Protein AF-0000000084899443 (afdb_homodimer)

Solvent-accessible surface area (backbone atoms only — not comparable to full-atom values): 24818 Å² total; per-residue (Å²): 134,84,78,74,76,74,72,73,67,32,12,16,54,40,63,67,71,62,69,53,68,74,64,95,53,40,32,38,36,38,33,34,44,44,89,59,60,50,85,45,47,38,35,40,21,32,46,69,58,42,52,50,41,38,73,38,25,37,39,43,48,70,53,31,74,57,81,70,40,66,25,49,90,64,69,37,56,84,65,25,28,32,42,40,51,55,72,65,68,57,45,50,65,67,50,30,73,67,52,34,51,53,50,62,78,34,52,83,38,51,36,38,40,39,39,20,45,49,37,51,52,62,50,61,67,15,77,65,25,82,66,46,61,77,76,72,59,41,30,37,40,37,38,35,31,46,53,63,86,65,80,76,48,58,74,70,46,47,63,58,52,51,44,53,53,51,47,50,57,49,40,56,70,48,75,72,52,72,67,56,46,52,51,40,51,48,54,53,50,50,52,51,48,52,34,50,50,47,38,50,51,48,48,49,52,51,48,49,52,49,51,51,51,48,49,50,50,46,52,31,49,55,31,21,69,36,7,39,57,60,55,52,70,73,93,134,84,79,72,75,73,72,75,67,31,15,14,54,41,60,66,71,63,71,53,67,74,64,95,54,41,32,37,36,39,32,35,43,43,90,60,62,48,85,45,47,38,35,38,20,32,47,68,57,43,54,51,42,40,74,39,26,37,38,43,47,70,52,31,73,60,80,71,40,66,25,50,89,62,69,36,56,82,65,26,28,30,41,41,52,54,72,65,68,57,46,48,65,67,49,30,73,69,51,32,51,53,49,63,76,32,52,84,38,51,37,36,40,38,38,22,44,50,37,50,52,61,45,62,68,14,76,67,26,82,62,48,62,77,76,73,59,41,31,36,39,37,37,35,31,46,52,63,87,64,81,76,49,59,73,69,46,47,62,58,52,50,45,52,53,51,48,52,59,48,40,55,69,48,75,71,51,72,67,57,44,52,52,42,50,48,54,52,50,51,53,51,50,51,35,50,50,49,37,50,50,49,51,50,50,52,48,48,51,49,48,50,51,48,49,50,49,49,52,31,49,55,29,20,70,38,7,36,57,58,54,54,70,72,95

pLDDT: mean 82.58, std 21.85, range [18.44, 98.69]

Foldseek 3Di:
DPPPVPPPDPPLPLPCCCCVPPPPFDKDKDKDFDPDFAAWWKKKFFPVLVVVCCQWWPQNVLQQVDDKDACVVLVADRRMIMTISDDDPVVCLLSDPLNRVLCRVLVQFFGMKTWHQFGQGTDRPPPVPLCLDDGDGTGMIMTMTGDDPPNPPVVSCVSVVVSSVVSSVSRRPDDDDPVRNVSSVVSVVVVVVVSVVSNVVSVVVVVVVVVVVVVVVVVVVVVVVPPVVVVVVVD/DPPPVPPPDPPLPLPLCCCVPPPPFDKDKDKDFDPDFAAWWKKKFFPVLVVVCCQWWPQNVLQQVDDKDACVVLVADRRMIMTISDDDPVVCLLSDPLNRVLCRVLVQFFGMKTWHQFGQGTDRPPPVPLCLDDGDGTGMIMTMTGDDPPNPPVVSCVSVVVSSVVSSVSRRPDDDDPVRNVSSVVSVVVVVVVSVVSNVVSVVVVVVVVVVVVVVVVVVVVVVVPPVVVVVVVD

Organism: Ciona savignyi (NCBI:txid51511)

Secondary structure (DSSP, 8-state):
-----------------------SS-EEEEEEEES---S-EEEEEEHHHHHHHHHHBHHHHHH--SPPEEGGGGT--TTEEEEESS-SHHHHHHS-HHHHHHHHHTTTTEEEEEEEEEE--BPPS-TT-S--PPPP-EEEEEEEEEPPSSTTGGGGTHHHHHHHHHHHHHHHH----HHHHHHHHHHHHHHHHHHHHHHHHHHHHHHHHHHHHHHHHHHHHHHHHTBHHHHHHH-/-----------------------SS-EEEEEEEES---S-EEEEEEHHHHHHHHHHBHHHHHH--SPPEEGGGGT--TTEEEEESS-SHHHHHHS-HHHHHHHHHTTTTEEEEEEEEEE--BPPS-TT-S--PPPP-EEEEEEEEEPPSSTTGGGGTHHHHHHHHHHHHHHHH----HHHHHHHHHHHHHHHHHHHHHHHHHHHHHHHHHHHHHHHHHHHHHHHHTBHHHHHHH-

Structure (mmCIF, N/CA/C/O backbone):
data_AF-0000000084899443-model_v1
#
loop_
_entity.id
_entity.type
_entity.pdbx_description
1 polymer 'PAT complex subunit CCDC47'
#
loop_
_atom_site.group_PDB
_atom_site.id
_atom_site.type_symbol
_atom_site.label_atom_id
_atom_site.label_alt_id
_atom_site.label_comp_id
_atom_site.label_asym_id
_atom_site.label_entity_id
_atom_site.label_seq_id
_atom_site.pdbx_PDB_ins_code
_atom_site.Cartn_x
_atom_site.Cartn_y
_atom_site.Cartn_z
_atom_site.occupancy
_atom_site.B_iso_or_equiv
_atom_site.auth_seq_id
_atom_site.auth_comp_id
_atom_site.auth_asym_id
_atom_site.auth_atom_id
_atom_site.pdbx_PDB_model_num
ATOM 1 N N . MET A 1 1 ? -37.719 14.508 -16.125 1 18.44 1 MET A N 1
ATOM 2 C CA . MET A 1 1 ? -37.75 13.602 -14.984 1 18.44 1 MET A CA 1
ATOM 3 C C . MET A 1 1 ? -36.375 13.445 -14.359 1 18.44 1 MET A C 1
ATOM 5 O O . MET A 1 1 ? -35.469 12.93 -15 1 18.44 1 MET A O 1
ATOM 9 N N . LEU A 1 2 ? -35.781 14.469 -13.586 1 19.95 2 LEU A N 1
ATOM 10 C CA . LEU A 1 2 ? -34.406 14.906 -13.398 1 19.95 2 LEU A CA 1
ATOM 11 C C . LEU A 1 2 ? -33.656 13.969 -12.445 1 19.95 2 LEU A C 1
ATOM 13 O O . LEU A 1 2 ? -34.031 13.82 -11.289 1 19.95 2 LEU A O 1
ATOM 17 N N . VAL A 1 3 ? -33.219 12.727 -12.859 1 20.19 3 VAL A N 1
ATOM 18 C CA . VAL A 1 3 ? -32.719 11.531 -12.188 1 20.19 3 VAL A CA 1
ATOM 19 C C . VAL A 1 3 ? -31.516 11.883 -11.32 1 20.19 3 VAL A C 1
ATOM 21 O O . VAL A 1 3 ? -30.516 12.414 -11.812 1 20.19 3 VAL A O 1
ATOM 24 N N . GLU A 1 4 ? -31.812 12.492 -10.125 1 18.56 4 GLU A N 1
ATOM 25 C CA . GLU A 1 4 ? -30.906 13.039 -9.109 1 18.56 4 GLU A CA 1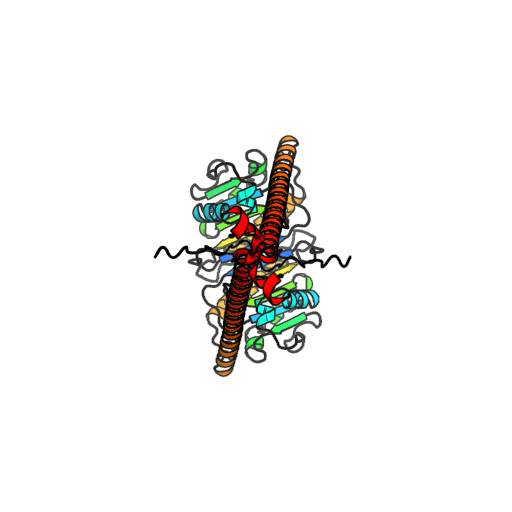
ATOM 26 C C . GLU A 1 4 ? -29.859 12.016 -8.695 1 18.56 4 GLU A C 1
ATOM 28 O O . GLU A 1 4 ? -30.203 10.938 -8.203 1 18.56 4 GLU A O 1
ATOM 33 N N . LEU A 1 5 ? -28.828 11.82 -9.531 1 20.98 5 LEU A N 1
ATOM 34 C CA . LEU A 1 5 ? -27.734 10.867 -9.398 1 20.98 5 LEU A CA 1
ATOM 35 C C . LEU A 1 5 ? -27.078 10.984 -8.023 1 20.98 5 LEU A C 1
ATOM 37 O O . LEU A 1 5 ? -26.531 12.039 -7.68 1 20.98 5 LEU A O 1
ATOM 41 N N . LYS A 1 6 ? -27.922 10.602 -6.953 1 23.03 6 LYS A N 1
ATOM 42 C CA . LYS A 1 6 ? -27.453 10.531 -5.57 1 23.03 6 LYS A CA 1
ATOM 43 C C . LYS A 1 6 ? -26.047 9.953 -5.492 1 23.03 6 LYS A C 1
ATOM 45 O O . LYS A 1 6 ? -25.828 8.797 -5.852 1 23.03 6 LYS A O 1
ATOM 50 N N . LEU A 1 7 ? -25.109 10.781 -5.848 1 23.02 7 LEU A N 1
ATOM 51 C CA . LEU A 1 7 ? -23.688 10.516 -5.793 1 23.02 7 LEU A CA 1
ATOM 52 C C . LEU A 1 7 ? -23.281 9.93 -4.441 1 23.02 7 LEU A C 1
ATOM 54 O O . LEU A 1 7 ? -23.609 10.508 -3.396 1 23.02 7 LEU A O 1
ATOM 58 N N . LEU A 1 8 ? -23.562 8.602 -4.355 1 24.11 8 LEU A N 1
ATOM 59 C CA . LEU A 1 8 ? -23.266 7.742 -3.209 1 24.11 8 LEU A CA 1
ATOM 60 C C . LEU A 1 8 ? -21.984 8.18 -2.514 1 24.11 8 LEU A C 1
ATOM 62 O O . LEU A 1 8 ? -21.047 8.656 -3.166 1 24.11 8 LEU A O 1
ATOM 66 N N . LYS A 1 9 ? -22.188 8.562 -1.261 1 26.88 9 LYS A N 1
ATOM 67 C CA . LYS A 1 9 ? -21.297 9.094 -0.224 1 26.88 9 LYS A CA 1
ATOM 68 C C . LYS A 1 9 ? -20.062 8.219 -0.059 1 26.88 9 LYS A C 1
ATOM 70 O O . LYS A 1 9 ? -20.172 7.008 0.144 1 26.88 9 LYS A O 1
ATOM 75 N N . ARG A 1 10 ? -19.016 8.352 -0.808 1 24.72 10 ARG A N 1
ATOM 76 C CA . ARG A 1 10 ? -17.719 7.688 -0.85 1 24.72 10 ARG A CA 1
ATOM 77 C C . ARG A 1 10 ? -17.031 7.742 0.511 1 24.72 10 ARG A C 1
ATOM 79 O O . ARG A 1 10 ? -15.844 7.449 0.623 1 24.72 10 ARG A O 1
ATOM 86 N N . GLN A 1 11 ? -17.797 8.109 1.692 1 23.05 11 GLN A N 1
ATOM 87 C CA . GLN A 1 11 ? -16.969 8.477 2.832 1 23.05 11 GLN A CA 1
ATOM 88 C C . GLN A 1 11 ? -16.234 7.258 3.395 1 23.05 11 GLN A C 1
ATOM 90 O O . GLN A 1 11 ? -15.633 7.332 4.465 1 23.05 11 GLN A O 1
ATOM 95 N N . ASP A 1 12 ? -16.406 5.992 3.004 1 26.59 12 ASP A N 1
ATOM 96 C CA . ASP A 1 12 ? -15.945 4.934 3.906 1 26.59 12 ASP A CA 1
ATOM 97 C C . ASP A 1 12 ? -14.477 5.125 4.281 1 26.59 12 ASP A C 1
ATOM 99 O O . ASP A 1 12 ? -13.609 5.125 3.41 1 26.59 12 ASP A O 1
ATOM 103 N N . LEU A 1 13 ? -14.219 5.945 5.309 1 24.92 13 LEU A N 1
ATOM 104 C CA . LEU A 1 13 ? -12.961 6.07 6.031 1 24.92 13 LEU A CA 1
ATOM 105 C C . LEU A 1 13 ? -12.453 4.703 6.48 1 24.92 13 LEU A C 1
ATOM 107 O O . LEU A 1 13 ? -13 4.113 7.418 1 24.92 13 LEU A O 1
ATOM 111 N N . ILE A 1 14 ? -12.523 3.58 5.758 1 28.86 14 ILE A N 1
ATOM 112 C CA . ILE A 1 14 ? -11.914 2.316 6.16 1 28.86 14 ILE A CA 1
ATOM 113 C C . ILE A 1 14 ? -10.617 2.584 6.922 1 28.86 14 ILE A C 1
ATOM 115 O O . ILE A 1 14 ? -9.68 3.168 6.375 1 28.86 14 ILE A O 1
ATOM 119 N N . SER A 1 15 ? -10.789 2.967 8.141 1 28.72 15 SER A N 1
ATOM 120 C CA . SER A 1 15 ? -9.758 2.812 9.156 1 28.72 15 SER A CA 1
ATOM 121 C C . SER A 1 15 ? -8.898 1.579 8.891 1 28.72 15 SER A C 1
ATOM 123 O O . SER A 1 15 ? -9.414 0.461 8.828 1 28.72 15 SER A O 1
ATOM 125 N N . VAL A 1 16 ? -8.258 1.527 7.828 1 29.73 16 VAL A N 1
ATOM 126 C CA . VAL A 1 16 ? -7.176 0.55 7.789 1 29.73 16 VAL A CA 1
ATOM 127 C C . VAL A 1 16 ? -6.605 0.353 9.195 1 29.73 16 VAL A C 1
ATOM 129 O O . VAL A 1 16 ? -6.039 1.28 9.773 1 29.73 16 VAL A O 1
ATOM 132 N N . ILE A 1 17 ? -7.441 -0.097 10.125 1 31.23 17 ILE A N 1
ATOM 133 C CA . ILE A 1 17 ? -6.688 -0.721 11.211 1 31.23 17 ILE A CA 1
ATOM 134 C C . ILE A 1 17 ? -5.422 -1.37 10.648 1 31.23 17 ILE A C 1
ATOM 136 O O . ILE A 1 17 ? -5.496 -2.367 9.93 1 31.23 17 ILE A O 1
ATOM 140 N N . ALA A 1 18 ? -4.719 -0.666 9.938 1 34.94 18 ALA A N 1
ATOM 141 C CA . ALA A 1 18 ? -3.352 -1.151 9.789 1 34.94 18 ALA A CA 1
ATOM 142 C C . ALA A 1 18 ? -2.891 -1.89 11.047 1 34.94 18 ALA A C 1
ATOM 144 O O . ALA A 1 18 ? -2.404 -1.271 11.992 1 34.94 18 ALA A O 1
ATOM 145 N N . HIS A 1 19 ? -3.803 -2.646 11.547 1 38 19 HIS A N 1
ATOM 146 C CA . HIS A 1 19 ? -3.258 -3.533 12.57 1 38 19 HIS A CA 1
ATOM 147 C C . HIS A 1 19 ? -1.827 -3.939 12.234 1 38 19 HIS A C 1
ATOM 149 O O . HIS A 1 19 ? -1.564 -5.105 11.93 1 38 19 HIS A O 1
ATOM 155 N N . ARG A 1 20 ? -1.316 -3.164 11.422 1 41.47 20 ARG A N 1
ATOM 156 C CA . ARG A 1 20 ? 0.096 -3.512 11.305 1 41.47 20 ARG A CA 1
ATOM 157 C C . ARG A 1 20 ? 0.752 -3.6 12.68 1 41.47 20 ARG A C 1
ATOM 159 O O . ARG A 1 20 ? 0.687 -2.652 13.461 1 41.47 20 ARG A O 1
ATOM 166 N N . MET A 1 21 ? 0.567 -4.633 13.227 1 47.22 21 MET A N 1
ATOM 167 C CA . MET A 1 21 ? 1.553 -4.738 14.305 1 47.22 21 MET A CA 1
ATOM 168 C C . MET A 1 21 ? 2.787 -3.896 13.992 1 47.22 21 MET A C 1
ATOM 170 O O . MET A 1 21 ? 3.35 -3.992 12.898 1 47.22 21 MET A O 1
ATOM 174 N N . LYS A 1 22 ? 2.715 -2.723 14.703 1 56.44 22 LYS A N 1
ATOM 175 C CA . LYS A 1 22 ? 3.926 -1.916 14.578 1 56.44 22 LYS A CA 1
ATOM 176 C C . LYS A 1 22 ? 5.168 -2.799 14.508 1 56.44 22 LYS A C 1
ATOM 178 O O . LYS A 1 22 ? 5.375 -3.652 15.375 1 56.44 22 LYS A O 1
ATOM 183 N N . PRO A 1 23 ? 5.727 -2.73 13.289 1 60.06 23 PRO A N 1
ATOM 184 C CA . PRO A 1 23 ? 6.938 -3.551 13.219 1 60.06 23 PRO A CA 1
ATOM 185 C C . PRO A 1 23 ? 7.934 -3.232 14.328 1 60.06 23 PRO A C 1
ATOM 187 O O . PRO A 1 23 ? 8.031 -2.082 14.766 1 60.06 23 PRO A O 1
ATOM 190 N N . SER A 1 24 ? 8.297 -4.266 14.953 1 68.38 24 SER A N 1
ATOM 191 C CA . SER A 1 24 ? 9.375 -4.141 15.93 1 68.38 24 SER A CA 1
ATOM 192 C C . SER A 1 24 ? 10.68 -3.711 15.273 1 68.38 24 SER A C 1
ATOM 194 O O . SER A 1 24 ? 11.641 -3.355 15.961 1 68.38 24 SER A O 1
ATOM 196 N N . ARG A 1 25 ? 10.602 -3.738 13.883 1 79.31 25 ARG A N 1
ATOM 197 C CA . ARG A 1 25 ? 11.789 -3.363 13.117 1 79.31 25 ARG A CA 1
ATOM 198 C C . ARG A 1 25 ? 11.406 -2.643 11.828 1 79.31 25 ARG A C 1
ATOM 200 O O . ARG A 1 25 ? 10.266 -2.752 11.367 1 79.31 25 ARG A O 1
ATOM 207 N N . ASP A 1 26 ? 12.359 -1.888 11.383 1 86.38 26 ASP A N 1
ATOM 208 C CA . ASP A 1 26 ? 12.125 -1.304 10.062 1 86.38 26 ASP A CA 1
ATOM 209 C C . ASP A 1 26 ? 11.961 -2.389 9 1 86.38 26 ASP A C 1
ATOM 211 O O . ASP A 1 26 ? 12.664 -3.396 9.023 1 86.38 26 ASP A O 1
ATOM 215 N N . GLN A 1 27 ? 11.008 -2.246 8.141 1 90.19 27 GLN A N 1
ATOM 216 C CA . GLN A 1 27 ? 10.727 -3.221 7.09 1 90.19 27 GLN A CA 1
ATOM 217 C C . GLN A 1 27 ? 10.734 -2.566 5.711 1 90.19 27 GLN A C 1
ATOM 219 O O . GLN A 1 27 ? 10.352 -1.404 5.566 1 90.19 27 GLN A O 1
ATOM 224 N N . VAL A 1 28 ? 11.203 -3.352 4.805 1 91.69 28 VAL A N 1
ATOM 225 C CA . VAL A 1 28 ? 11.18 -2.945 3.404 1 91.69 28 VAL A CA 1
ATOM 226 C C . VAL A 1 28 ? 10.125 -3.756 2.652 1 91.69 28 VAL A C 1
ATOM 228 O O . VAL A 1 28 ? 10.133 -4.988 2.701 1 91.69 28 VAL A O 1
ATOM 231 N N . THR A 1 29 ? 9.234 -3.08 2.051 1 93.81 29 THR A N 1
ATOM 232 C CA . THR A 1 29 ? 8.242 -3.732 1.202 1 93.81 29 THR A CA 1
ATOM 233 C C . THR A 1 29 ? 8.508 -3.438 -0.27 1 93.81 29 THR A C 1
ATOM 235 O O . THR A 1 29 ? 8.617 -2.275 -0.666 1 93.81 29 THR A O 1
ATOM 238 N N . ILE A 1 30 ? 8.625 -4.465 -1.021 1 93 30 ILE A N 1
ATOM 239 C CA . ILE A 1 30 ? 8.812 -4.348 -2.463 1 93 30 ILE A CA 1
ATOM 240 C C . ILE A 1 30 ? 7.578 -4.887 -3.186 1 93 30 ILE A C 1
ATOM 242 O O . ILE A 1 30 ? 7.215 -6.055 -3.021 1 93 30 ILE A O 1
ATOM 246 N N . SER A 1 31 ? 6.965 -4.074 -3.896 1 94.19 31 SER A N 1
ATOM 247 C CA . SER A 1 31 ? 5.762 -4.473 -4.625 1 94.19 31 SER A CA 1
ATOM 248 C C . SER A 1 31 ? 5.938 -4.27 -6.129 1 94.19 31 SER A C 1
ATOM 250 O O . SER A 1 31 ? 6.379 -3.209 -6.57 1 94.19 31 SER A O 1
ATOM 252 N N . ILE A 1 32 ? 5.617 -5.281 -6.859 1 92.94 32 ILE A N 1
ATOM 253 C CA . ILE A 1 32 ? 5.637 -5.18 -8.312 1 92.94 32 ILE A CA 1
ATOM 254 C C . ILE A 1 32 ? 4.211 -5.195 -8.852 1 92.94 32 ILE A C 1
ATOM 256 O O . ILE A 1 32 ? 3.451 -6.133 -8.602 1 92.94 32 ILE A O 1
ATOM 260 N N . SER A 1 33 ? 3.836 -4.121 -9.5 1 92.81 33 SER A N 1
ATOM 261 C CA . SER A 1 33 ? 2.574 -4.102 -10.234 1 92.81 33 SER A CA 1
ATOM 262 C C . SER A 1 33 ? 2.738 -4.691 -11.633 1 92.81 33 SER A C 1
ATOM 264 O O . SER A 1 33 ? 3.527 -4.188 -12.438 1 92.81 33 SER A O 1
ATOM 266 N N . MET A 1 34 ? 1.89 -5.68 -11.859 1 89.88 34 MET A N 1
ATOM 267 C CA . MET A 1 34 ? 2.041 -6.441 -13.094 1 89.88 34 MET A CA 1
ATOM 268 C C . MET A 1 34 ? 0.872 -6.18 -14.039 1 89.88 34 MET A C 1
ATOM 270 O O . MET A 1 34 ? -0.266 -6.016 -13.594 1 89.88 34 MET A O 1
ATOM 274 N N . ILE A 1 35 ? 1.196 -6.199 -15.344 1 88.38 35 ILE A N 1
ATOM 275 C CA . ILE A 1 35 ? 0.155 -6.055 -16.359 1 88.38 35 ILE A CA 1
ATOM 276 C C . ILE A 1 35 ? -0.553 -7.391 -16.562 1 88.38 35 ILE A C 1
ATOM 278 O O . ILE A 1 35 ? -1.771 -7.434 -16.75 1 88.38 35 ILE A O 1
ATOM 282 N N . SER A 1 36 ? 0.281 -8.453 -16.453 1 92.12 36 SER A N 1
ATOM 283 C CA . SER A 1 36 ? -0.287 -9.781 -16.672 1 92.12 36 SER A CA 1
ATOM 284 C C . SER A 1 36 ? 0.198 -10.773 -15.625 1 92.12 36 SER A C 1
ATOM 286 O O . SER A 1 36 ? 1.393 -10.836 -15.328 1 92.12 36 SER A O 1
ATOM 288 N N . LEU A 1 37 ? -0.719 -11.5 -15 1 95.44 37 LEU A N 1
ATOM 289 C CA . LEU A 1 37 ? -0.483 -12.586 -14.055 1 95.44 37 LEU A CA 1
ATOM 290 C C . LEU A 1 37 ? -1.506 -13.703 -14.242 1 95.44 37 LEU A C 1
ATOM 292 O O . LEU A 1 37 ? -2.668 -13.438 -14.562 1 95.44 37 LEU A O 1
ATOM 296 N N . PRO A 1 38 ? -1.092 -14.93 -14.133 1 97.25 38 PRO A N 1
ATOM 297 C CA . PRO A 1 38 ? -2.115 -15.977 -14.086 1 97.25 38 PRO A CA 1
ATOM 298 C C . PRO A 1 38 ? -3.041 -15.836 -12.883 1 97.25 38 PRO A C 1
ATOM 300 O O . PRO A 1 38 ? -2.758 -15.062 -11.961 1 97.25 38 PRO A O 1
ATOM 303 N N . SER A 1 39 ? -4.148 -16.547 -12.977 1 97.75 39 SER A N 1
ATOM 304 C CA . SER A 1 39 ? -5.105 -16.5 -11.875 1 97.75 39 SER A CA 1
ATOM 305 C C . SER A 1 39 ? -4.582 -17.25 -10.656 1 97.75 39 SER A C 1
ATOM 307 O O . SER A 1 39 ? -4.797 -18.469 -10.523 1 97.75 39 SER A O 1
ATOM 309 N N . ILE A 1 40 ? -3.896 -16.469 -9.727 1 97.75 40 ILE A N 1
ATOM 310 C CA . ILE A 1 40 ? -3.307 -17.094 -8.547 1 97.75 40 ILE A CA 1
ATOM 311 C C . ILE A 1 40 ? -3.396 -16.125 -7.359 1 97.75 40 ILE A C 1
ATOM 313 O O . ILE A 1 40 ? -3.217 -14.914 -7.516 1 97.75 40 ILE A O 1
ATOM 317 N N . VAL A 1 41 ? -3.717 -16.625 -6.258 1 98.62 41 VAL A N 1
ATOM 318 C CA . VAL A 1 41 ? -3.566 -15.969 -4.965 1 98.62 41 VAL A CA 1
ATOM 319 C C . VAL A 1 41 ? -2.75 -16.844 -4.023 1 98.62 41 VAL A C 1
ATOM 321 O O . VAL A 1 41 ? -3.174 -17.953 -3.67 1 98.62 41 VAL A O 1
ATOM 324 N N . PHE A 1 42 ? -1.554 -16.406 -3.725 1 98.62 42 PHE A N 1
ATOM 325 C CA . PHE A 1 42 ? -0.568 -17.219 -3.016 1 98.62 42 PHE A CA 1
ATOM 326 C C . PHE A 1 42 ? 0.232 -16.359 -2.041 1 98.62 42 PHE A C 1
ATOM 328 O O . PHE A 1 42 ? 0.557 -15.211 -2.342 1 98.62 42 PHE A O 1
ATOM 335 N N . CYS A 1 43 ? 0.519 -16.875 -0.855 1 98.69 43 CYS A N 1
ATOM 336 C CA . CYS A 1 43 ? 1.344 -16.203 0.135 1 98.69 43 CYS A CA 1
ATOM 337 C C . CYS A 1 43 ? 2.207 -17.188 0.904 1 98.69 43 CYS A C 1
ATOM 339 O O . CYS A 1 43 ? 1.745 -18.281 1.259 1 98.69 43 CYS A O 1
ATOM 341 N N . VAL A 1 44 ? 3.469 -16.859 1.126 1 98.62 44 VAL A N 1
ATOM 342 C CA . VAL A 1 44 ? 4.379 -17.672 1.917 1 98.62 44 VAL A CA 1
ATOM 343 C C . VAL A 1 44 ? 5.262 -16.781 2.785 1 98.62 44 VAL A C 1
ATOM 345 O O . VAL A 1 44 ? 5.641 -15.68 2.371 1 98.62 44 VAL A O 1
ATOM 348 N N . GLY A 1 45 ? 5.543 -17.172 3.979 1 98.31 45 GLY A N 1
ATOM 349 C CA . GLY A 1 45 ? 6.391 -16.375 4.848 1 98.31 45 GLY A CA 1
ATOM 350 C C . GLY A 1 45 ? 6.387 -16.844 6.289 1 98.31 45 GLY A C 1
ATOM 351 O O . GLY A 1 45 ? 6.051 -18 6.566 1 98.31 45 GLY A O 1
ATOM 352 N N . ASN A 1 46 ? 6.836 -15.961 7.141 1 96.12 46 ASN A N 1
ATOM 353 C CA . ASN A 1 46 ? 6.797 -16.234 8.578 1 96.12 46 ASN A CA 1
ATOM 354 C C . ASN A 1 46 ? 5.375 -16.516 9.055 1 96.12 46 ASN A C 1
ATOM 356 O O . ASN A 1 46 ? 4.426 -15.852 8.617 1 96.12 46 ASN A O 1
ATOM 360 N N . LYS A 1 47 ? 5.309 -17.422 9.977 1 96.38 47 LYS A N 1
ATOM 361 C CA . LYS A 1 47 ? 4.004 -17.891 10.438 1 96.38 47 LYS A CA 1
ATOM 362 C C . LYS A 1 47 ? 3.135 -16.734 10.898 1 96.38 47 LYS A C 1
ATOM 364 O O . LYS A 1 47 ? 1.975 -16.609 10.5 1 96.38 47 LYS A O 1
ATOM 369 N N . LYS A 1 48 ? 3.727 -15.891 11.688 1 94.94 48 LYS A N 1
ATOM 370 C CA . LYS A 1 48 ? 2.969 -14.766 12.234 1 94.94 48 LYS A CA 1
ATOM 371 C C . LYS A 1 48 ? 2.529 -13.812 11.125 1 94.94 48 LYS A C 1
ATOM 373 O O . LYS A 1 48 ? 1.385 -13.359 11.109 1 94.94 48 LYS A O 1
ATOM 378 N N . SER A 1 49 ? 3.408 -13.57 10.227 1 96.06 49 SER A N 1
ATOM 379 C CA . SER A 1 49 ? 3.121 -12.648 9.133 1 96.06 49 SER A CA 1
ATOM 380 C C . SER A 1 49 ? 2.041 -13.203 8.211 1 96.06 49 SER A C 1
ATOM 382 O O . SER A 1 49 ? 1.121 -12.484 7.816 1 96.06 49 SER A O 1
ATOM 384 N N . VAL A 1 50 ? 2.109 -14.445 7.891 1 97.44 50 VAL A N 1
ATOM 385 C CA . VAL A 1 50 ? 1.148 -15.07 6.988 1 97.44 50 VAL A CA 1
ATOM 386 C C . VAL A 1 50 ? -0.227 -15.117 7.652 1 97.44 50 VAL A C 1
ATOM 388 O O . VAL A 1 50 ? -1.243 -14.852 7.004 1 97.44 50 VAL A O 1
ATOM 391 N N . ALA A 1 51 ? -0.234 -15.422 8.922 1 96.5 51 ALA A N 1
ATOM 392 C CA . ALA A 1 51 ? -1.496 -15.438 9.656 1 96.5 51 ALA A CA 1
ATOM 393 C C . ALA A 1 51 ? -2.148 -14.062 9.656 1 96.5 51 ALA A C 1
ATOM 395 O O . ALA A 1 51 ? -3.357 -13.938 9.453 1 96.5 51 ALA A O 1
ATOM 396 N N . ASN A 1 52 ? -1.35 -13.094 9.922 1 95.19 52 ASN A N 1
ATOM 397 C CA . ASN A 1 52 ? -1.837 -11.719 9.914 1 95.19 52 ASN A CA 1
ATOM 398 C C . ASN A 1 52 ? -2.361 -11.312 8.539 1 95.19 52 ASN A C 1
ATOM 400 O O . ASN A 1 52 ? -3.422 -10.695 8.43 1 95.19 52 ASN A O 1
ATOM 404 N N . LEU A 1 53 ? -1.637 -11.648 7.543 1 96.31 53 LEU A N 1
ATOM 405 C CA . LEU A 1 53 ? -2.043 -11.328 6.18 1 96.31 53 LEU A CA 1
ATOM 406 C C . LEU A 1 53 ? -3.348 -12.031 5.82 1 96.31 53 LEU A C 1
ATOM 408 O O . LEU A 1 53 ? -4.234 -11.43 5.211 1 96.31 53 LEU A O 1
ATOM 412 N N . HIS A 1 54 ? -3.49 -13.25 6.156 1 97.25 54 HIS A N 1
ATOM 413 C CA . HIS A 1 54 ? -4.703 -14.023 5.895 1 97.25 54 HIS A CA 1
ATOM 414 C C . HIS A 1 54 ? -5.922 -13.359 6.531 1 97.25 54 HIS A C 1
ATOM 416 O O . HIS A 1 54 ? -6.992 -13.305 5.926 1 97.25 54 HIS A O 1
ATOM 422 N N . LYS A 1 55 ? -5.707 -12.82 7.684 1 94.38 55 LYS A N 1
ATOM 423 C CA . LYS A 1 55 ? -6.789 -12.219 8.461 1 94.38 55 LYS A CA 1
ATOM 424 C C . LYS A 1 55 ? -7.172 -10.852 7.91 1 94.38 55 LYS A C 1
ATOM 426 O O . LYS A 1 55 ? -8.352 -10.492 7.891 1 94.38 55 LYS A O 1
ATOM 431 N N . ASN A 1 56 ? -6.234 -10.195 7.332 1 93 56 ASN A N 1
ATOM 432 C CA . ASN A 1 56 ? -6.477 -8.766 7.125 1 93 56 ASN A CA 1
ATOM 433 C C . ASN A 1 56 ? -6.492 -8.414 5.641 1 93 56 ASN A C 1
ATOM 435 O O . ASN A 1 56 ? -6.988 -7.355 5.254 1 93 56 ASN A O 1
ATOM 439 N N . MET A 1 57 ? -5.898 -9.234 4.809 1 94.44 57 MET A N 1
ATOM 440 C CA . MET A 1 57 ? -5.891 -8.961 3.377 1 94.44 57 MET A CA 1
ATOM 441 C C . MET A 1 57 ? -7.117 -9.562 2.701 1 94.44 57 MET A C 1
ATOM 443 O O . MET A 1 57 ? -7.383 -10.758 2.838 1 94.44 57 MET A O 1
ATOM 447 N N . GLN A 1 58 ? -7.824 -8.781 1.988 1 93.81 58 GLN A N 1
ATOM 448 C CA . GLN A 1 58 ? -9.109 -9.172 1.414 1 93.81 58 GLN A CA 1
ATOM 449 C C . GLN A 1 58 ? -8.945 -10.336 0.446 1 93.81 58 GLN A C 1
ATOM 451 O O . GLN A 1 58 ? -9.703 -11.312 0.499 1 93.81 58 GLN A O 1
ATOM 456 N N . ASP A 1 59 ? -7.965 -10.258 -0.411 1 97 59 ASP A N 1
ATOM 457 C CA . ASP A 1 59 ? -7.773 -11.297 -1.421 1 97 59 ASP A CA 1
ATOM 458 C C . ASP A 1 59 ? -7.406 -12.633 -0.776 1 97 59 ASP A C 1
ATOM 460 O O . ASP A 1 59 ? -7.965 -13.672 -1.133 1 97 59 ASP A O 1
ATOM 464 N N . LEU A 1 60 ? -6.539 -12.57 0.18 1 97.88 60 LEU A N 1
ATOM 465 C CA . LEU A 1 60 ? -6.145 -13.812 0.844 1 97.88 60 LEU A CA 1
ATOM 466 C C . LEU A 1 60 ? -7.305 -14.398 1.635 1 97.88 60 LEU A C 1
ATOM 468 O O . LEU A 1 60 ? -7.516 -15.617 1.625 1 97.88 60 LEU A O 1
ATOM 472 N N . SER A 1 61 ? -8.055 -13.57 2.223 1 96 61 SER A N 1
ATOM 473 C CA . SER A 1 61 ? -9.203 -14.016 3.002 1 96 61 SER A CA 1
ATOM 474 C C . SER A 1 61 ? -10.289 -14.609 2.102 1 96 61 SER A C 1
ATOM 476 O O . SER A 1 61 ? -10.922 -15.602 2.461 1 96 61 SER A O 1
ATOM 478 N N . LEU A 1 62 ? -10.469 -14.078 0.949 1 95.62 62 LEU A N 1
ATOM 479 C CA . LEU A 1 62 ? -11.539 -14.477 0.048 1 95.62 62 LEU A CA 1
ATOM 480 C C . LEU A 1 62 ? -11.156 -15.727 -0.742 1 95.62 62 LEU A C 1
ATOM 482 O O . LEU A 1 62 ? -12 -16.594 -0.991 1 95.62 62 LEU A O 1
ATOM 486 N N . TYR A 1 63 ? -9.906 -15.852 -1.097 1 97.69 63 TYR A N 1
ATOM 487 C CA . TYR A 1 63 ? -9.547 -16.844 -2.098 1 97.69 63 TYR A CA 1
ATOM 488 C C . TYR A 1 63 ? -8.781 -18 -1.466 1 97.69 63 TYR A C 1
ATOM 490 O O . TYR A 1 63 ? -8.773 -19.125 -1.997 1 97.69 63 TYR A O 1
ATOM 498 N N . CYS A 1 64 ? -8.078 -17.719 -0.429 1 97.75 64 CYS A N 1
ATOM 499 C CA . CYS A 1 64 ? -7.348 -18.781 0.255 1 97.75 64 CYS A CA 1
ATOM 500 C C . CYS A 1 64 ? -8.156 -19.344 1.423 1 97.75 64 CYS A C 1
ATOM 502 O O . CYS A 1 64 ? -7.762 -19.188 2.582 1 97.75 64 CYS A O 1
ATOM 504 N N . THR A 1 65 ? -9.102 -20.078 1.09 1 94.44 65 THR A N 1
ATOM 505 C CA . THR A 1 65 ? -10.047 -20.562 2.094 1 94.44 65 THR A CA 1
ATOM 506 C C . THR A 1 65 ? -9.555 -21.859 2.713 1 94.44 65 THR A C 1
ATOM 508 O O . THR A 1 65 ? -9.992 -22.234 3.803 1 94.44 65 THR A O 1
ATOM 511 N N . ASP A 1 66 ? -8.641 -22.562 2.078 1 92.38 66 ASP A N 1
ATOM 512 C CA . ASP A 1 66 ? -8.078 -23.797 2.598 1 92.38 66 ASP A CA 1
ATOM 513 C C . ASP A 1 66 ? -7.141 -23.531 3.771 1 92.38 66 ASP A C 1
ATOM 515 O O . ASP A 1 66 ? -6.652 -22.406 3.941 1 92.38 66 ASP A O 1
ATOM 519 N N . LYS A 1 67 ? -6.906 -24.5 4.52 1 92.44 67 LYS A N 1
ATOM 520 C CA . LYS A 1 67 ? -5.996 -24.406 5.66 1 92.44 67 LYS A CA 1
ATOM 521 C C . LYS A 1 67 ? -4.578 -24.062 5.207 1 92.44 67 LYS A C 1
ATOM 523 O O . LYS A 1 67 ? -4.102 -24.594 4.203 1 92.44 67 LYS A O 1
ATOM 528 N N . ALA A 1 68 ? -3.977 -23.234 6.02 1 96.62 68 ALA A N 1
ATOM 529 C CA . ALA A 1 68 ? -2.57 -22.938 5.773 1 96.62 68 ALA A CA 1
ATOM 530 C C . ALA A 1 68 ? -1.701 -24.172 5.945 1 96.62 68 ALA A C 1
ATOM 532 O O . ALA A 1 68 ? -1.988 -25.031 6.785 1 96.62 68 ALA A O 1
ATOM 533 N N . ARG A 1 69 ? -0.653 -24.266 5.141 1 96.5 69 ARG A N 1
ATOM 534 C CA . ARG A 1 69 ? 0.23 -25.438 5.195 1 96.5 69 ARG A CA 1
ATOM 535 C C . ARG A 1 69 ? 1.671 -25.016 5.465 1 96.5 69 ARG A C 1
ATOM 537 O O . ARG A 1 69 ? 2.107 -23.953 5.02 1 96.5 69 ARG A O 1
ATOM 544 N N . GLY A 1 70 ? 2.375 -25.891 6.172 1 95.75 70 GLY A N 1
ATOM 545 C CA . GLY A 1 70 ? 3.791 -25.641 6.383 1 95.75 70 GLY A CA 1
ATOM 546 C C . GLY A 1 70 ? 4.613 -25.781 5.113 1 95.75 70 GLY A C 1
ATOM 547 O O . GLY A 1 70 ? 4.207 -26.469 4.176 1 95.75 70 GLY A O 1
ATOM 548 N N . GLY A 1 71 ? 5.777 -25.078 5.121 1 93.25 71 GLY A N 1
ATOM 549 C CA . GLY A 1 71 ? 6.625 -25.062 3.941 1 93.25 71 GLY A CA 1
ATOM 550 C C . GLY A 1 71 ? 7.543 -26.266 3.846 1 93.25 71 GLY A C 1
ATOM 551 O O . GLY A 1 71 ? 8.25 -26.438 2.852 1 93.25 71 GLY A O 1
ATOM 552 N N . GLU A 1 72 ? 7.453 -27.188 4.734 1 94.5 72 GLU A N 1
ATOM 553 C CA . GLU A 1 72 ? 8.406 -28.281 4.793 1 94.5 72 GLU A CA 1
ATOM 554 C C . GLU A 1 72 ? 8.281 -29.188 3.564 1 94.5 72 GLU A C 1
ATOM 556 O O . GLU A 1 72 ? 9.289 -29.672 3.043 1 94.5 72 GLU A O 1
ATOM 561 N N . LYS A 1 73 ? 7.129 -29.422 3.162 1 92.31 73 LYS A N 1
ATOM 562 C CA . LYS A 1 73 ? 6.898 -30.281 2.004 1 92.31 73 LYS A CA 1
ATOM 563 C C . LYS A 1 73 ? 7.477 -29.656 0.735 1 92.31 73 LYS A C 1
ATOM 565 O O . LYS A 1 73 ? 7.715 -30.359 -0.251 1 92.31 73 LYS A O 1
ATOM 570 N N . CYS A 1 74 ? 7.746 -28.391 0.742 1 94.75 74 CYS A N 1
ATOM 571 C CA . CYS A 1 74 ? 8.305 -27.688 -0.408 1 94.75 74 CYS A CA 1
ATOM 572 C C . CYS A 1 74 ? 9.789 -27.391 -0.193 1 94.75 74 CYS A C 1
ATOM 574 O O . CYS A 1 74 ? 10.375 -26.594 -0.927 1 94.75 74 CYS A O 1
ATOM 576 N N . GLY A 1 75 ? 10.359 -27.938 0.854 1 95.31 75 GLY A N 1
ATOM 577 C CA . GLY A 1 75 ? 11.781 -27.766 1.109 1 95.31 75 GLY A CA 1
ATOM 578 C C . GLY A 1 75 ? 12.102 -26.5 1.89 1 95.31 75 GLY A C 1
ATOM 579 O O . GLY A 1 75 ? 13.25 -26.062 1.933 1 95.31 75 GLY A O 1
ATOM 580 N N . LEU A 1 76 ? 11.094 -25.906 2.463 1 97.12 76 LEU A N 1
ATOM 581 C CA . LEU A 1 76 ? 11.297 -24.672 3.227 1 97.12 76 LEU A CA 1
ATOM 582 C C . LEU A 1 76 ? 11.414 -24.969 4.719 1 97.12 76 LEU A C 1
ATOM 584 O O . LEU A 1 76 ? 11.047 -26.062 5.164 1 97.12 76 LEU A O 1
ATOM 588 N N . PRO A 1 77 ? 11.977 -24.031 5.438 1 95.31 77 PRO A N 1
ATOM 589 C CA . PRO A 1 77 ? 12.102 -24.234 6.883 1 95.31 77 PRO A CA 1
ATOM 590 C C . PRO A 1 77 ? 10.75 -24.359 7.582 1 95.31 77 PRO A C 1
ATOM 592 O O . PRO A 1 77 ? 9.734 -23.906 7.059 1 95.31 77 PRO A O 1
ATOM 595 N N . SER A 1 78 ? 10.797 -24.922 8.773 1 94.31 78 SER A N 1
ATOM 596 C CA . SER A 1 78 ? 9.578 -25.172 9.531 1 94.31 78 SER A CA 1
ATOM 597 C C . SER A 1 78 ? 8.953 -23.859 10.008 1 94.31 78 SER A C 1
ATOM 599 O O . SER A 1 78 ? 7.777 -23.828 10.391 1 94.31 78 SER A O 1
ATOM 601 N N . SER A 1 79 ? 9.68 -22.797 10.016 1 93.81 79 SER A N 1
ATOM 602 C CA . SER A 1 79 ? 9.211 -21.484 10.469 1 93.81 79 SER A CA 1
ATOM 603 C C . SER A 1 79 ? 8.328 -20.828 9.414 1 93.81 79 SER A C 1
ATOM 605 O O . SER A 1 79 ? 7.73 -19.781 9.672 1 93.81 79 SER A O 1
ATOM 607 N N . VAL A 1 80 ? 8.195 -21.484 8.273 1 96.25 80 VAL A N 1
ATOM 608 C CA . VAL A 1 80 ? 7.508 -20.859 7.145 1 96.25 80 VAL A CA 1
ATOM 609 C C . VAL A 1 80 ? 6.117 -21.469 6.988 1 96.25 80 VAL A C 1
ATOM 611 O O . VAL A 1 80 ? 5.938 -22.672 7.16 1 96.25 80 VAL A O 1
ATOM 614 N N . LEU A 1 81 ? 5.141 -20.641 6.723 1 97.31 81 LEU A N 1
ATOM 615 C CA . LEU A 1 81 ? 3.756 -21.016 6.449 1 97.31 81 LEU A CA 1
ATOM 616 C C . LEU A 1 81 ? 3.342 -20.562 5.051 1 97.31 81 LEU A C 1
ATOM 618 O O . LEU A 1 81 ? 3.842 -19.562 4.543 1 97.31 81 LEU A O 1
ATOM 622 N N . MET A 1 82 ? 2.393 -21.328 4.434 1 97.88 82 MET A N 1
ATOM 623 C CA . MET A 1 82 ? 1.94 -20.984 3.088 1 97.88 82 MET A CA 1
ATOM 624 C C . MET A 1 82 ? 0.417 -20.953 3.016 1 97.88 82 MET A C 1
ATOM 626 O O . MET A 1 82 ? -0.254 -21.766 3.65 1 97.88 82 MET A O 1
ATOM 630 N N . LEU A 1 83 ? -0.101 -20.047 2.309 1 98.06 83 LEU A N 1
ATOM 631 C CA . LEU A 1 83 ? -1.501 -19.938 1.912 1 98.06 83 LEU A CA 1
ATOM 632 C C . LEU A 1 83 ? -1.639 -19.969 0.394 1 98.06 83 LEU A C 1
ATOM 634 O O . LEU A 1 83 ? -0.93 -19.25 -0.313 1 98.06 83 LEU A O 1
ATOM 638 N N . SER A 1 84 ? -2.529 -20.875 -0.105 1 98.12 84 SER A N 1
ATOM 639 C CA . SER A 1 84 ? -2.729 -20.906 -1.55 1 98.12 84 SER A CA 1
ATOM 640 C C . SER A 1 84 ? -4.188 -21.172 -1.899 1 98.12 84 SER A C 1
ATOM 642 O O . SER A 1 84 ? -4.848 -22 -1.252 1 98.12 84 SER A O 1
ATOM 644 N N . GLU A 1 85 ? -4.582 -20.469 -2.857 1 97.69 85 GLU A N 1
ATOM 645 C CA . GLU A 1 85 ? -5.875 -20.797 -3.449 1 97.69 85 GLU A CA 1
ATOM 646 C C . GLU A 1 85 ? -5.836 -22.141 -4.148 1 97.69 85 GLU A C 1
ATOM 648 O O . GLU A 1 85 ? -6.812 -22.906 -4.105 1 97.69 85 GLU A O 1
ATOM 653 N N . LEU A 1 86 ? -4.707 -22.391 -4.77 1 96.31 86 LEU A N 1
ATOM 654 C CA . LEU A 1 86 ? -4.492 -23.609 -5.551 1 96.31 86 LEU A CA 1
ATOM 655 C C . LEU A 1 86 ? -3.252 -24.359 -5.066 1 96.31 86 LEU A C 1
ATOM 657 O O . LEU A 1 86 ? -2.131 -24 -5.445 1 96.31 86 LEU A O 1
ATOM 661 N N . TYR A 1 87 ? -3.434 -25.391 -4.266 1 94.94 87 TYR A N 1
ATOM 662 C CA . TYR A 1 87 ? -2.299 -26.203 -3.826 1 94.94 87 TYR A CA 1
ATOM 663 C C . TYR A 1 87 ? -1.92 -27.234 -4.883 1 94.94 87 TYR A C 1
ATOM 665 O O . TYR A 1 87 ? -2.656 -27.438 -5.852 1 94.94 87 TYR A O 1
ATOM 673 N N . GLY A 1 88 ? -0.761 -27.891 -4.699 1 92.56 88 GLY A N 1
ATOM 674 C CA . GLY A 1 88 ? -0.296 -28.906 -5.637 1 92.56 88 GLY A CA 1
ATOM 675 C C . GLY A 1 88 ? 0.661 -28.344 -6.676 1 92.56 88 GLY A C 1
ATOM 676 O O . GLY A 1 88 ? 1.691 -27.766 -6.336 1 92.56 88 GLY A O 1
ATOM 677 N N . ASP A 1 89 ? 0.212 -28.406 -7.949 1 93.88 89 ASP A N 1
ATOM 678 C CA . ASP A 1 89 ? 1.114 -28.109 -9.055 1 93.88 89 ASP A CA 1
ATOM 679 C C . ASP A 1 89 ? 1.479 -26.625 -9.086 1 93.88 89 ASP A C 1
ATOM 681 O O . ASP A 1 89 ? 2.625 -26.266 -9.359 1 93.88 89 ASP A O 1
ATOM 685 N N . VAL A 1 90 ? 0.549 -25.766 -8.75 1 96.12 90 VAL A N 1
ATOM 686 C CA . VAL A 1 90 ? 0.761 -24.328 -8.828 1 96.12 90 VAL A CA 1
ATOM 687 C C . VAL A 1 90 ? 1.805 -23.891 -7.801 1 96.12 90 VAL A C 1
ATOM 689 O O . VAL A 1 90 ? 2.727 -23.141 -8.117 1 96.12 90 VAL A O 1
ATOM 692 N N . VAL A 1 91 ? 1.742 -24.422 -6.598 1 96.69 91 VAL A N 1
ATOM 693 C CA . VAL A 1 91 ? 2.695 -24.109 -5.539 1 96.69 91 VAL A CA 1
ATOM 694 C C . VAL A 1 91 ? 4.094 -24.562 -5.949 1 96.69 91 VAL A C 1
ATOM 696 O O . VAL A 1 91 ? 5.066 -23.828 -5.777 1 96.69 91 VAL A O 1
ATOM 699 N N . ASN A 1 92 ? 4.145 -25.75 -6.555 1 95 92 ASN A N 1
ATOM 700 C CA . ASN A 1 92 ? 5.434 -26.281 -6.98 1 95 92 ASN A CA 1
ATOM 701 C C . ASN A 1 92 ? 6.047 -25.453 -8.102 1 95 92 ASN A C 1
ATOM 703 O O . ASN A 1 92 ? 7.27 -25.344 -8.195 1 95 92 ASN A O 1
ATOM 707 N N . LEU A 1 93 ? 5.176 -24.891 -8.891 1 95.69 93 LEU A N 1
ATOM 708 C CA . LEU A 1 93 ? 5.656 -24.047 -9.977 1 95.69 93 LEU A CA 1
ATOM 709 C C . LEU A 1 93 ? 6.203 -22.719 -9.438 1 95.69 93 LEU A C 1
ATOM 711 O O . LEU A 1 93 ? 7.191 -22.203 -9.953 1 95.69 93 LEU A O 1
ATOM 715 N N . ILE A 1 94 ? 5.586 -22.188 -8.391 1 97.62 94 ILE A N 1
ATOM 716 C 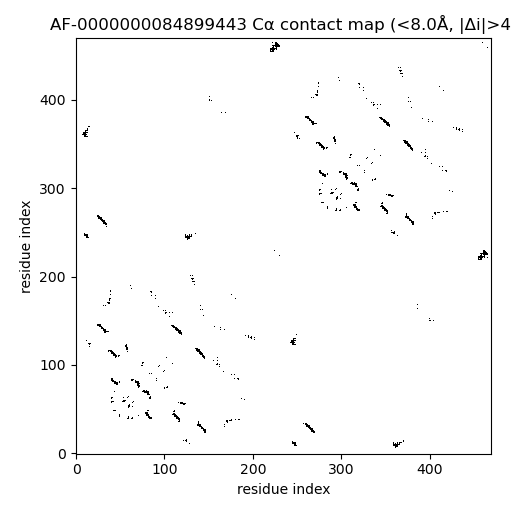CA . ILE A 1 94 ? 6.027 -20.938 -7.797 1 97.62 94 ILE A CA 1
ATOM 717 C C . ILE A 1 94 ? 7.289 -21.172 -6.969 1 97.62 94 ILE A C 1
ATOM 719 O O . ILE A 1 94 ? 8.281 -20.453 -7.129 1 97.62 94 ILE A O 1
ATOM 723 N N . LEU A 1 95 ? 7.199 -22.203 -6.148 1 97.69 95 LEU A N 1
ATOM 724 C CA . LEU A 1 95 ? 8.312 -22.531 -5.262 1 97.69 95 LEU A CA 1
ATOM 725 C C . LEU A 1 95 ? 9.242 -23.547 -5.91 1 97.69 95 LEU A C 1
ATOM 727 O O . LEU A 1 95 ? 9.445 -24.641 -5.371 1 97.69 95 LEU A O 1
ATOM 731 N N . ASP A 1 96 ? 9.812 -23.156 -7.02 1 97.12 96 ASP A N 1
ATOM 732 C CA . ASP A 1 96 ? 10.766 -24.047 -7.668 1 97.12 96 ASP A CA 1
ATOM 733 C C . ASP A 1 96 ? 12.102 -24.062 -6.93 1 97.12 96 ASP A C 1
ATOM 735 O O . ASP A 1 96 ? 12.25 -23.422 -5.891 1 97.12 96 ASP A O 1
ATOM 739 N N . SER A 1 97 ? 13.102 -24.766 -7.434 1 97.19 97 SER A N 1
ATOM 740 C CA . SER A 1 97 ? 14.367 -24.969 -6.738 1 97.19 97 SER A CA 1
ATOM 741 C C . SER A 1 97 ? 15.094 -23.656 -6.492 1 97.19 97 SER A C 1
ATOM 743 O O . SER A 1 97 ? 15.727 -23.469 -5.449 1 97.19 97 SER A O 1
ATOM 745 N N . THR A 1 98 ? 14.961 -22.766 -7.465 1 97.12 98 THR A N 1
ATOM 746 C CA . THR A 1 98 ? 15.617 -21.469 -7.355 1 97.12 98 THR A CA 1
ATOM 747 C C . THR A 1 98 ? 15.016 -20.641 -6.219 1 97.12 98 THR A C 1
ATOM 749 O O . THR A 1 98 ? 15.742 -20.125 -5.363 1 97.12 98 THR A O 1
ATOM 752 N N . VAL A 1 99 ? 13.742 -20.547 -6.145 1 98 99 VAL A N 1
ATOM 753 C CA . VAL A 1 99 ? 13.031 -19.766 -5.141 1 98 99 VAL A CA 1
ATOM 754 C C . VAL A 1 99 ? 13.258 -20.359 -3.756 1 98 99 VAL A C 1
ATOM 756 O O . VAL A 1 99 ? 13.562 -19.641 -2.805 1 98 99 VAL A O 1
ATOM 759 N N . VAL A 1 100 ? 13.188 -21.672 -3.73 1 98.06 100 VAL A N 1
ATOM 760 C CA . VAL A 1 100 ? 13.359 -22.375 -2.463 1 98.06 100 VAL A CA 1
ATOM 761 C C . VAL A 1 100 ? 14.766 -22.125 -1.918 1 98.06 100 VAL A C 1
ATOM 763 O O . VAL A 1 100 ? 14.938 -21.828 -0.73 1 98.06 100 VAL A O 1
ATOM 766 N N . ARG A 1 101 ? 15.719 -22.203 -2.717 1 97.75 101 ARG A N 1
ATOM 767 C CA . ARG A 1 101 ? 17.109 -21.984 -2.303 1 97.75 101 ARG A CA 1
ATOM 768 C C . ARG A 1 101 ? 17.297 -20.578 -1.758 1 97.75 101 ARG A C 1
ATOM 770 O O . ARG A 1 101 ? 17.891 -20.391 -0.699 1 97.75 101 ARG A O 1
ATOM 777 N N . VAL A 1 102 ? 16.766 -19.578 -2.475 1 97.31 102 VAL A N 1
ATOM 778 C CA . VAL A 1 102 ? 16.938 -18.172 -2.08 1 97.31 102 VAL A CA 1
ATOM 779 C C . VAL A 1 102 ? 16.266 -17.938 -0.731 1 97.31 102 VAL A C 1
ATOM 781 O O . VAL A 1 102 ? 16.828 -17.266 0.14 1 97.31 102 VAL A O 1
ATOM 784 N N . LEU A 1 103 ? 15.078 -18.5 -0.535 1 97.25 103 LEU A N 1
ATOM 785 C CA . LEU A 1 103 ? 14.344 -18.297 0.712 1 97.25 103 LEU A CA 1
ATOM 786 C C . LEU A 1 103 ? 15.078 -18.953 1.88 1 97.25 103 LEU A C 1
ATOM 788 O O . LEU A 1 103 ? 15.164 -18.375 2.965 1 97.25 103 LEU A O 1
ATOM 792 N N . LYS A 1 104 ? 15.641 -20.125 1.627 1 96.19 104 LYS A N 1
ATOM 793 C CA . LYS A 1 104 ? 16.391 -20.828 2.668 1 96.19 104 LYS A CA 1
ATOM 794 C C . LYS A 1 104 ? 17.641 -20.047 3.059 1 96.19 104 LYS A C 1
ATOM 796 O O . LYS A 1 104 ? 17.969 -19.938 4.242 1 96.19 104 LYS A O 1
ATOM 801 N N . ASP A 1 105 ? 18.281 -19.5 2.117 1 95.31 105 ASP A N 1
ATOM 802 C CA . ASP A 1 105 ? 19.547 -18.812 2.336 1 95.31 105 ASP A CA 1
ATOM 803 C C . ASP A 1 105 ? 19.328 -17.438 2.977 1 95.31 105 ASP A C 1
ATOM 805 O O . ASP A 1 105 ? 20.281 -16.828 3.451 1 95.31 105 ASP A O 1
ATOM 809 N N . ASN A 1 106 ? 18.109 -16.938 2.965 1 94 106 ASN A N 1
ATOM 810 C CA . ASN A 1 106 ? 17.844 -15.586 3.457 1 94 106 ASN A CA 1
ATOM 811 C C . ASN A 1 106 ? 16.688 -15.562 4.449 1 94 106 ASN A C 1
ATOM 813 O O . ASN A 1 106 ? 15.875 -14.641 4.441 1 94 106 ASN A O 1
ATOM 817 N N . GLU A 1 107 ? 16.672 -16.594 5.258 1 92.88 107 GLU A N 1
ATOM 818 C CA . GLU A 1 107 ? 15.555 -16.781 6.18 1 92.88 107 GLU A CA 1
ATOM 819 C C . GLU A 1 107 ? 15.422 -15.609 7.152 1 92.88 107 GLU A C 1
ATOM 821 O O . GLU A 1 107 ? 14.312 -15.211 7.504 1 92.88 107 GLU A O 1
ATOM 826 N N . GLN A 1 108 ? 16.484 -15.016 7.551 1 89.62 108 GLN A N 1
ATOM 827 C CA . GLN A 1 108 ? 16.469 -13.953 8.555 1 89.62 108 GLN A CA 1
ATOM 828 C C . GLN A 1 108 ? 15.984 -12.641 7.961 1 89.62 108 GLN A C 1
ATOM 830 O O . GLN A 1 108 ? 15.359 -11.828 8.656 1 89.62 108 GLN A O 1
ATOM 835 N N . THR A 1 109 ? 16.25 -12.438 6.699 1 91.69 109 THR A N 1
ATOM 836 C CA . THR A 1 109 ? 15.891 -11.195 6.031 1 91.69 109 THR A CA 1
ATOM 837 C C . THR A 1 109 ? 14.484 -11.281 5.453 1 91.69 109 THR A C 1
ATOM 839 O O . THR A 1 109 ? 13.766 -10.281 5.387 1 91.69 109 THR A O 1
ATOM 842 N N . PHE A 1 110 ? 14.078 -12.484 5.195 1 95.38 110 PHE A N 1
ATOM 843 C CA . PHE A 1 110 ? 12.805 -12.727 4.516 1 95.38 110 PHE A CA 1
ATOM 844 C C . PHE A 1 110 ? 11.648 -12.703 5.508 1 95.38 110 PHE A C 1
ATOM 846 O O . PHE A 1 110 ? 11.719 -13.328 6.566 1 95.38 110 PHE A O 1
ATOM 853 N N . ASP A 1 111 ? 10.602 -11.961 5.129 1 96 111 ASP A N 1
ATOM 854 C CA . ASP A 1 111 ? 9.406 -11.977 5.965 1 96 111 ASP A CA 1
ATOM 855 C C . ASP A 1 111 ? 8.25 -12.68 5.258 1 96 111 ASP A C 1
ATOM 857 O O . ASP A 1 111 ? 7.719 -13.68 5.75 1 96 111 ASP A O 1
ATOM 861 N N . SER A 1 112 ? 7.902 -12.156 4.074 1 98 112 SER A N 1
ATOM 862 C CA . SER A 1 112 ? 6.766 -12.773 3.398 1 98 112 SER A CA 1
ATOM 863 C C . SER A 1 112 ? 6.77 -12.453 1.907 1 98 112 SER A C 1
ATOM 865 O O . SER A 1 112 ? 7.387 -11.477 1.477 1 98 112 SER A O 1
ATOM 867 N N . LEU A 1 113 ? 6.137 -13.281 1.124 1 98.5 113 LEU A N 1
ATOM 868 C CA . LEU A 1 113 ? 5.898 -13.148 -0.309 1 98.5 113 LEU A CA 1
ATOM 869 C C . LEU A 1 113 ? 4.422 -13.352 -0.635 1 98.5 113 LEU A C 1
ATOM 871 O O . LEU A 1 113 ? 3.834 -14.367 -0.262 1 98.5 113 LEU A O 1
ATOM 875 N N . HIS A 1 114 ? 3.852 -12.352 -1.234 1 98.62 114 HIS A N 1
ATOM 876 C CA . HIS A 1 114 ? 2.434 -12.32 -1.571 1 98.62 114 HIS A CA 1
ATOM 877 C C . HIS A 1 114 ? 2.227 -12.109 -3.066 1 98.62 114 HIS A C 1
ATOM 879 O O . HIS A 1 114 ? 2.668 -11.102 -3.621 1 98.62 114 HIS A O 1
ATOM 885 N N . ILE A 1 115 ? 1.61 -13.078 -3.75 1 98.56 115 ILE A N 1
ATOM 886 C CA . ILE A 1 115 ? 1.324 -13.016 -5.18 1 98.56 115 ILE A CA 1
ATOM 887 C C . ILE A 1 115 ? -0.184 -13.078 -5.406 1 98.56 115 ILE A C 1
ATOM 889 O O . ILE A 1 115 ? -0.849 -14.016 -4.945 1 98.56 115 ILE A O 1
ATOM 893 N N . SER A 1 116 ? -0.712 -12.109 -6.113 1 98.38 116 SER A N 1
ATOM 894 C CA . SER A 1 116 ? -2.164 -12.102 -6.262 1 98.38 116 SER A CA 1
ATOM 895 C C . SER A 1 116 ? -2.582 -11.422 -7.562 1 98.38 116 SER A C 1
ATOM 897 O O . SER A 1 116 ? -2.146 -10.305 -7.852 1 98.38 116 SER A O 1
ATOM 899 N N . ASP A 1 117 ? -3.434 -12.125 -8.328 1 97.69 117 ASP A N 1
ATOM 900 C CA . ASP A 1 117 ? -4.082 -11.453 -9.453 1 97.69 117 ASP A CA 1
ATOM 901 C C . ASP A 1 117 ? -5.348 -10.727 -9 1 97.69 117 ASP A C 1
ATOM 903 O O . ASP A 1 117 ? -6.004 -10.055 -9.797 1 97.69 117 ASP A O 1
ATOM 907 N N . GLN A 1 118 ? -5.66 -10.789 -7.684 1 97.19 118 GLN A N 1
ATOM 908 C CA . GLN A 1 118 ? -6.867 -10.203 -7.105 1 97.19 118 GLN A CA 1
ATOM 909 C C . GLN A 1 118 ? -6.523 -9.289 -5.93 1 97.19 118 GLN A C 1
ATOM 911 O O . GLN A 1 118 ? -7.277 -9.211 -4.957 1 97.19 118 GLN A O 1
ATOM 916 N N . TYR A 1 119 ? -5.375 -8.672 -5.988 1 96.06 119 TYR A N 1
ATOM 917 C CA . TYR A 1 119 ? -4.93 -7.816 -4.898 1 96.06 119 TYR A CA 1
ATOM 918 C C . TYR A 1 119 ? -5.863 -6.625 -4.727 1 96.06 119 TYR A C 1
ATOM 920 O O . TYR A 1 119 ? -6.078 -5.855 -5.664 1 96.06 119 TYR A O 1
ATOM 928 N N . SER A 1 120 ? -6.379 -6.488 -3.5 1 92.5 120 SER A N 1
ATOM 929 C CA . SER A 1 120 ? -7.332 -5.406 -3.281 1 92.5 120 SER A CA 1
ATOM 930 C C . SER A 1 120 ? -7.113 -4.742 -1.926 1 92.5 120 SER A C 1
ATOM 932 O O . SER A 1 120 ? -7.977 -4.008 -1.441 1 92.5 120 SER A O 1
ATOM 934 N N . GLY A 1 121 ? -6.078 -5.051 -1.307 1 89.81 121 GLY A N 1
ATOM 935 C CA . GLY A 1 121 ? -5.727 -4.402 -0.054 1 89.81 121 GLY A CA 1
ATOM 936 C C . GLY A 1 121 ? -6.41 -5.02 1.15 1 89.81 121 GLY A C 1
ATOM 937 O O . GLY A 1 121 ? -6.836 -6.176 1.104 1 89.81 121 GLY A O 1
ATOM 938 N N . ALA A 1 122 ? -6.457 -4.281 2.252 1 87.5 122 ALA A N 1
ATOM 939 C CA . ALA A 1 122 ? -6.992 -4.758 3.525 1 87.5 122 ALA A CA 1
ATOM 940 C C . ALA A 1 122 ? -8.508 -4.934 3.455 1 87.5 122 ALA A C 1
ATOM 942 O O . ALA A 1 122 ? -9.188 -4.203 2.73 1 87.5 122 ALA A O 1
ATOM 943 N N . LYS A 1 123 ? -8.945 -5.797 4.281 1 85.25 123 LYS A N 1
ATOM 944 C CA . LYS A 1 123 ? -10.383 -6.02 4.414 1 85.25 123 LYS A CA 1
ATOM 945 C C . LYS A 1 123 ? -11.07 -4.785 4.988 1 85.25 123 LYS A C 1
ATOM 947 O O . LYS A 1 123 ? -10.562 -4.156 5.918 1 85.25 123 LYS A O 1
ATOM 952 N N . PRO A 1 124 ? -12.227 -4.461 4.324 1 74.69 124 PRO A N 1
ATOM 953 C CA . PRO A 1 124 ? -12.984 -3.355 4.918 1 74.69 124 PRO A CA 1
ATOM 954 C C . PRO A 1 124 ? -13.547 -3.699 6.297 1 74.69 124 PRO A C 1
ATOM 956 O O . PRO A 1 124 ? -13.953 -4.836 6.535 1 74.69 124 PRO A O 1
ATOM 959 N N . ILE A 1 125 ? -13.258 -3.002 7.301 1 59.34 125 ILE A N 1
ATOM 960 C CA . ILE A 1 125 ? -13.711 -3.26 8.664 1 59.34 125 ILE A CA 1
ATOM 961 C C . ILE A 1 125 ? -15.234 -3.262 8.711 1 59.34 125 ILE A C 1
ATOM 963 O O . ILE A 1 125 ? -15.844 -4.102 9.383 1 59.34 125 ILE A O 1
ATOM 967 N N . ASP A 1 126 ? -15.977 -2.188 8.227 1 53.69 126 ASP A N 1
ATOM 968 C CA . ASP A 1 126 ? -17.422 -2.08 8.453 1 53.69 126 ASP A CA 1
ATOM 969 C C . ASP A 1 126 ? -18.188 -2.846 7.383 1 53.69 126 ASP A C 1
ATOM 971 O O . ASP A 1 126 ? -18.219 -2.445 6.215 1 53.69 126 ASP A O 1
ATOM 975 N N . GLN A 1 127 ? -18.234 -4.133 7.531 1 49.38 127 GLN A N 1
ATOM 976 C CA . GLN A 1 127 ? -19.141 -4.91 6.688 1 49.38 127 GLN A CA 1
ATOM 977 C C . GLN A 1 127 ? -20.453 -4.164 6.445 1 49.38 127 GLN A C 1
ATOM 979 O O . GLN A 1 127 ? -21.203 -4.512 5.539 1 49.38 127 GLN A O 1
ATOM 984 N N . GLU A 1 128 ? -20.734 -3.344 7.348 1 43.88 128 GLU A N 1
ATOM 985 C CA . GLU A 1 128 ? -22.062 -2.766 7.211 1 43.88 128 GLU A CA 1
ATOM 986 C C . GLU A 1 128 ? -22.094 -1.665 6.156 1 43.88 128 GLU A C 1
ATOM 988 O O . GLU A 1 128 ? -23.125 -1.032 5.93 1 43.88 128 GLU A O 1
ATOM 993 N N . ASP A 1 129 ? -20.953 -1.306 5.719 1 46.12 129 ASP A N 1
ATOM 994 C CA . ASP A 1 129 ? -21.047 -0.236 4.73 1 46.12 129 ASP A CA 1
ATOM 995 C C . ASP A 1 129 ? -21.75 -0.723 3.463 1 46.12 129 ASP A C 1
ATOM 997 O O . ASP A 1 129 ? -21.422 -1.789 2.938 1 46.12 129 ASP A O 1
ATOM 1001 N N . ASP A 1 130 ? -22.859 -0.188 3.293 1 47.06 130 ASP A N 1
ATOM 1002 C CA . ASP A 1 130 ? -23.859 -0.386 2.254 1 47.06 130 ASP A CA 1
ATOM 1003 C C . ASP A 1 130 ? -23.203 -0.6 0.891 1 47.06 130 ASP A C 1
ATOM 1005 O O . ASP A 1 130 ? -23.891 -0.896 -0.092 1 47.06 130 ASP A O 1
ATOM 1009 N N . ASN A 1 131 ? -21.906 -0.152 0.772 1 52.34 131 ASN A N 1
ATOM 1010 C CA . ASN A 1 131 ? -21.469 -0.261 -0.616 1 52.34 131 ASN A CA 1
ATOM 1011 C C . ASN A 1 131 ? -20.75 -1.585 -0.879 1 52.34 131 ASN A C 1
ATOM 1013 O O . ASN A 1 131 ? -19.531 -1.666 -0.777 1 52.34 131 ASN A O 1
ATOM 1017 N N . ALA A 1 132 ? -21.594 -2.623 -0.808 1 59.81 132 ALA A N 1
ATOM 1018 C CA . ALA A 1 132 ? -21.25 -3.984 -1.202 1 59.81 132 ALA A CA 1
ATOM 1019 C C . ALA A 1 132 ? -20.641 -4.008 -2.604 1 59.81 132 ALA A C 1
ATOM 1021 O O . ALA A 1 132 ? -20.781 -4.992 -3.332 1 59.81 132 ALA A O 1
ATOM 1022 N N . ALA A 1 133 ? -19.906 -2.873 -3.02 1 68.69 133 ALA A N 1
ATOM 1023 C CA . ALA A 1 133 ? -19.375 -2.945 -4.375 1 68.69 133 ALA A CA 1
ATOM 1024 C C . ALA A 1 133 ? -18.125 -3.828 -4.422 1 68.69 133 ALA A C 1
ATOM 1026 O O . ALA A 1 133 ? -17.391 -3.924 -3.439 1 68.69 133 ALA A O 1
ATOM 1027 N N . THR A 1 134 ? -18.109 -4.59 -5.465 1 78.81 134 THR A N 1
ATOM 1028 C CA . THR A 1 134 ? -16.953 -5.422 -5.75 1 78.81 134 THR A CA 1
ATOM 1029 C C . THR A 1 134 ? -15.672 -4.598 -5.695 1 78.81 134 THR A C 1
ATOM 1031 O O . THR A 1 134 ? -15.586 -3.533 -6.316 1 78.81 134 THR A O 1
ATOM 1034 N N . PRO A 1 135 ? -14.742 -5.02 -4.871 1 81.88 135 PRO A N 1
ATOM 1035 C CA . PRO A 1 135 ? -13.492 -4.258 -4.777 1 81.88 135 PRO A CA 1
ATOM 1036 C C . PRO A 1 135 ? -12.734 -4.211 -6.102 1 81.88 135 PRO A C 1
ATOM 1038 O O . PRO A 1 135 ? -12.797 -5.16 -6.887 1 81.88 135 PRO A O 1
ATOM 1041 N N . GLU A 1 136 ? -12.055 -3.078 -6.285 1 86.62 136 GLU A N 1
ATOM 1042 C CA . GLU A 1 136 ? -11.133 -2.994 -7.414 1 86.62 136 GLU A CA 1
ATOM 1043 C C . GLU A 1 136 ? -9.859 -3.783 -7.141 1 86.62 136 GLU A C 1
ATOM 1045 O O . GLU A 1 136 ? -9.242 -3.633 -6.086 1 86.62 136 GLU A O 1
ATOM 1050 N N . THR A 1 137 ? -9.531 -4.652 -8.086 1 93 137 THR A N 1
ATOM 1051 C CA . THR A 1 137 ? -8.375 -5.52 -7.871 1 93 137 THR A CA 1
ATOM 1052 C C . THR A 1 137 ? -7.242 -5.156 -8.828 1 93 137 THR A C 1
ATOM 1054 O O . THR A 1 137 ? -7.484 -4.586 -9.891 1 93 137 THR A O 1
ATOM 1057 N N . THR A 1 138 ? -5.973 -5.371 -8.375 1 92.75 138 THR A N 1
ATOM 1058 C CA . THR A 1 138 ? -4.773 -5.223 -9.188 1 92.75 138 THR A CA 1
ATOM 1059 C C . THR A 1 138 ? -3.916 -6.484 -9.125 1 92.75 138 THR A C 1
ATOM 1061 O O . THR A 1 138 ? -4.113 -7.332 -8.258 1 92.75 138 THR A O 1
ATOM 1064 N N . LYS A 1 139 ? -3.061 -6.688 -10.172 1 95.94 139 LYS A N 1
ATOM 1065 C CA . LYS A 1 139 ? -2.123 -7.805 -10.203 1 95.94 139 LYS A CA 1
ATOM 1066 C C . LYS A 1 139 ? -0.778 -7.414 -9.602 1 95.94 139 LYS A C 1
ATOM 1068 O O . LYS A 1 139 ? -0.106 -6.508 -10.102 1 95.94 139 LYS A O 1
ATOM 1073 N N . LYS A 1 140 ? -0.399 -8.148 -8.422 1 96.19 140 LYS A N 1
ATOM 1074 C CA . LYS A 1 140 ? 0.763 -7.672 -7.676 1 96.19 140 LYS A CA 1
ATOM 1075 C C . LYS A 1 140 ? 1.585 -8.836 -7.137 1 96.19 140 LYS A C 1
ATOM 1077 O O . LYS A 1 140 ? 1.036 -9.898 -6.816 1 96.19 140 LYS A O 1
ATOM 1082 N N . ILE A 1 141 ? 2.855 -8.625 -7.098 1 96.88 141 ILE A N 1
ATOM 1083 C CA . ILE A 1 141 ? 3.785 -9.398 -6.281 1 96.88 141 ILE A CA 1
ATOM 1084 C C . ILE A 1 141 ? 4.359 -8.523 -5.176 1 96.88 141 ILE A C 1
ATOM 1086 O O . ILE A 1 141 ? 4.926 -7.461 -5.445 1 96.88 141 ILE A O 1
ATOM 1090 N N . VAL A 1 142 ? 4.188 -8.938 -3.908 1 97.06 142 VAL A N 1
ATOM 1091 C CA . VAL A 1 142 ? 4.645 -8.141 -2.779 1 97.06 142 VAL A CA 1
ATOM 1092 C C . VAL A 1 142 ? 5.629 -8.945 -1.934 1 97.06 142 VAL A C 1
ATOM 1094 O O . VAL A 1 142 ? 5.297 -10.031 -1.458 1 97.06 142 VAL A O 1
ATOM 1097 N N . LEU A 1 143 ? 6.793 -8.414 -1.783 1 96.88 143 LEU A N 1
ATOM 1098 C CA . LEU A 1 143 ? 7.848 -8.984 -0.953 1 96.88 143 LEU A CA 1
ATOM 1099 C C . LEU A 1 143 ? 8.125 -8.102 0.258 1 96.88 143 LEU A C 1
ATOM 1101 O O . LEU A 1 143 ? 8.344 -6.895 0.114 1 96.88 143 LEU A O 1
ATOM 1105 N N . VAL A 1 144 ? 8.07 -8.648 1.42 1 95.62 144 VAL A N 1
ATOM 1106 C CA . VAL A 1 144 ? 8.375 -7.898 2.635 1 95.62 144 VAL A CA 1
ATOM 1107 C C . VAL A 1 144 ? 9.656 -8.43 3.268 1 95.62 144 VAL A C 1
ATOM 1109 O O . VAL A 1 144 ? 9.82 -9.641 3.434 1 95.62 144 VAL A O 1
ATOM 1112 N N . LEU A 1 145 ? 10.539 -7.539 3.527 1 93.44 145 LEU A N 1
ATOM 1113 C CA . LEU A 1 145 ? 11.836 -7.863 4.121 1 93.44 145 LEU A CA 1
ATOM 1114 C C . LEU A 1 145 ? 12.016 -7.145 5.457 1 93.44 145 LEU A C 1
ATOM 1116 O O . LEU A 1 145 ? 11.586 -5.996 5.609 1 93.44 145 LEU A O 1
ATOM 1120 N N . ASN A 1 146 ? 12.695 -7.824 6.367 1 89.25 146 ASN A N 1
ATOM 1121 C CA . ASN A 1 146 ? 13.141 -7.168 7.59 1 89.25 146 ASN A CA 1
ATOM 1122 C C . ASN A 1 146 ? 14.492 -6.48 7.402 1 89.25 146 ASN A C 1
ATOM 1124 O O . ASN A 1 146 ? 15.438 -7.09 6.898 1 89.25 146 ASN A O 1
ATOM 1128 N N . LEU A 1 147 ? 14.461 -5.18 7.652 1 80.81 147 LEU A N 1
ATOM 1129 C CA . LEU A 1 147 ? 15.711 -4.449 7.477 1 80.81 147 LEU A CA 1
ATOM 1130 C C . LEU A 1 147 ? 16.75 -4.891 8.508 1 80.81 147 LEU A C 1
ATOM 1132 O O . LEU A 1 147 ? 16.438 -4.98 9.695 1 80.81 147 LEU A O 1
ATOM 1136 N N . PRO A 1 148 ? 17.906 -5.203 7.902 1 73.19 148 PRO A N 1
ATOM 1137 C CA . PRO A 1 148 ? 18.969 -5.551 8.852 1 73.19 148 PRO A CA 1
ATOM 1138 C C . PRO A 1 148 ? 19.391 -4.371 9.719 1 73.19 148 PRO A C 1
ATOM 1140 O O . PRO A 1 148 ? 19.25 -3.215 9.312 1 73.19 148 PRO A O 1
ATOM 1143 N N . GLU A 1 149 ? 19.578 -4.461 11.023 1 64.06 149 GLU A N 1
ATOM 1144 C CA . GLU A 1 149 ? 19.969 -3.418 11.969 1 64.06 149 GLU A CA 1
ATOM 1145 C C . GLU A 1 149 ? 21.156 -2.615 11.438 1 64.06 149 GLU A C 1
ATOM 1147 O O . GLU A 1 149 ? 21.219 -1.397 11.617 1 64.06 149 GLU A O 1
ATOM 1152 N N . LYS A 1 150 ? 22.188 -3.303 11.016 1 57.84 150 LYS A N 1
ATOM 1153 C CA . LYS A 1 150 ? 23.328 -2.547 10.5 1 57.84 150 LYS A CA 1
ATOM 1154 C C . LYS A 1 150 ? 23.188 -2.307 8.992 1 57.84 150 LYS A C 1
ATOM 1156 O O . LYS A 1 150 ? 22.844 -3.221 8.242 1 57.84 150 LYS A O 1
ATOM 1161 N N . SER A 1 151 ? 22.781 -0.972 8.547 1 55.66 151 SER A N 1
ATOM 1162 C CA . SER A 1 151 ? 22.469 -0.383 7.246 1 55.66 151 SER A CA 1
ATOM 1163 C C . SER A 1 151 ? 23.125 -1.175 6.117 1 55.66 151 SER A C 1
ATOM 1165 O O . SER A 1 151 ? 22.594 -1.232 5.004 1 55.66 151 SER A O 1
ATOM 1167 N N . SER A 1 152 ? 24.281 -1.758 6.52 1 51.66 152 SER A N 1
ATOM 1168 C CA . SER A 1 152 ? 25.25 -2.074 5.469 1 51.66 152 SER A CA 1
ATOM 1169 C C . SER A 1 152 ? 24.766 -3.232 4.605 1 51.66 152 SER A C 1
ATO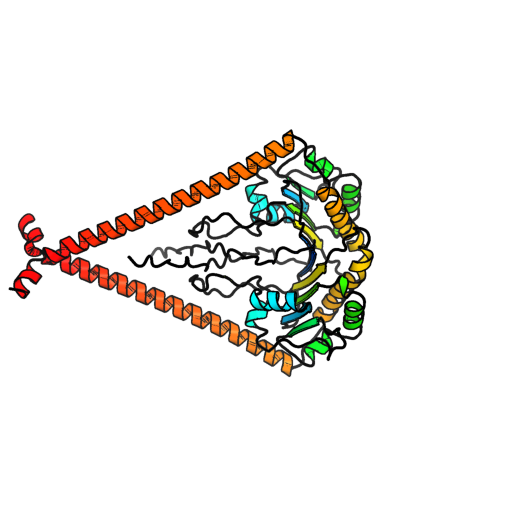M 1171 O O . SER A 1 152 ? 25.266 -3.449 3.504 1 51.66 152 SER A O 1
ATOM 1173 N N . GLU A 1 153 ? 23.672 -3.928 4.926 1 64.44 153 GLU A N 1
ATOM 1174 C CA . GLU A 1 153 ? 23.906 -5.074 4.047 1 64.44 153 GLU A CA 1
ATOM 1175 C C . GLU A 1 153 ? 22.75 -5.242 3.053 1 64.44 153 GLU A C 1
ATOM 1177 O O . GLU A 1 153 ? 22.078 -6.27 3.051 1 64.44 153 GLU A O 1
ATOM 1182 N N . ILE A 1 154 ? 22.531 -4.113 2.254 1 74.12 154 ILE A N 1
ATOM 1183 C CA . ILE A 1 154 ? 21.719 -4.238 1.046 1 74.12 154 ILE A CA 1
ATOM 1184 C C . ILE A 1 154 ? 22.062 -5.543 0.327 1 74.12 154 ILE A C 1
ATOM 1186 O O . ILE A 1 154 ? 21.219 -6.137 -0.337 1 74.12 154 ILE A O 1
ATOM 1190 N N . ALA A 1 155 ? 23.312 -5.93 0.55 1 78.75 155 ALA A N 1
ATOM 1191 C CA . ALA A 1 155 ? 23.797 -7.152 -0.093 1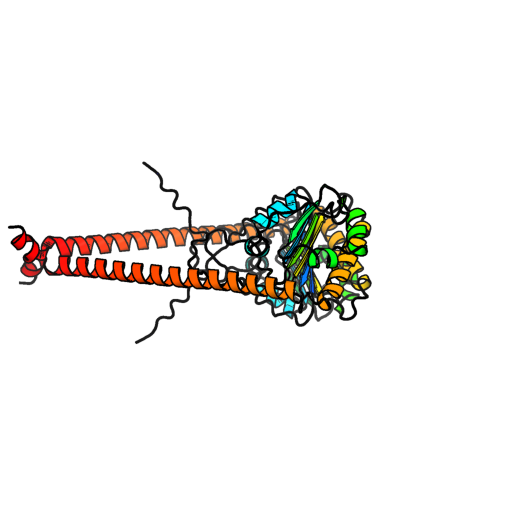 78.75 155 ALA A CA 1
ATOM 1192 C C . ALA A 1 155 ? 22.891 -8.336 0.245 1 78.75 155 ALA A C 1
ATOM 1194 O O . ALA A 1 155 ? 22.688 -9.227 -0.587 1 78.75 155 ALA A O 1
ATOM 1195 N N . ASP A 1 156 ? 22.297 -8.234 1.398 1 82.44 156 ASP A N 1
ATOM 1196 C CA . ASP A 1 156 ? 21.453 -9.336 1.856 1 82.44 156 ASP A CA 1
ATOM 1197 C C . ASP A 1 156 ? 20.062 -9.273 1.222 1 82.44 156 ASP A C 1
ATOM 1199 O O . ASP A 1 156 ? 19.328 -10.266 1.23 1 82.44 156 ASP A O 1
ATOM 1203 N N . MET A 1 157 ? 19.766 -8.148 0.659 1 88.44 157 MET A N 1
ATOM 1204 C CA . MET A 1 157 ? 18.438 -7.98 0.081 1 88.44 157 MET A CA 1
ATOM 1205 C C . MET A 1 157 ? 18.453 -8.273 -1.416 1 88.44 157 MET A C 1
ATOM 1207 O O . MET A 1 157 ? 17.422 -8.586 -2.004 1 88.44 157 MET A O 1
ATOM 1211 N N . VAL A 1 158 ? 19.578 -8.258 -1.999 1 87.44 158 VAL A N 1
ATOM 1212 C CA . VAL A 1 158 ? 19.734 -8.312 -3.449 1 87.44 158 VAL A CA 1
ATOM 1213 C C . VAL A 1 158 ? 19.219 -9.656 -3.971 1 87.44 158 VAL A C 1
ATOM 1215 O O . VAL A 1 158 ? 18.438 -9.711 -4.922 1 87.44 158 VAL A O 1
ATOM 1218 N N . PRO A 1 159 ? 19.625 -10.758 -3.264 1 92.88 159 PRO A N 1
ATOM 1219 C CA . PRO A 1 159 ? 19.109 -12.039 -3.764 1 92.88 159 PRO A CA 1
ATOM 1220 C C . PRO A 1 159 ? 17.594 -12.117 -3.736 1 92.88 159 PRO A C 1
ATOM 1222 O O . PRO A 1 159 ? 16.984 -12.703 -4.641 1 92.88 159 PRO A O 1
ATOM 1225 N N . LEU A 1 160 ? 17 -11.539 -2.762 1 93.62 160 LEU A N 1
ATOM 1226 C CA . LEU A 1 160 ? 15.547 -11.57 -2.633 1 93.62 160 LEU A CA 1
ATOM 1227 C C . LEU A 1 160 ? 14.891 -10.664 -3.668 1 93.62 160 LEU A C 1
ATOM 1229 O O . LEU A 1 160 ? 13.836 -10.992 -4.211 1 93.62 160 LEU A O 1
ATOM 1233 N N . LEU A 1 161 ? 15.523 -9.578 -3.912 1 89.75 161 LEU A N 1
ATOM 1234 C CA . LEU A 1 161 ? 15.047 -8.695 -4.965 1 89.75 161 LEU A CA 1
ATOM 1235 C C . LEU A 1 161 ? 15.133 -9.375 -6.328 1 89.75 161 LEU A C 1
ATOM 1237 O O . LEU A 1 161 ? 14.18 -9.328 -7.113 1 89.75 161 LEU A O 1
ATOM 1241 N N . LYS A 1 162 ? 16.25 -10.047 -6.559 1 90.69 162 LYS A N 1
ATOM 1242 C CA . LYS A 1 162 ? 16.422 -10.805 -7.797 1 90.69 162 LYS A CA 1
ATOM 1243 C C . LYS A 1 162 ? 15.359 -11.898 -7.922 1 90.69 162 LYS A C 1
ATOM 1245 O O . LYS A 1 162 ? 14.844 -12.148 -9.016 1 90.69 162 LYS A O 1
ATOM 1250 N N . MET A 1 163 ? 15.047 -12.406 -6.867 1 94.69 163 MET A N 1
ATOM 1251 C CA . MET A 1 163 ? 14.055 -13.484 -6.844 1 94.69 163 MET A CA 1
ATOM 1252 C C . MET A 1 163 ? 12.688 -12.977 -7.277 1 94.69 163 MET A C 1
ATOM 1254 O O . MET A 1 163 ? 12 -13.625 -8.062 1 94.69 163 MET A O 1
ATOM 1258 N N . VAL A 1 164 ? 12.305 -11.859 -6.75 1 93.75 164 VAL A N 1
ATOM 1259 C CA . VAL A 1 164 ? 10.969 -11.367 -7.055 1 93.75 164 VAL A CA 1
ATOM 1260 C C . VAL A 1 164 ? 10.891 -10.953 -8.523 1 93.75 164 VAL A C 1
ATOM 1262 O O . VAL A 1 164 ? 9.852 -11.117 -9.164 1 93.75 164 VAL A O 1
ATOM 1265 N N . ILE A 1 165 ? 11.945 -10.461 -9.07 1 88.81 165 ILE A N 1
ATOM 1266 C CA . ILE A 1 165 ? 11.992 -10.117 -10.492 1 88.81 165 ILE A CA 1
ATOM 1267 C C . ILE A 1 165 ? 11.93 -11.391 -11.328 1 88.81 165 ILE A C 1
ATOM 1269 O O . ILE A 1 165 ? 11.203 -11.453 -12.328 1 88.81 165 ILE A O 1
ATOM 1273 N N . TYR A 1 166 ? 12.703 -12.383 -10.867 1 93.12 166 TYR A N 1
ATOM 1274 C CA . TYR A 1 166 ? 12.664 -13.703 -11.492 1 93.12 166 TYR A CA 1
ATOM 1275 C C . TYR A 1 166 ? 11.242 -14.25 -11.523 1 93.12 166 TYR A C 1
ATOM 1277 O O . TYR A 1 166 ? 10.766 -14.703 -12.562 1 93.12 166 TYR A O 1
ATOM 1285 N N . LEU A 1 167 ? 10.562 -14.109 -10.43 1 95.19 167 LEU A N 1
ATOM 1286 C CA . LEU A 1 167 ? 9.195 -14.602 -10.32 1 95.19 167 LEU A CA 1
ATOM 1287 C C . LEU A 1 167 ? 8.258 -13.828 -11.242 1 95.19 167 LEU A C 1
ATOM 1289 O O . LEU A 1 167 ? 7.371 -14.406 -11.867 1 95.19 167 LEU A O 1
ATOM 1293 N N . GLY A 1 168 ? 8.469 -12.562 -11.273 1 93.06 168 GLY A N 1
ATOM 1294 C CA . GLY A 1 168 ? 7.66 -11.758 -12.172 1 93.06 168 GLY A CA 1
ATOM 1295 C C . GLY A 1 168 ? 7.746 -12.203 -13.625 1 93.06 168 GLY A C 1
ATOM 1296 O O . GLY A 1 168 ? 6.727 -12.367 -14.289 1 93.06 168 GLY A O 1
ATOM 1297 N N . ASP A 1 169 ? 8.953 -12.43 -14.031 1 90.62 169 ASP A N 1
ATOM 1298 C CA . ASP A 1 169 ? 9.172 -12.867 -15.406 1 90.62 169 ASP A CA 1
ATOM 1299 C C . ASP A 1 169 ? 8.578 -14.258 -15.641 1 90.62 169 ASP A C 1
ATOM 1301 O O . ASP A 1 169 ? 7.977 -14.516 -16.688 1 90.62 169 ASP A O 1
ATOM 1305 N N . LYS A 1 170 ? 8.773 -15.047 -14.703 1 94.56 170 LYS A N 1
ATOM 1306 C CA . LYS A 1 170 ? 8.297 -16.422 -14.82 1 94.56 170 LYS A CA 1
ATOM 1307 C C . LYS A 1 170 ? 6.77 -16.469 -14.859 1 94.56 170 LYS A C 1
ATOM 1309 O O . LYS A 1 170 ? 6.188 -17.156 -15.695 1 94.56 170 LYS A O 1
ATOM 1314 N N . LEU A 1 171 ? 6.129 -15.766 -14.016 1 95.69 171 LEU A N 1
ATOM 1315 C CA . LEU A 1 171 ? 4.68 -15.812 -13.875 1 95.69 171 LEU A CA 1
ATOM 1316 C C . LEU A 1 171 ? 3.99 -15.195 -15.086 1 95.69 171 LEU A C 1
ATOM 1318 O O . LEU A 1 171 ? 2.885 -15.602 -15.453 1 95.69 171 LEU A O 1
ATOM 1322 N N . LYS A 1 172 ? 4.648 -14.227 -15.688 1 91.31 172 LYS A N 1
ATOM 1323 C CA . LYS A 1 172 ? 4.113 -13.609 -16.906 1 91.31 172 LYS A CA 1
ATOM 1324 C C . LYS A 1 172 ? 3.939 -14.641 -18.016 1 91.31 172 LYS A C 1
ATOM 1326 O O . LYS A 1 172 ? 3.033 -14.531 -18.844 1 91.31 172 LYS A O 1
ATOM 1331 N N . LYS A 1 173 ? 4.773 -15.648 -17.969 1 93.75 173 LYS A N 1
ATOM 1332 C CA . LYS A 1 173 ? 4.805 -16.641 -19.047 1 93.75 173 LYS A CA 1
ATOM 1333 C C . LYS A 1 173 ? 4.129 -17.938 -18.625 1 93.75 173 LYS A C 1
ATOM 1335 O O . LYS A 1 173 ? 3.9 -18.828 -19.453 1 93.75 173 LYS A O 1
ATOM 1340 N N . MET A 1 174 ? 3.768 -17.969 -17.406 1 94.69 174 MET A N 1
ATOM 1341 C CA . MET A 1 174 ? 3.242 -19.203 -16.844 1 94.69 174 MET A CA 1
ATOM 1342 C C . MET A 1 174 ? 1.794 -19.438 -17.266 1 94.69 174 MET A C 1
ATOM 1344 O O . MET A 1 174 ? 1.005 -18.484 -17.312 1 94.69 174 MET A O 1
ATOM 1348 N N . LYS A 1 175 ? 1.507 -20.734 -17.609 1 94.75 175 LYS A N 1
ATOM 1349 C CA . LYS A 1 175 ? 0.136 -21.156 -17.875 1 94.75 175 LYS A CA 1
ATOM 1350 C C . LYS A 1 175 ? -0.312 -22.203 -16.859 1 94.75 175 LYS A C 1
ATOM 1352 O O . LYS A 1 175 ? 0.412 -23.172 -16.578 1 94.75 175 LYS A O 1
ATOM 1357 N N . LEU A 1 176 ? -1.429 -21.969 -16.375 1 96.75 176 LEU A N 1
ATOM 1358 C CA . LEU A 1 176 ? -1.994 -22.938 -15.438 1 96.75 176 LEU A CA 1
ATOM 1359 C C . LEU A 1 176 ? -2.512 -24.172 -16.188 1 96.75 176 LEU A C 1
ATOM 1361 O O . LEU A 1 176 ? -2.895 -24.078 -17.359 1 96.75 176 LEU A O 1
ATOM 1365 N N . SER A 1 177 ? -2.461 -25.266 -15.477 1 96.56 177 SER A N 1
ATOM 1366 C CA . SER A 1 177 ? -3.133 -26.438 -16.031 1 96.56 177 SER A CA 1
ATOM 1367 C C . SER A 1 177 ? -4.621 -26.172 -16.219 1 96.56 177 SER A C 1
ATOM 1369 O O . SER A 1 177 ? -5.184 -25.266 -15.625 1 96.56 177 SER A O 1
ATOM 1371 N N . ARG A 1 178 ? -5.207 -27.016 -17.078 1 97 178 ARG A N 1
ATOM 1372 C CA . ARG A 1 178 ? -6.641 -26.875 -17.297 1 97 178 ARG A CA 1
ATOM 1373 C C . ARG A 1 178 ? -7.422 -27 -16 1 97 178 ARG A C 1
ATOM 1375 O O . ARG A 1 178 ? -8.328 -26.219 -15.742 1 97 178 ARG A O 1
ATOM 1382 N N . GLU A 1 179 ? -7.039 -27.906 -15.234 1 96.94 179 GLU A N 1
ATOM 1383 C CA . GLU A 1 179 ? -7.711 -28.156 -13.969 1 96.94 179 GLU A CA 1
ATOM 1384 C C . GLU A 1 179 ? -7.566 -26.969 -13.023 1 96.94 179 GLU A C 1
ATOM 1386 O O . GLU A 1 179 ? -8.547 -26.5 -12.43 1 96.94 179 GLU A O 1
ATOM 1391 N N . SER A 1 180 ? -6.367 -26.453 -12.898 1 97.38 180 SER A N 1
ATOM 1392 C CA . SER A 1 180 ? -6.105 -25.328 -12.008 1 97.38 180 SER A CA 1
ATOM 1393 C C . SER A 1 180 ? -6.805 -24.062 -12.492 1 97.38 180 SER A C 1
ATOM 1395 O O . SER A 1 180 ? -7.328 -23.281 -11.68 1 97.38 180 SER A O 1
ATOM 1397 N N . GLN A 1 181 ? -6.816 -23.891 -13.766 1 97.75 181 GLN A N 1
ATOM 1398 C CA . GLN A 1 181 ? -7.488 -22.719 -14.344 1 97.75 181 GLN A CA 1
ATOM 1399 C C . GLN A 1 181 ? -8.992 -22.766 -14.078 1 97.75 181 GLN A C 1
ATOM 1401 O O . GLN A 1 181 ? -9.594 -21.766 -13.711 1 97.75 181 GLN A O 1
ATOM 1406 N N . GLN A 1 182 ? -9.555 -23.906 -14.266 1 97.88 182 GLN A N 1
ATOM 1407 C CA . GLN A 1 182 ? -10.984 -24.078 -14.039 1 97.88 182 GLN A CA 1
ATOM 1408 C C . GLN A 1 182 ? -11.344 -23.797 -12.578 1 97.88 182 GLN A C 1
ATOM 1410 O O . GLN A 1 182 ? -12.344 -23.141 -12.297 1 97.88 182 GLN A O 1
ATOM 1415 N N . LYS A 1 183 ? -10.492 -24.297 -11.703 1 97.12 183 LYS A N 1
ATOM 1416 C CA . LYS A 1 183 ? -10.727 -24.078 -10.281 1 97.12 183 LYS A CA 1
ATOM 1417 C C . LYS A 1 183 ? -10.633 -22.594 -9.93 1 97.12 183 LYS A C 1
ATOM 1419 O O . LYS A 1 183 ? -11.461 -22.078 -9.188 1 97.12 183 LYS A O 1
ATOM 1424 N N . ALA A 1 184 ? -9.641 -21.984 -10.461 1 97.88 184 ALA A N 1
ATOM 1425 C CA . ALA A 1 184 ? -9.461 -20.547 -10.219 1 97.88 184 ALA A CA 1
ATOM 1426 C C . ALA A 1 184 ? -10.648 -19.75 -10.758 1 97.88 184 ALA A C 1
ATOM 1428 O O . ALA A 1 184 ? -11.133 -18.828 -10.094 1 97.88 184 ALA A O 1
ATOM 1429 N N . ASP A 1 185 ? -11.086 -20.094 -11.938 1 97.88 185 ASP A N 1
ATOM 1430 C CA . ASP A 1 185 ? -12.234 -19.422 -12.539 1 97.88 185 ASP A CA 1
ATOM 1431 C C . ASP A 1 185 ? -13.484 -19.594 -11.68 1 97.88 185 ASP A C 1
ATOM 1433 O O . ASP A 1 185 ? -14.266 -18.656 -11.516 1 97.88 185 ASP A O 1
ATOM 1437 N N . LYS A 1 186 ? -13.625 -20.719 -11.242 1 97.69 186 LYS A N 1
ATOM 1438 C CA . LYS A 1 186 ? -14.766 -20.984 -10.375 1 97.69 186 LYS A CA 1
ATOM 1439 C C . LYS A 1 186 ? -14.719 -20.125 -9.109 1 97.69 186 LYS A C 1
ATOM 1441 O O . LYS A 1 186 ? -15.734 -19.562 -8.695 1 97.69 186 LYS A O 1
ATOM 1446 N N . HIS A 1 187 ? -13.57 -20.109 -8.461 1 96.94 187 HIS A N 1
ATOM 1447 C CA . HIS A 1 187 ? -13.414 -19.281 -7.266 1 96.94 187 HIS A CA 1
ATOM 1448 C C . HIS A 1 187 ? -13.758 -17.828 -7.551 1 96.94 187 HIS A C 1
ATOM 1450 O O . HIS A 1 187 ? -14.438 -17.172 -6.754 1 96.94 187 HIS A O 1
ATOM 1456 N N . ARG A 1 188 ? -13.336 -17.297 -8.656 1 97.38 188 ARG A N 1
ATOM 1457 C CA . ARG A 1 188 ? -13.633 -15.922 -9.039 1 97.38 188 ARG A CA 1
ATOM 1458 C C . ARG A 1 188 ? -15.125 -15.734 -9.281 1 97.38 188 ARG A C 1
ATOM 1460 O O . ARG A 1 188 ? -15.695 -14.719 -8.891 1 97.38 188 ARG A O 1
ATOM 1467 N N . ALA A 1 189 ? -15.742 -16.672 -9.891 1 97 189 ALA A N 1
ATOM 1468 C CA . ALA A 1 189 ? -17.188 -16.625 -10.125 1 97 189 ALA A CA 1
ATOM 1469 C C . ALA A 1 189 ? -17.953 -16.641 -8.805 1 97 189 ALA A C 1
ATOM 1471 O O . ALA A 1 189 ? -18.906 -15.898 -8.625 1 97 189 ALA A O 1
ATOM 1472 N N . ASP A 1 190 ? -17.5 -17.5 -7.938 1 96.38 190 ASP A N 1
ATOM 1473 C CA . ASP A 1 190 ? -18.141 -17.609 -6.633 1 96.38 190 ASP A CA 1
ATOM 1474 C C . ASP A 1 190 ? -18.062 -16.297 -5.867 1 96.38 190 ASP A C 1
ATOM 1476 O O . ASP A 1 190 ? -19.031 -15.852 -5.262 1 96.38 190 ASP A O 1
ATOM 1480 N N . VAL A 1 191 ? -16.922 -15.688 -5.859 1 94.44 191 VAL A N 1
ATOM 1481 C CA . VAL A 1 191 ? -16.719 -14.422 -5.164 1 94.44 191 VAL A CA 1
ATOM 1482 C C . VAL A 1 191 ? -17.594 -13.344 -5.797 1 94.44 191 VAL A C 1
ATOM 1484 O O . VAL A 1 191 ? -18.25 -12.578 -5.086 1 94.44 191 VAL A O 1
ATOM 1487 N N . ALA A 1 192 ? -17.625 -13.32 -7.066 1 93.56 192 ALA A N 1
ATOM 1488 C CA . ALA A 1 192 ? -18.469 -12.359 -7.773 1 93.56 192 ALA A CA 1
ATOM 1489 C C . ALA A 1 192 ? -19.938 -12.539 -7.41 1 93.56 192 ALA A C 1
ATOM 1491 O O . ALA A 1 192 ? -20.656 -11.57 -7.168 1 93.56 192 ALA A O 1
ATOM 1492 N N . ASP A 1 193 ? -20.359 -13.734 -7.359 1 94.25 193 ASP A N 1
ATOM 1493 C CA . ASP A 1 193 ? -21.75 -14.055 -7.02 1 94.25 193 ASP A CA 1
ATOM 1494 C C . ASP A 1 193 ? -22.078 -13.625 -5.594 1 94.25 193 ASP A C 1
ATOM 1496 O O . ASP A 1 193 ? -23.172 -13.125 -5.324 1 94.25 193 ASP A O 1
ATOM 1500 N N . ARG A 1 194 ? -21.172 -13.859 -4.75 1 92.06 194 ARG A N 1
ATOM 1501 C CA . ARG A 1 194 ? -21.359 -13.461 -3.361 1 92.06 194 ARG A CA 1
ATOM 1502 C C . ARG A 1 194 ? -21.578 -11.961 -3.244 1 92.06 194 ARG A C 1
ATOM 1504 O O . ARG A 1 194 ? -22.469 -11.508 -2.527 1 92.06 194 ARG A O 1
ATOM 1511 N N . TYR A 1 195 ? -20.766 -11.242 -3.928 1 90.12 195 TYR A N 1
ATOM 1512 C CA . TYR A 1 195 ? -20.891 -9.789 -3.896 1 90.12 195 TYR A CA 1
ATOM 1513 C C . TYR A 1 195 ? -22.203 -9.352 -4.559 1 90.12 195 TYR A C 1
ATOM 1515 O O . TYR A 1 195 ? -22.844 -8.406 -4.102 1 90.12 195 TYR A O 1
ATOM 1523 N N . LEU A 1 196 ? -22.578 -9.984 -5.605 1 91.62 196 LEU A N 1
ATOM 1524 C CA . LEU A 1 196 ? -23.844 -9.672 -6.273 1 91.62 196 LEU A CA 1
ATOM 1525 C C . LEU A 1 196 ? -25.031 -9.922 -5.344 1 91.62 196 LEU A C 1
ATOM 1527 O O . LEU A 1 196 ? -25.922 -9.078 -5.234 1 91.62 196 LEU A O 1
ATOM 1531 N N . LYS A 1 197 ? -25.031 -10.977 -4.719 1 93.06 197 LYS A N 1
ATOM 1532 C CA . LYS A 1 197 ? -26.078 -11.312 -3.771 1 93.06 197 LYS A CA 1
ATOM 1533 C C . LYS A 1 197 ? -26.141 -10.305 -2.633 1 93.06 197 LYS A C 1
ATOM 1535 O O . LYS A 1 197 ? -27.234 -9.883 -2.225 1 93.06 197 LYS A O 1
ATOM 1540 N N . GLN A 1 198 ? -25.031 -10.039 -2.158 1 89.31 198 GLN A N 1
ATOM 1541 C CA . GLN A 1 198 ? -24.953 -9.07 -1.071 1 89.31 198 GLN A CA 1
ATOM 1542 C C . GLN A 1 198 ? -25.5 -7.715 -1.507 1 89.31 198 GLN A C 1
ATOM 1544 O O . GLN A 1 198 ? -26.234 -7.062 -0.758 1 89.31 198 GLN A O 1
ATOM 1549 N N . THR A 1 199 ? -25.156 -7.289 -2.682 1 89.19 199 THR A N 1
ATOM 1550 C CA . THR A 1 199 ? -25.641 -6.027 -3.232 1 89.19 199 THR A CA 1
ATOM 1551 C C . THR A 1 199 ? -27.156 -6.047 -3.391 1 89.19 199 THR A C 1
ATOM 1553 O O . THR A 1 199 ? -27.828 -5.082 -3.041 1 89.19 199 THR A O 1
ATOM 1556 N N . HIS A 1 200 ? -27.594 -7.121 -3.84 1 90.88 200 HIS A N 1
ATOM 1557 C CA . HIS A 1 200 ? -29.031 -7.285 -3.992 1 90.88 200 HIS A CA 1
ATOM 1558 C C . HIS A 1 200 ? -29.734 -7.23 -2.643 1 90.88 200 HIS A C 1
ATOM 1560 O O . HIS A 1 200 ? -30.766 -6.551 -2.496 1 90.88 200 HIS A O 1
ATOM 1566 N N . ALA A 1 201 ? -29.203 -7.938 -1.712 1 90.88 201 ALA A N 1
ATOM 1567 C CA . ALA A 1 201 ? -29.781 -7.957 -0.368 1 90.88 201 ALA A CA 1
ATOM 1568 C C . ALA A 1 201 ? -29.797 -6.559 0.24 1 90.88 201 ALA A C 1
ATOM 1570 O O . ALA A 1 201 ? -30.781 -6.152 0.854 1 90.88 201 ALA A O 1
ATOM 1571 N N . GLN A 1 202 ? -28.797 -5.914 0.018 1 87.38 202 GLN A N 1
ATOM 1572 C CA . GLN A 1 202 ? -28.703 -4.555 0.542 1 87.38 202 GLN A CA 1
ATOM 1573 C C . GLN A 1 202 ? -29.719 -3.639 -0.122 1 87.38 202 GLN A C 1
ATOM 1575 O O . GLN A 1 202 ? -30.344 -2.812 0.545 1 87.38 202 GLN A O 1
ATOM 1580 N N . ARG A 1 203 ? -29.875 -3.799 -1.354 1 89.94 203 ARG A N 1
ATOM 1581 C CA . ARG A 1 203 ? -30.844 -3.002 -2.098 1 89.94 203 ARG A CA 1
ATOM 1582 C C . ARG A 1 203 ? -32.25 -3.309 -1.647 1 89.94 203 ARG A C 1
ATOM 1584 O O . ARG A 1 203 ? -33.094 -2.398 -1.492 1 89.94 203 ARG A O 1
ATOM 1591 N N . GLN A 1 204 ? -32.531 -4.496 -1.463 1 91.5 204 GLN A N 1
ATOM 1592 C CA . GLN A 1 204 ? -33.844 -4.914 -0.988 1 91.5 204 GLN A CA 1
ATOM 1593 C C . GLN A 1 204 ? -34.094 -4.387 0.419 1 91.5 204 GLN A C 1
ATOM 1595 O O . GLN A 1 204 ? -35.188 -3.902 0.708 1 91.5 204 GLN A O 1
ATOM 1600 N N . GLU A 1 205 ? -33.062 -4.594 1.227 1 91.12 205 GLU A N 1
ATOM 1601 C CA . GLU A 1 205 ? -33.188 -4.074 2.586 1 91.12 205 GLU A CA 1
ATOM 1602 C C . GLU A 1 205 ? -33.438 -2.566 2.584 1 91.12 205 GLU A C 1
ATOM 1604 O O . GLU A 1 205 ? -34.281 -2.059 3.324 1 91.12 205 GLU A O 1
ATOM 1609 N N . ALA A 1 206 ? -32.719 -1.913 1.744 1 86.81 206 ALA A N 1
ATOM 1610 C CA . ALA A 1 206 ? -32.875 -0.467 1.616 1 86.81 206 ALA A CA 1
ATOM 1611 C C . ALA A 1 206 ? -34.25 -0.109 1.092 1 86.81 206 ALA A C 1
ATOM 1613 O O . ALA A 1 206 ? -34.875 0.842 1.566 1 86.81 206 ALA A O 1
ATOM 1614 N N . ALA A 1 207 ? -34.719 -0.869 0.182 1 91.69 207 ALA A N 1
ATOM 1615 C CA . ALA A 1 207 ? -36.062 -0.661 -0.367 1 91.69 207 ALA A CA 1
ATOM 1616 C C . ALA A 1 207 ? -37.125 -0.93 0.685 1 91.69 207 ALA A C 1
ATOM 1618 O O . ALA A 1 207 ? -38.125 -0.187 0.786 1 91.69 207 ALA A O 1
ATOM 1619 N N . GLN A 1 208 ? -37 -1.928 1.422 1 93 208 GLN A N 1
ATOM 1620 C CA . GLN A 1 208 ? -37.938 -2.262 2.482 1 93 208 GLN A CA 1
ATOM 1621 C C . GLN A 1 208 ? -37.938 -1.192 3.57 1 93 208 GLN A C 1
ATOM 1623 O O . GLN A 1 208 ? -39 -0.813 4.07 1 93 208 GLN A O 1
ATOM 1628 N N . LEU A 1 209 ? -36.75 -0.782 3.908 1 89.44 209 LEU A N 1
ATOM 1629 C CA . LEU A 1 209 ? -36.656 0.281 4.902 1 89.44 209 LEU A CA 1
ATOM 1630 C C . LEU A 1 209 ? -37.344 1.554 4.41 1 89.44 209 LEU A C 1
ATOM 1632 O O . LEU A 1 209 ? -38.031 2.227 5.176 1 89.44 209 LEU A O 1
ATOM 1636 N N . LYS A 1 210 ? -37.188 1.786 3.197 1 90.56 210 LYS A N 1
ATOM 1637 C CA . LYS A 1 210 ? -37.812 2.947 2.59 1 90.56 210 LYS A CA 1
ATOM 1638 C C . LYS A 1 210 ? -39.344 2.789 2.568 1 90.56 210 LYS A C 1
ATOM 1640 O O . LYS A 1 210 ? -40.062 3.74 2.848 1 90.56 210 LYS A O 1
ATOM 1645 N N . LYS A 1 211 ? -39.781 1.686 2.238 1 92.56 211 LYS A N 1
ATOM 1646 C CA . LYS A 1 211 ? -41.219 1.389 2.248 1 92.56 211 LYS A CA 1
ATOM 1647 C C . LYS A 1 211 ? -41.812 1.516 3.654 1 92.56 211 LYS A C 1
ATOM 1649 O O . LYS A 1 211 ? -42.875 2.096 3.838 1 92.56 211 LYS A O 1
ATOM 1654 N N . GLU A 1 212 ? -41.125 0.984 4.574 1 92.06 212 GLU A N 1
ATOM 1655 C CA . GLU A 1 212 ? -41.562 1.057 5.965 1 92.06 212 GLU A CA 1
ATOM 1656 C C . GLU A 1 212 ? -41.562 2.5 6.461 1 92.06 212 GLU A C 1
ATOM 1658 O O . GLU A 1 212 ? -42.5 2.904 7.18 1 92.06 212 GLU A O 1
ATOM 1663 N N . GLU A 1 213 ? -40.594 3.174 6.098 1 87.19 213 GLU A N 1
ATOM 1664 C CA . GLU A 1 213 ? -40.531 4.586 6.457 1 87.19 213 GLU A CA 1
ATOM 1665 C C . GLU A 1 213 ? -41.688 5.363 5.82 1 87.19 213 GLU A C 1
ATOM 1667 O O . GLU A 1 213 ? -42.312 6.215 6.469 1 87.19 213 GLU A O 1
ATOM 1672 N N . LYS A 1 214 ? -42 5.059 4.641 1 88.31 214 LYS A N 1
ATOM 1673 C CA . LYS A 1 214 ? -43.125 5.68 3.949 1 88.31 214 LYS A CA 1
ATOM 1674 C C . LYS A 1 214 ? -44.469 5.281 4.59 1 88.31 214 LYS A C 1
ATOM 1676 O O . LYS A 1 214 ? -45.344 6.121 4.785 1 88.31 214 LYS A O 1
ATOM 1681 N N . ALA A 1 215 ? -44.594 4.016 4.871 1 90.38 215 ALA A N 1
ATOM 1682 C CA . ALA A 1 215 ? -45.781 3.521 5.531 1 90.38 215 ALA A CA 1
ATOM 1683 C C . ALA A 1 215 ? -45.969 4.172 6.902 1 90.38 215 ALA A C 1
ATOM 1685 O O . ALA A 1 215 ? -47.094 4.559 7.27 1 90.38 215 ALA A O 1
ATOM 1686 N N . ARG A 1 216 ? -44.906 4.234 7.57 1 86.62 216 ARG A N 1
ATOM 1687 C CA . ARG A 1 216 ? -44.938 4.883 8.875 1 86.62 216 ARG A CA 1
ATOM 1688 C C . ARG A 1 216 ? -45.281 6.359 8.75 1 86.62 216 ARG A C 1
ATOM 1690 O O . ARG A 1 216 ? -46.094 6.879 9.523 1 86.62 216 ARG A O 1
ATOM 1697 N N . ALA A 1 217 ? -44.75 6.992 7.801 1 85.06 217 ALA A N 1
ATOM 1698 C CA . ALA A 1 217 ? -45.031 8.398 7.551 1 85.06 217 ALA A CA 1
ATOM 1699 C C . ALA A 1 217 ? -46.5 8.609 7.148 1 85.06 217 ALA A C 1
ATOM 1701 O O . ALA A 1 217 ? -47.156 9.562 7.586 1 85.06 217 ALA A O 1
ATOM 1702 N N . LEU A 1 218 ? -47 7.711 6.32 1 82.44 218 LEU A N 1
ATOM 1703 C CA . LEU A 1 218 ? -48.406 7.758 5.906 1 82.44 218 LEU A CA 1
ATOM 1704 C C . LEU A 1 218 ? -49.344 7.527 7.094 1 82.44 218 LEU A C 1
ATOM 1706 O O . LEU A 1 218 ? -50.344 8.234 7.254 1 82.44 218 LEU A O 1
ATOM 1710 N N . LYS A 1 219 ? -49.062 6.539 7.824 1 81 219 LYS A N 1
ATOM 1711 C CA . LYS A 1 219 ? -49.844 6.246 9.016 1 81 219 LYS A CA 1
ATOM 1712 C C . LYS A 1 219 ? -49.844 7.434 9.977 1 81 219 LYS A C 1
ATOM 1714 O O . LYS A 1 219 ? -50.906 7.793 10.516 1 81 219 LYS A O 1
ATOM 1719 N N . GLU A 1 220 ? -48.719 8.047 10.07 1 79 220 GLU A N 1
ATOM 1720 C CA . GLU A 1 220 ? -48.594 9.219 10.922 1 79 220 GLU A CA 1
ATOM 1721 C C . GLU A 1 220 ? -49.375 10.398 10.352 1 79 220 GLU A C 1
ATOM 1723 O O . GLU A 1 220 ? -50.031 11.141 11.094 1 79 220 GLU A O 1
ATOM 1728 N N . ARG A 1 221 ? -49.344 10.555 9.047 1 80.12 221 ARG A N 1
ATOM 1729 C CA . ARG A 1 221 ? -50.094 11.594 8.367 1 80.12 221 ARG A CA 1
ATOM 1730 C C . ARG A 1 221 ? -51.594 11.359 8.516 1 80.12 221 ARG A C 1
ATOM 1732 O O . ARG A 1 221 ? -52.344 12.305 8.773 1 80.12 221 ARG A O 1
ATOM 1739 N N . MET A 1 222 ? -52.031 10.109 8.344 1 76.88 222 MET A N 1
ATOM 1740 C CA . MET A 1 222 ? -53.438 9.742 8.461 1 76.88 222 MET A CA 1
ATOM 1741 C C . MET A 1 222 ? -53.938 9.922 9.898 1 76.88 222 MET A C 1
ATOM 1743 O O . MET A 1 222 ? -55.062 10.383 10.117 1 76.88 222 MET A O 1
ATOM 1747 N N . MET A 1 223 ? -53.094 9.656 10.805 1 67.56 223 MET A N 1
ATOM 1748 C CA . MET A 1 223 ? -53.438 9.805 12.219 1 67.56 223 MET A CA 1
ATOM 1749 C C . MET A 1 223 ? -53.5 11.273 12.617 1 67.56 223 MET A C 1
ATOM 1751 O O . MET A 1 223 ? -54.312 11.664 13.453 1 67.56 223 MET A O 1
ATOM 1755 N N . ASN A 1 224 ? -52.781 12.102 11.898 1 67.75 224 ASN A N 1
ATOM 1756 C CA . ASN A 1 224 ? -52.75 13.547 12.133 1 67.75 224 ASN A CA 1
ATOM 1757 C C . ASN A 1 224 ? -53.938 14.25 11.469 1 67.75 224 ASN A C 1
ATOM 1759 O O . ASN A 1 224 ? -54.469 15.227 12 1 67.75 224 ASN A O 1
ATOM 1763 N N . GLU A 1 225 ? -54.344 13.953 10.289 1 64.19 225 GLU A N 1
ATOM 1764 C CA . GLU A 1 225 ? -55.5 14.523 9.57 1 64.19 225 GLU A CA 1
ATOM 1765 C C . GLU A 1 225 ? -56.812 14.203 10.266 1 64.19 225 GLU A C 1
ATOM 1767 O O . GLU A 1 225 ? -57.719 15.016 10.258 1 64.19 225 GLU A O 1
ATOM 1772 N N . ASP A 1 226 ? -57.094 13.125 10.875 1 58.06 226 ASP A N 1
ATOM 1773 C CA . ASP A 1 226 ? -58.312 12.719 11.562 1 58.06 226 ASP A CA 1
ATOM 1774 C C . ASP A 1 226 ? -58.344 13.273 12.984 1 58.06 226 ASP A C 1
ATOM 1776 O O . ASP A 1 226 ? -59.188 12.875 13.789 1 58.06 226 ASP A O 1
ATOM 1780 N N . ASP A 1 227 ? -57.438 14.133 13.234 1 56.28 227 ASP A N 1
ATOM 1781 C CA . ASP A 1 227 ? -57.438 14.797 14.539 1 56.28 227 ASP A CA 1
ATOM 1782 C C . ASP A 1 227 ? -58.562 15.844 14.625 1 56.28 227 ASP A C 1
ATOM 1784 O O . ASP A 1 227 ? -58.562 16.812 13.875 1 56.28 227 ASP A O 1
ATOM 1788 N N . PRO A 1 228 ? -59.656 15.609 15.258 1 60.38 228 PRO A N 1
ATOM 1789 C CA . PRO A 1 228 ? -60.812 16.484 15.398 1 60.38 228 PRO A CA 1
ATOM 1790 C C . PRO A 1 228 ? -60.438 17.906 15.82 1 60.38 228 PRO A C 1
ATOM 1792 O O . PRO A 1 228 ? -61.125 18.859 15.414 1 60.38 228 PRO A O 1
ATOM 1795 N N . GLU A 1 229 ? -59.562 18.047 16.547 1 54.31 229 GLU A N 1
ATOM 1796 C CA . GLU A 1 229 ? -59.25 19.391 17.031 1 54.31 229 GLU A CA 1
ATOM 1797 C C . GLU A 1 229 ? -58.75 20.281 15.914 1 54.31 229 GLU A C 1
ATOM 1799 O O . GLU A 1 229 ? -59.062 21.469 15.867 1 54.31 229 GLU A O 1
ATOM 1804 N N . LYS A 1 230 ? -58.031 19.828 14.984 1 55.34 230 LYS A N 1
ATOM 1805 C CA . LYS A 1 230 ? -57.594 20.672 13.875 1 55.34 230 LYS A CA 1
ATOM 1806 C C . LYS A 1 230 ? -58.75 21 12.953 1 55.34 230 LYS A C 1
ATOM 1808 O O . LYS A 1 230 ? -58.875 22.141 12.461 1 55.34 230 LYS A O 1
ATOM 1813 N N . GLN A 1 231 ? -59.625 20.156 12.789 1 51.28 231 GLN A N 1
ATOM 1814 C CA . GLN A 1 231 ? -60.844 20.453 12.07 1 51.28 231 GLN A CA 1
ATOM 1815 C C . GLN A 1 231 ? -61.656 21.531 12.789 1 51.2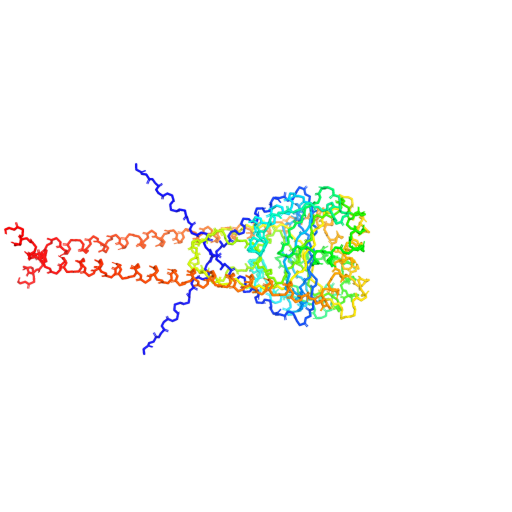8 231 GLN A C 1
ATOM 1817 O O . GLN A 1 231 ? -62.25 22.406 12.148 1 51.28 231 GLN A O 1
ATOM 1822 N N . ARG A 1 232 ? -61.719 21.641 14.07 1 55.16 232 ARG A N 1
ATOM 1823 C CA . ARG A 1 232 ? -62.438 22.672 14.781 1 55.16 232 ARG A CA 1
ATOM 1824 C C . ARG A 1 232 ? -61.781 24.031 14.633 1 55.16 232 ARG A C 1
ATOM 1826 O O . ARG A 1 232 ? -62.438 25.062 14.523 1 55.16 232 ARG A O 1
ATOM 1833 N N . ARG A 1 233 ? -60.5 23.969 14.578 1 54.66 233 ARG A N 1
ATOM 1834 C CA . ARG A 1 233 ? -59.875 25.281 14.461 1 54.66 233 ARG A CA 1
ATOM 1835 C C . ARG A 1 233 ? -60 25.828 13.039 1 54.66 233 ARG A C 1
ATOM 1837 O O . ARG A 1 233 ? -59.875 27.031 12.812 1 54.66 233 ARG A O 1
ATOM 1844 N N . LEU A 1 234 ? -60.094 24.969 12.164 1 53.69 234 LEU A N 1
ATOM 1845 C CA . LEU A 1 234 ? -60.281 25.438 10.797 1 53.69 234 LEU A CA 1
ATOM 1846 C C . LEU A 1 234 ? -61.75 25.719 10.516 1 53.69 234 LEU A C 1
ATOM 1848 O O . LEU A 1 234 ? -62.094 26.484 9.602 1 53.69 234 LEU A O 1
ATOM 1852 N N . ASP A 1 235 ? -62.625 25.203 11.242 1 47.53 235 ASP A N 1
ATOM 1853 C CA . ASP A 1 235 ? -64 25.625 11.156 1 47.53 235 ASP A CA 1
ATOM 1854 C C . ASP A 1 235 ? -64.25 26.922 11.938 1 47.53 235 ASP A C 1
ATOM 1856 O O . ASP A 1 235 ? -63.656 27.109 13.008 1 47.53 235 ASP A O 1
ATOM 1860 N N . MET B 1 1 ? -30.547 2.068 31.609 1 18.7 1 MET B N 1
ATOM 1861 C CA . MET B 1 1 ? -30.672 2.898 30.422 1 18.7 1 MET B CA 1
ATOM 1862 C C . MET B 1 1 ? -29.656 2.49 29.359 1 18.7 1 MET B C 1
ATOM 1864 O O . MET B 1 1 ? -28.453 2.574 29.578 1 18.7 1 MET B O 1
ATOM 1868 N N . LEU B 1 2 ? -29.844 1.329 28.578 1 20.19 2 LEU B N 1
ATOM 1869 C CA . LEU B 1 2 ? -28.938 0.375 27.938 1 20.19 2 LEU B CA 1
ATOM 1870 C C . LEU B 1 2 ? -28.312 0.976 26.688 1 20.19 2 LEU B C 1
ATOM 1872 O O . LEU B 1 2 ? -29 1.333 25.75 1 20.19 2 LEU B O 1
ATOM 1876 N N . VAL B 1 3 ? -27.281 1.883 26.797 1 20.31 3 VAL B N 1
ATOM 1877 C CA . VAL B 1 3 ? -26.609 2.781 25.859 1 20.31 3 VAL B CA 1
ATOM 1878 C C . VAL B 1 3 ? -26.094 1.984 24.656 1 20.31 3 VAL B C 1
ATOM 1880 O O . VAL B 1 3 ? -25.281 1.064 24.828 1 20.31 3 VAL B O 1
ATOM 1883 N N . GLU B 1 4 ? -27.062 1.587 23.75 1 18.73 4 GLU B N 1
ATOM 1884 C CA . GLU B 1 4 ? -26.891 0.768 22.562 1 18.73 4 GLU B CA 1
ATOM 1885 C C . GLU B 1 4 ? -25.766 1.302 21.672 1 18.73 4 GLU B C 1
ATOM 1887 O O . GLU B 1 4 ? -25.828 2.445 21.219 1 18.73 4 GLU B O 1
ATOM 1892 N N . LEU B 1 5 ? -24.531 1.022 22.047 1 21.27 5 LEU B N 1
ATOM 1893 C CA . LEU B 1 5 ? -23.297 1.447 21.406 1 21.27 5 LEU B CA 1
ATOM 1894 C C . LEU B 1 5 ? -23.312 1.152 19.922 1 21.27 5 LEU B C 1
ATOM 1896 O O . LEU B 1 5 ? -23.438 -0.007 19.516 1 21.27 5 LEU B O 1
ATOM 1900 N N . LYS B 1 6 ? -24.266 1.904 19.203 1 22.84 6 LYS B N 1
ATOM 1901 C CA . LYS B 1 6 ? -24.406 1.869 17.75 1 22.84 6 LYS B CA 1
ATOM 1902 C C . LYS B 1 6 ? -23.031 1.825 17.078 1 22.84 6 LYS B C 1
ATOM 1904 O O . LYS B 1 6 ? -22.234 2.748 17.234 1 22.84 6 LYS B O 1
ATOM 1909 N N . LEU B 1 7 ? -22.484 0.659 17.125 1 23.11 7 LEU B N 1
ATOM 1910 C CA . LEU B 1 7 ? -21.219 0.274 16.5 1 23.11 7 LEU B CA 1
ATOM 1911 C C . LEU B 1 7 ? -21.125 0.813 15.086 1 23.11 7 LEU B C 1
ATOM 1913 O O . LEU B 1 7 ? -22.031 0.611 14.273 1 23.11 7 LEU B O 1
ATOM 1917 N N . LEU B 1 8 ? -20.656 2.092 15.086 1 24.3 8 LEU B N 1
ATOM 1918 C CA . LEU B 1 8 ? -20.391 2.898 13.898 1 24.3 8 LEU B CA 1
ATOM 1919 C C . LEU B 1 8 ? -19.859 2.031 12.766 1 24.3 8 LEU B C 1
ATOM 1921 O O . LEU B 1 8 ? -19.094 1.089 12.992 1 24.3 8 LEU B O 1
ATOM 1925 N N . LYS B 1 9 ? -20.703 1.899 11.734 1 25.08 9 LYS B N 1
ATOM 1926 C CA . LYS B 1 9 ? -20.641 1.195 10.453 1 25.08 9 LYS B CA 1
ATOM 1927 C C . LYS B 1 9 ? -19.328 1.481 9.734 1 25.08 9 LYS B C 1
ATOM 1929 O O . LYS B 1 9 ? -18.984 2.641 9.5 1 25.08 9 LYS B O 1
ATOM 1934 N N . ARG B 1 10 ? -18.266 0.806 10 1 24.62 10 ARG B N 1
ATOM 1935 C CA . ARG B 1 10 ? -16.922 0.831 9.438 1 24.62 10 ARG B CA 1
ATOM 1936 C C . ARG B 1 10 ? -16.953 0.647 7.926 1 24.62 10 ARG B C 1
ATOM 1938 O O . ARG B 1 10 ? -15.906 0.426 7.301 1 24.62 10 ARG B O 1
ATOM 1945 N N . GLN B 1 11 ? -18.219 0.816 7.227 1 23.48 11 GLN B N 1
ATOM 1946 C CA . GLN B 1 11 ? -18.172 0.278 5.871 1 23.48 11 GLN B CA 1
ATOM 1947 C C . GLN B 1 11 ? -17.297 1.132 4.969 1 23.48 11 GLN B C 1
ATOM 1949 O O . GLN B 1 11 ? -17.297 0.966 3.748 1 23.48 11 GLN B O 1
ATOM 1954 N N . ASP B 1 12 ? -16.688 2.26 5.324 1 26 12 ASP B N 1
ATOM 1955 C CA . ASP B 1 12 ? -16.219 3.115 4.234 1 26 12 ASP B CA 1
ATOM 1956 C C . ASP B 1 12 ? -15.266 2.363 3.314 1 26 12 ASP B C 1
ATOM 1958 O O . ASP B 1 12 ? -14.188 1.939 3.744 1 26 12 ASP B O 1
ATOM 1962 N N . LEU B 1 13 ? -15.844 1.57 2.414 1 25.28 13 LEU B N 1
ATOM 1963 C CA . LEU B 1 13 ? -15.141 0.998 1.272 1 25.28 13 LEU B CA 1
ATOM 1964 C C . LEU B 1 13 ? -14.383 2.074 0.507 1 25.28 13 LEU B C 1
ATOM 1966 O O . LEU B 1 13 ? -14.984 2.934 -0.135 1 25.28 13 LEU B O 1
ATOM 1970 N N . ILE B 1 14 ? -13.594 2.986 1.062 1 28.39 14 ILE B N 1
ATOM 1971 C CA . ILE B 1 14 ? -12.742 3.906 0.312 1 28.39 14 ILE B CA 1
ATOM 1972 C C . ILE B 1 14 ? -12.211 3.209 -0.937 1 28.39 14 ILE B C 1
ATOM 1974 O O . ILE B 1 14 ? -11.492 2.213 -0.839 1 28.39 14 ILE B O 1
ATOM 1978 N N . SER B 1 15 ? -13.078 3.08 -1.9 1 28.97 15 SER B N 1
ATOM 1979 C CA . SER B 1 15 ? -12.664 2.885 -3.287 1 28.97 15 SER B CA 1
ATOM 1980 C C . SER B 1 15 ? -11.359 3.619 -3.586 1 28.97 15 SER B C 1
ATOM 1982 O O . SER B 1 15 ? -11.273 4.836 -3.404 1 28.97 15 SER B O 1
ATOM 1984 N N . VAL B 1 16 ? -10.336 3.266 -2.959 1 29.28 16 VAL B N 1
ATOM 1985 C CA . VAL B 1 16 ? -9.07 3.701 -3.539 1 29.28 16 VAL B CA 1
ATOM 1986 C C . VAL B 1 16 ? -9.203 3.779 -5.059 1 29.28 16 VAL B C 1
ATOM 1988 O O . VAL B 1 16 ? -9.414 2.764 -5.723 1 29.28 16 VAL B O 1
ATOM 1991 N N . ILE B 1 17 ? -10.117 4.629 -5.551 1 31.09 17 ILE B N 1
ATOM 1992 C CA . ILE B 1 17 ? -9.805 4.969 -6.934 1 31.09 17 ILE B CA 1
ATOM 1993 C C . ILE B 1 17 ? -8.289 4.984 -7.133 1 31.09 17 ILE B C 1
ATOM 1995 O O . ILE B 1 17 ? -7.594 5.855 -6.602 1 31.09 17 ILE B O 1
ATOM 1999 N N . ALA B 1 18 ? -7.684 4 -6.777 1 34.5 18 ALA B N 1
ATOM 2000 C CA . ALA B 1 18 ? -6.371 3.881 -7.402 1 34.5 18 ALA B CA 1
ATOM 2001 C C . ALA B 1 18 ? -6.383 4.445 -8.82 1 34.5 18 ALA B C 1
ATOM 2003 O O . ALA B 1 18 ? -6.762 3.752 -9.766 1 34.5 18 ALA B O 1
ATOM 2004 N N . HIS B 1 19 ? -7.035 5.547 -8.93 1 37.75 19 HIS B N 1
ATOM 2005 C CA . HIS B 1 19 ? -6.758 6.172 -10.219 1 37.75 19 HIS B CA 1
ATOM 2006 C C . HIS B 1 19 ? -5.332 5.883 -10.672 1 37.75 19 HIS B C 1
ATOM 2008 O O . HIS B 1 19 ? -4.488 6.781 -10.695 1 37.75 19 HIS B O 1
ATOM 2014 N N . ARG B 1 20 ? -4.875 4.879 -10.102 1 40.81 20 ARG B N 1
ATOM 2015 C CA . ARG B 1 20 ? -3.588 4.547 -10.703 1 40.81 20 ARG B CA 1
ATOM 2016 C C . ARG B 1 20 ? -3.686 4.5 -12.219 1 40.81 20 ARG B C 1
ATOM 2018 O O . ARG B 1 20 ? -4.523 3.783 -12.773 1 40.81 20 ARG B O 1
ATOM 2025 N N . MET B 1 21 ? -3.666 5.559 -12.766 1 47.06 21 MET B N 1
ATOM 2026 C CA . MET B 1 21 ? -3.348 5.348 -14.18 1 47.06 21 MET B CA 1
ATOM 2027 C C . MET B 1 21 ? -2.611 4.027 -14.375 1 47.06 21 MET B C 1
ATOM 2029 O O . MET B 1 21 ? -1.634 3.744 -13.68 1 47.06 21 MET B O 1
ATOM 2033 N N . LYS B 1 22 ? -3.484 3.094 -14.852 1 55.78 22 LYS B N 1
ATOM 2034 C CA . LYS B 1 22 ? -2.82 1.842 -15.195 1 55.78 22 LYS B CA 1
ATOM 2035 C C . LYS B 1 22 ? -1.441 2.098 -15.797 1 55.78 22 LYS B C 1
ATOM 2037 O O . LYS B 1 22 ? -1.307 2.871 -16.75 1 55.78 22 LYS B O 1
ATOM 2042 N N . PRO B 1 23 ? -0.494 1.66 -14.953 1 59.5 23 PRO B N 1
ATOM 2043 C CA . PRO B 1 23 ? 0.833 1.869 -15.539 1 59.5 23 PRO B CA 1
ATOM 2044 C C . PRO B 1 23 ? 0.963 1.264 -16.938 1 59.5 23 PRO B C 1
ATOM 2046 O O . PRO B 1 23 ? 0.344 0.237 -17.234 1 59.5 23 PRO B O 1
ATOM 2049 N N . SER B 1 24 ? 1.388 2.098 -17.766 1 67.62 24 SER B N 1
ATOM 2050 C CA . SER B 1 24 ? 1.709 1.617 -19.094 1 67.62 24 SER B CA 1
ATOM 2051 C C . SER B 1 24 ? 2.84 0.594 -19.062 1 67.62 24 SER B C 1
ATOM 2053 O O . SER B 1 24 ? 3.098 -0.089 -20.062 1 67.62 24 SER B O 1
ATOM 2055 N N . ARG B 1 25 ? 3.428 0.514 -17.797 1 79.38 25 ARG B N 1
ATOM 2056 C CA . ARG B 1 25 ? 4.539 -0.415 -17.625 1 79.38 25 ARG B CA 1
ATOM 2057 C C . ARG B 1 25 ? 4.52 -1.039 -16.234 1 79.38 25 ARG B C 1
ATOM 2059 O O . ARG B 1 25 ? 3.881 -0.511 -15.32 1 79.38 25 ARG B O 1
ATOM 2066 N N . ASP B 1 26 ? 5.176 -2.182 -16.203 1 86.62 26 ASP B N 1
ATOM 2067 C CA . ASP B 1 26 ? 5.34 -2.746 -14.875 1 86.62 26 ASP B CA 1
ATOM 2068 C C . ASP B 1 26 ? 6.16 -1.816 -13.984 1 86.62 26 ASP B C 1
ATOM 2070 O O . ASP B 1 26 ? 7.141 -1.218 -14.438 1 86.62 26 ASP B O 1
ATOM 2074 N N . GLN B 1 27 ? 5.746 -1.612 -12.789 1 90.25 27 GLN B N 1
ATOM 2075 C CA . GLN B 1 27 ? 6.422 -0.729 -11.844 1 90.25 27 GLN B CA 1
ATOM 2076 C C . GLN B 1 27 ? 6.785 -1.471 -10.562 1 90.25 27 GLN B C 1
ATOM 2078 O O . GLN B 1 27 ? 6.055 -2.363 -10.125 1 90.25 27 GLN B O 1
ATOM 2083 N N . VAL B 1 28 ? 7.902 -1.067 -10.07 1 91.81 28 VAL B N 1
ATOM 2084 C CA . VAL B 1 28 ? 8.352 -1.573 -8.773 1 91.81 28 VAL B CA 1
ATOM 2085 C C . VAL B 1 28 ? 8.227 -0.478 -7.719 1 91.81 28 VAL B C 1
ATOM 2087 O O . VAL B 1 28 ? 8.742 0.629 -7.902 1 91.81 28 VAL B O 1
ATOM 2090 N N . THR B 1 29 ? 7.52 -0.77 -6.699 1 93.88 29 THR B N 1
ATOM 2091 C CA . THR B 1 29 ? 7.422 0.149 -5.57 1 93.88 29 THR B CA 1
ATOM 2092 C C . THR B 1 29 ? 8.18 -0.395 -4.363 1 93.88 29 THR B C 1
ATOM 2094 O O . THR B 1 29 ? 7.945 -1.527 -3.936 1 93.88 29 THR B O 1
ATOM 2097 N N . ILE B 1 30 ? 9.062 0.397 -3.867 1 93 30 ILE B N 1
ATOM 2098 C CA . ILE B 1 30 ? 9.812 0.05 -2.668 1 93 30 ILE B CA 1
ATOM 2099 C C . ILE B 1 30 ? 9.422 0.982 -1.524 1 93 30 ILE B C 1
ATOM 2101 O O . ILE B 1 30 ? 9.562 2.203 -1.634 1 93 30 ILE B O 1
ATOM 2105 N N . SER B 1 31 ? 8.93 0.436 -0.516 1 94.12 31 SER B N 1
ATOM 2106 C CA . SER B 1 31 ? 8.516 1.232 0.633 1 94.12 31 SER B CA 1
ATOM 2107 C C . SER B 1 31 ? 9.25 0.809 1.899 1 94.12 31 SER B C 1
ATOM 2109 O O . SER B 1 31 ? 9.344 -0.383 2.199 1 94.12 31 SER B O 1
ATOM 2111 N N . ILE B 1 32 ? 9.773 1.766 2.578 1 92.88 32 ILE B N 1
ATOM 2112 C CA . ILE B 1 32 ? 10.406 1.504 3.865 1 92.88 32 ILE B CA 1
ATOM 2113 C C . ILE B 1 32 ? 9.547 2.068 4.992 1 92.88 32 ILE B C 1
ATOM 2115 O O . ILE B 1 32 ? 9.234 3.26 5.008 1 92.88 32 ILE B O 1
ATOM 2119 N N . SER B 1 33 ? 9.094 1.193 5.855 1 92.5 33 SER B N 1
ATOM 2120 C CA . SER B 1 33 ? 8.438 1.635 7.086 1 92.5 33 SER B CA 1
ATOM 2121 C C . SER B 1 33 ? 9.461 1.937 8.18 1 92.5 33 SER B C 1
ATOM 2123 O O . SER B 1 33 ? 10.219 1.055 8.586 1 92.5 33 SER B O 1
ATOM 2125 N N . MET B 1 34 ? 9.336 3.17 8.633 1 89.56 34 MET B N 1
ATOM 2126 C CA . MET B 1 34 ? 10.352 3.648 9.57 1 89.56 34 MET B CA 1
ATOM 2127 C C . MET B 1 34 ? 9.766 3.812 10.969 1 89.56 34 MET B C 1
ATOM 2129 O O . MET B 1 34 ? 8.609 4.203 11.117 1 89.56 34 MET B O 1
ATOM 2133 N N . ILE B 1 35 ? 10.625 3.545 11.961 1 88.19 35 ILE B N 1
ATOM 2134 C CA . ILE B 1 35 ? 10.219 3.75 13.352 1 88.19 35 ILE B CA 1
ATOM 2135 C C . ILE B 1 35 ? 10.336 5.23 13.711 1 88.19 35 ILE B C 1
ATOM 2137 O O . ILE B 1 35 ? 9.5 5.77 14.43 1 88.19 35 ILE B O 1
ATOM 2141 N N . SER B 1 36 ? 11.406 5.844 13.117 1 92 36 SER B N 1
ATOM 2142 C CA . SER B 1 36 ? 11.633 7.25 13.422 1 92 36 SER B CA 1
ATOM 2143 C C . SER B 1 36 ? 11.945 8.047 12.164 1 92 36 SER B C 1
ATOM 2145 O O . SER B 1 36 ? 12.766 7.625 11.336 1 92 36 SER B O 1
ATOM 2147 N N . LEU B 1 37 ? 11.25 9.156 11.953 1 95.12 37 LEU B N 1
ATOM 2148 C CA . LEU B 1 37 ? 11.461 10.141 10.891 1 95.12 37 LEU B CA 1
ATOM 2149 C C . LEU B 1 37 ? 11.234 11.555 11.406 1 95.12 37 LEU B C 1
ATOM 2151 O O . LEU B 1 37 ? 10.367 11.781 12.25 1 95.12 37 LEU B O 1
ATOM 2155 N N . PRO B 1 38 ? 12.047 12.5 10.984 1 97.19 38 PRO B N 1
ATOM 2156 C CA . PRO B 1 38 ? 11.672 13.883 11.297 1 97.19 38 PRO B CA 1
ATOM 2157 C C . PRO B 1 38 ? 10.336 14.289 10.672 1 97.19 38 PRO B C 1
ATOM 2159 O O . PRO B 1 38 ? 9.805 13.57 9.82 1 97.19 38 PRO B O 1
ATOM 2162 N N . SER B 1 39 ? 9.82 15.375 11.188 1 97.75 39 SER B N 1
ATOM 2163 C CA . SER B 1 39 ? 8.547 15.867 10.664 1 97.75 39 SER B CA 1
ATOM 2164 C C . SER B 1 39 ? 8.719 16.453 9.266 1 97.75 39 SER B C 1
ATOM 2166 O O . SER B 1 39 ? 9 17.641 9.117 1 97.75 39 SER B O 1
ATOM 2168 N N . ILE B 1 40 ? 8.492 15.555 8.219 1 97.75 40 ILE B N 1
ATOM 2169 C CA . ILE B 1 40 ? 8.672 15.984 6.836 1 97.75 40 ILE B CA 1
ATOM 2170 C C . ILE B 1 40 ? 7.648 15.297 5.941 1 97.75 40 ILE B C 1
ATOM 2172 O O . ILE B 1 40 ? 7.344 14.117 6.129 1 97.75 40 ILE B O 1
ATOM 2176 N N . VAL B 1 41 ? 7.102 16 5.062 1 98.62 41 VAL B N 1
ATOM 2177 C CA . VAL B 1 41 ? 6.34 15.492 3.93 1 98.62 41 VAL B CA 1
ATOM 2178 C C . VAL B 1 41 ? 6.918 16.031 2.625 1 98.62 41 VAL B C 1
ATOM 2180 O O . VAL B 1 41 ? 6.898 17.25 2.387 1 98.62 41 VAL B O 1
ATOM 2183 N N . PHE B 1 42 ? 7.523 15.148 1.851 1 98.62 42 PHE B N 1
ATOM 2184 C CA . PHE B 1 42 ? 8.312 15.531 0.683 1 98.62 42 PHE B CA 1
ATOM 2185 C C . PHE B 1 42 ? 8.117 14.531 -0.449 1 98.62 42 PHE B C 1
ATOM 2187 O O . PHE B 1 42 ? 8.016 13.328 -0.208 1 98.62 42 PHE B O 1
ATOM 2194 N N . CYS B 1 43 ? 8.016 15.008 -1.67 1 98.69 43 CYS B N 1
ATOM 2195 C CA . CYS B 1 43 ? 7.906 14.156 -2.846 1 98.69 43 CYS B CA 1
ATOM 2196 C C . CYS B 1 43 ? 8.648 14.758 -4.031 1 98.69 43 CYS B C 1
ATOM 2198 O O . CYS B 1 43 ? 8.586 15.969 -4.254 1 98.69 43 CYS B O 1
ATOM 2200 N N . VAL B 1 44 ? 9.391 13.938 -4.77 1 98.62 44 VAL B N 1
ATOM 2201 C CA . VAL B 1 44 ? 10.086 14.375 -5.973 1 98.62 44 VAL B CA 1
ATOM 2202 C C . VAL B 1 44 ? 9.992 13.289 -7.047 1 98.62 44 VAL B C 1
ATOM 2204 O O . VAL B 1 44 ? 10 12.094 -6.738 1 98.62 44 VAL B O 1
ATOM 2207 N N . GLY B 1 45 ? 9.836 13.656 -8.273 1 98.31 45 GLY B N 1
ATOM 2208 C CA . GLY B 1 45 ? 9.758 12.664 -9.344 1 98.31 45 GLY B CA 1
ATOM 2209 C C . GLY B 1 45 ? 9.289 13.25 -10.664 1 98.31 45 GLY B C 1
ATOM 2210 O O . GLY B 1 45 ? 9.398 14.461 -10.883 1 98.31 45 GLY B O 1
ATOM 2211 N N . ASN B 1 46 ? 8.859 12.359 -11.523 1 96.19 46 ASN B N 1
ATOM 2212 C CA . ASN B 1 46 ? 8.281 12.773 -12.797 1 96.19 46 ASN B CA 1
ATOM 2213 C C . ASN B 1 46 ? 7.074 13.688 -12.594 1 96.19 46 ASN B C 1
ATOM 2215 O O . ASN B 1 46 ? 6.258 13.453 -11.703 1 96.19 46 ASN B O 1
ATOM 2219 N N . LYS B 1 47 ? 6.996 14.641 -13.469 1 96.44 47 LYS B N 1
ATOM 2220 C CA . LYS B 1 47 ? 5.969 15.672 -13.328 1 96.44 47 LYS B CA 1
ATOM 2221 C C . LYS B 1 47 ? 4.582 15.047 -13.219 1 96.44 47 LYS B C 1
ATOM 2223 O O . LYS B 1 47 ? 3.811 15.398 -12.32 1 96.44 47 LYS B O 1
ATOM 2228 N N . LYS B 1 48 ? 4.32 14.133 -14.094 1 95.06 48 LYS B N 1
ATOM 2229 C CA . LYS B 1 48 ? 3 13.508 -14.102 1 95.06 48 LYS B CA 1
ATOM 2230 C C . LYS B 1 48 ? 2.76 12.719 -12.812 1 95.06 48 LYS B C 1
ATOM 2232 O O . LYS B 1 48 ? 1.682 12.797 -12.227 1 95.06 48 LYS B O 1
ATOM 2237 N N . SER B 1 49 ? 3.752 12.023 -12.398 1 96.12 49 SER B N 1
ATOM 2238 C CA . SER B 1 49 ? 3.635 11.195 -11.203 1 96.12 49 SER B CA 1
ATOM 2239 C C . SER B 1 49 ? 3.455 12.055 -9.953 1 96.12 49 SER B C 1
ATOM 2241 O O . SER B 1 49 ? 2.609 11.758 -9.109 1 96.12 49 SER B O 1
ATOM 2243 N N . VAL B 1 50 ? 4.191 13.117 -9.844 1 97.5 50 VAL B N 1
ATOM 2244 C CA . VAL B 1 50 ? 4.125 13.992 -8.672 1 97.5 50 VAL B CA 1
ATOM 2245 C C . VAL B 1 50 ? 2.771 14.695 -8.633 1 97.5 50 VAL B C 1
ATOM 2247 O O . VAL B 1 50 ? 2.164 14.828 -7.562 1 97.5 50 VAL B O 1
ATOM 2250 N N . ALA B 1 51 ? 2.309 15.109 -9.781 1 96.56 51 ALA B N 1
ATOM 2251 C CA . ALA B 1 51 ? 0.995 15.742 -9.844 1 96.56 51 ALA B CA 1
ATOM 2252 C C . ALA B 1 51 ? -0.103 14.781 -9.398 1 96.56 51 ALA B C 1
ATOM 2254 O O . ALA B 1 51 ? -1.003 15.172 -8.648 1 96.56 51 ALA B O 1
ATOM 2255 N N . ASN B 1 52 ? -0.018 13.602 -9.891 1 95.31 52 ASN B N 1
ATOM 2256 C CA . ASN B 1 52 ? -0.983 12.578 -9.508 1 95.31 52 ASN B CA 1
ATOM 2257 C C . ASN B 1 52 ? -0.933 12.289 -8.008 1 95.31 52 ASN B C 1
ATOM 2259 O O . ASN B 1 52 ? -1.974 12.172 -7.359 1 95.31 52 ASN B O 1
ATOM 2263 N N . LEU B 1 53 ? 0.233 12.18 -7.5 1 96.38 53 LEU B N 1
ATOM 2264 C CA . LEU B 1 53 ? 0.404 11.914 -6.078 1 96.38 53 LEU B CA 1
ATOM 2265 C C . LEU B 1 53 ? -0.145 13.062 -5.242 1 96.38 53 LEU B C 1
ATOM 2267 O O . LEU B 1 53 ? -0.813 12.836 -4.23 1 96.38 53 LEU B O 1
ATOM 2271 N N . HIS B 1 54 ? 0.11 14.266 -5.609 1 97.25 54 HIS B N 1
ATOM 2272 C CA . HIS B 1 54 ? -0.383 15.445 -4.906 1 97.25 54 HIS B CA 1
ATOM 2273 C C . HIS B 1 54 ? -1.906 15.445 -4.836 1 97.25 54 HIS B C 1
ATOM 2275 O O . HIS B 1 54 ? -2.482 15.789 -3.801 1 97.25 54 HIS B O 1
ATOM 2281 N N . LYS B 1 55 ? -2.498 14.992 -5.887 1 94.38 55 LYS B N 1
ATOM 2282 C CA . LYS B 1 55 ? -3.953 15 -6.012 1 94.38 55 LYS B CA 1
ATOM 2283 C C . LYS B 1 55 ? -4.582 13.875 -5.195 1 94.38 55 LYS B C 1
ATOM 2285 O O . LYS B 1 55 ? -5.645 14.055 -4.594 1 94.38 55 LYS B O 1
ATOM 2290 N N . ASN B 1 56 ? -3.875 12.812 -5.051 1 92.94 56 ASN B N 1
ATOM 2291 C CA . ASN B 1 56 ? -4.574 11.617 -4.598 1 92.94 56 ASN B CA 1
ATOM 2292 C C . ASN B 1 56 ? -4.055 11.141 -3.242 1 92.94 56 ASN B C 1
ATOM 2294 O O . ASN B 1 56 ? -4.719 10.359 -2.559 1 92.94 56 ASN B O 1
ATOM 2298 N N . MET B 1 57 ? -2.863 11.531 -2.869 1 94.44 57 MET B N 1
ATOM 2299 C CA . MET B 1 57 ? -2.314 11.125 -1.579 1 94.44 57 MET B CA 1
ATOM 2300 C C . MET B 1 57 ? -2.699 12.117 -0.485 1 94.44 57 MET B C 1
ATOM 2302 O O . MET B 1 57 ? -2.453 13.312 -0.614 1 94.44 57 MET B O 1
ATOM 2306 N N . GLN B 1 58 ? -3.258 11.648 0.555 1 93.75 58 GLN B N 1
ATOM 2307 C CA . GLN B 1 58 ? -3.822 12.492 1.606 1 93.75 58 GLN B CA 1
ATOM 2308 C C . GLN B 1 58 ? -2.746 13.359 2.254 1 93.75 58 GLN B C 1
ATOM 2310 O O . GLN B 1 58 ? -2.947 14.555 2.453 1 93.75 58 GLN B O 1
ATOM 2315 N N . ASP B 1 59 ? -1.626 12.773 2.557 1 97 59 ASP B N 1
ATOM 2316 C CA . ASP B 1 59 ? -0.566 13.508 3.242 1 97 59 ASP B CA 1
ATOM 2317 C C . ASP B 1 59 ? -0.008 14.617 2.357 1 97 59 ASP B C 1
ATOM 2319 O O . ASP B 1 59 ? 0.168 15.75 2.811 1 97 59 ASP B O 1
ATOM 2323 N N . LEU B 1 60 ? 0.201 14.297 1.139 1 97.88 60 LEU B N 1
ATOM 2324 C CA . LEU B 1 60 ? 0.732 15.312 0.233 1 97.88 60 LEU B CA 1
ATOM 2325 C C . LEU B 1 60 ? -0.284 16.422 0.007 1 97.88 60 LEU B C 1
ATOM 2327 O O . LEU B 1 60 ? 0.076 17.609 -0.025 1 97.88 60 LEU B O 1
ATOM 2331 N N . SER B 1 61 ? -1.489 16.078 -0.073 1 96.06 61 SER B N 1
ATOM 2332 C CA . SER B 1 61 ? -2.551 17.047 -0.281 1 96.06 61 SER B CA 1
ATOM 2333 C C . SER B 1 61 ? -2.723 17.953 0.942 1 96.06 61 SER B C 1
ATOM 2335 O O . SER B 1 61 ? -2.959 19.141 0.808 1 96.06 61 SER B O 1
ATOM 2337 N N . LEU B 1 62 ? -2.557 17.422 2.098 1 95.69 62 LEU B N 1
ATOM 2338 C CA . LEU B 1 62 ? -2.809 18.141 3.34 1 95.69 62 LEU B CA 1
ATOM 2339 C C . LEU B 1 62 ? -1.61 19.016 3.721 1 95.69 62 LEU B C 1
ATOM 2341 O O . LEU B 1 62 ? -1.776 20.125 4.23 1 95.69 62 LEU B O 1
ATOM 2345 N N . TYR B 1 63 ? -0.424 18.531 3.438 1 97.69 63 TYR B N 1
ATOM 2346 C CA . TYR B 1 63 ? 0.743 19.172 4.043 1 97.69 63 TYR B CA 1
ATOM 2347 C C . TYR B 1 63 ? 1.544 19.953 3.006 1 97.69 63 TYR B C 1
ATOM 2349 O O . TYR B 1 63 ? 2.271 20.875 3.346 1 97.69 63 TYR B O 1
ATOM 2357 N N . CYS B 1 64 ? 1.485 19.5 1.801 1 97.81 64 CYS B N 1
ATOM 2358 C CA . CYS B 1 64 ? 2.193 20.219 0.745 1 97.81 64 CYS B CA 1
ATOM 2359 C C . CYS B 1 64 ? 1.264 21.188 0.026 1 97.81 64 CYS B C 1
ATOM 2361 O O . CYS B 1 64 ? 0.975 21.016 -1.16 1 97.81 64 CYS B O 1
ATOM 2363 N N . THR B 1 65 ? 0.991 22.203 0.682 1 94.56 65 THR B N 1
ATOM 2364 C CA . THR B 1 65 ? 0.001 23.156 0.176 1 94.56 65 THR B CA 1
ATOM 2365 C C . THR B 1 65 ? 0.657 24.188 -0.737 1 94.56 65 THR B C 1
ATOM 2367 O O . THR B 1 65 ? -0.021 24.828 -1.537 1 94.56 65 THR B O 1
ATOM 2370 N N . ASP B 1 66 ? 1.965 24.344 -0.68 1 92.5 66 ASP B N 1
ATOM 2371 C CA . ASP B 1 66 ? 2.695 25.281 -1.529 1 92.5 66 ASP B CA 1
ATOM 2372 C C . ASP B 1 66 ? 2.775 24.766 -2.967 1 92.5 66 ASP B C 1
ATOM 2374 O O . ASP B 1 66 ? 2.602 23.562 -3.217 1 92.5 66 ASP B O 1
ATOM 2378 N N . LYS B 1 67 ? 3.029 25.609 -3.844 1 92.56 67 LYS B N 1
ATOM 2379 C CA . LYS B 1 67 ? 3.176 25.266 -5.254 1 92.56 67 LYS B CA 1
ATOM 2380 C C . LYS B 1 67 ? 4.348 24.312 -5.469 1 92.56 67 LYS B C 1
ATOM 2382 O O . LYS B 1 67 ? 5.406 24.469 -4.863 1 92.56 67 LYS B O 1
ATOM 2387 N N . ALA B 1 68 ? 4.078 23.391 -6.363 1 96.62 68 ALA B N 1
ATOM 2388 C CA . ALA B 1 68 ? 5.156 22.484 -6.758 1 96.62 68 ALA B CA 1
ATOM 2389 C C . ALA B 1 68 ? 6.285 23.25 -7.445 1 96.62 68 ALA B C 1
ATOM 2391 O O . ALA B 1 68 ? 6.043 24.234 -8.148 1 96.62 68 ALA B O 1
ATOM 2392 N N . ARG B 1 69 ? 7.52 22.812 -7.234 1 96.56 69 ARG B N 1
ATOM 2393 C CA . ARG B 1 69 ? 8.68 23.484 -7.816 1 96.56 69 ARG B CA 1
ATOM 2394 C C . ARG B 1 69 ? 9.492 22.516 -8.672 1 96.56 69 ARG B C 1
ATOM 2396 O O . ARG B 1 69 ? 9.578 21.328 -8.359 1 96.56 69 ARG B O 1
ATOM 2403 N N . GLY B 1 70 ? 10.094 23.078 -9.727 1 95.81 70 GLY B N 1
ATOM 2404 C CA . GLY B 1 70 ? 10.992 22.266 -10.531 1 95.81 70 GLY B CA 1
ATOM 2405 C C . GLY B 1 70 ? 12.273 21.891 -9.805 1 95.81 70 GLY B C 1
ATOM 2406 O O . GLY B 1 70 ? 12.688 22.578 -8.867 1 95.81 70 GLY B O 1
ATOM 2407 N N . GLY B 1 71 ? 12.883 20.766 -10.258 1 93.25 71 GLY B N 1
ATOM 2408 C CA . GLY B 1 71 ? 14.078 20.266 -9.602 1 93.25 71 GLY B CA 1
ATOM 2409 C C . GLY B 1 71 ? 15.352 20.938 -10.078 1 93.25 71 GLY B C 1
ATOM 2410 O O . GLY B 1 71 ? 16.438 20.672 -9.555 1 93.25 71 GLY B O 1
ATOM 2411 N N . GLU B 1 72 ? 15.266 21.906 -10.922 1 94.5 72 GLU B N 1
ATOM 2412 C CA . GLU B 1 72 ? 16.453 22.484 -11.531 1 94.5 72 GLU B CA 1
ATOM 2413 C C . GLU B 1 72 ? 17.312 23.203 -10.492 1 94.5 72 GLU B C 1
ATOM 2415 O O . GLU B 1 72 ? 18.547 23.156 -10.555 1 94.5 72 GLU B O 1
ATOM 2420 N N . LYS B 1 73 ? 16.703 23.844 -9.633 1 92.38 73 LYS B N 1
ATOM 2421 C CA . LYS B 1 73 ? 17.422 24.594 -8.602 1 92.38 73 LYS B CA 1
ATOM 2422 C C . LYS B 1 73 ? 18.188 23.641 -7.684 1 92.38 73 LYS B C 1
ATOM 2424 O O . LYS B 1 73 ? 19.125 24.062 -7.004 1 92.38 73 LYS B O 1
ATOM 2429 N N . CYS B 1 74 ? 17.844 22.391 -7.676 1 94.81 74 CYS B N 1
ATOM 2430 C CA . CYS B 1 74 ? 18.516 21.406 -6.844 1 94.81 74 CYS B CA 1
ATOM 2431 C C . CYS B 1 74 ? 19.438 20.516 -7.684 1 94.81 74 CYS B C 1
ATOM 2433 O O . CYS B 1 74 ? 19.906 19.484 -7.215 1 94.81 74 CYS B O 1
ATOM 2435 N N . GLY B 1 75 ? 19.641 20.891 -8.938 1 95.25 75 GLY B N 1
ATOM 2436 C CA . GLY B 1 75 ? 20.547 20.156 -9.797 1 95.25 75 GLY B CA 1
ATOM 2437 C C . GLY B 1 75 ? 19.891 18.969 -10.492 1 95.25 75 GLY B C 1
ATOM 2438 O O . GLY B 1 75 ? 20.578 18.094 -11.016 1 95.25 75 GLY B O 1
ATOM 2439 N N . LEU B 1 76 ? 18.594 18.922 -10.469 1 97.12 76 LEU B N 1
ATOM 2440 C CA . LEU B 1 76 ? 17.875 17.812 -11.094 1 97.12 76 LEU B CA 1
ATOM 2441 C C . LEU B 1 76 ? 17.406 18.203 -12.492 1 97.12 76 LEU B C 1
ATOM 2443 O O . LEU B 1 76 ? 17.375 19.391 -12.844 1 97.12 76 LEU B O 1
ATOM 2447 N N . PRO B 1 77 ? 17.094 17.203 -13.281 1 95.25 77 PRO B N 1
ATOM 2448 C CA . PRO B 1 77 ? 16.625 17.484 -14.633 1 95.25 77 PRO B CA 1
ATOM 2449 C C . PRO B 1 77 ? 15.305 18.266 -14.641 1 95.25 77 PRO B C 1
ATOM 2451 O O . PRO B 1 77 ? 14.562 18.219 -13.664 1 95.25 77 PRO B O 1
ATOM 2454 N N . SER B 1 78 ? 15.031 18.875 -15.781 1 94.25 78 SER B N 1
ATOM 2455 C CA . SER B 1 78 ? 13.836 19.703 -15.922 1 94.25 78 SER B CA 1
ATOM 2456 C C . SER B 1 78 ? 12.57 18.844 -15.898 1 94.25 78 SER B C 1
ATOM 2458 O O . SER B 1 78 ? 11.469 19.375 -15.695 1 94.25 78 SER B O 1
ATOM 2460 N N . SER B 1 79 ? 12.672 17.578 -16.125 1 93.81 79 SER B N 1
ATOM 2461 C CA . SER B 1 79 ? 11.539 16.656 -16.156 1 93.81 79 SER B CA 1
ATOM 2462 C C . SER B 1 79 ? 11.062 16.328 -14.75 1 93.81 79 SER B C 1
ATOM 2464 O O . SER B 1 79 ? 10.031 15.672 -14.586 1 93.81 79 SER B O 1
ATOM 2466 N N . VAL B 1 80 ? 11.766 16.859 -13.758 1 96.19 80 VAL B N 1
ATOM 2467 C CA . VAL B 1 80 ? 11.492 16.469 -12.375 1 96.19 80 VAL B CA 1
ATOM 2468 C C . VAL B 1 80 ? 10.742 17.594 -11.664 1 96.19 80 VAL B C 1
ATOM 2470 O O . VAL B 1 80 ? 11.039 18.781 -11.867 1 96.19 80 VAL B O 1
ATOM 2473 N N . LEU B 1 81 ? 9.734 17.234 -10.891 1 97.31 81 LEU B N 1
ATOM 2474 C CA . LEU B 1 81 ? 8.953 18.141 -10.055 1 97.31 81 LEU B CA 1
ATOM 2475 C C . LEU B 1 81 ? 9.078 17.75 -8.578 1 97.31 81 LEU B C 1
ATOM 2477 O O . LEU B 1 81 ? 9.266 16.578 -8.25 1 97.31 81 LEU B O 1
ATOM 2481 N N . MET B 1 82 ? 8.953 18.766 -7.695 1 97.81 82 MET B N 1
ATOM 2482 C CA . MET B 1 82 ? 9.07 18.5 -6.262 1 97.81 82 MET B CA 1
ATOM 2483 C C . MET B 1 82 ? 7.91 19.125 -5.496 1 97.81 82 MET B C 1
ATOM 2485 O O . MET B 1 82 ? 7.449 20.219 -5.836 1 97.81 82 MET B O 1
ATOM 2489 N N . LEU B 1 83 ? 7.438 18.469 -4.523 1 98.12 83 LEU B N 1
ATOM 2490 C CA . LEU B 1 83 ? 6.488 18.922 -3.518 1 98.12 83 LEU B CA 1
ATOM 2491 C C . LEU B 1 83 ? 7.094 18.844 -2.121 1 98.12 83 LEU B C 1
ATOM 2493 O O . LEU B 1 83 ? 7.664 17.812 -1.744 1 98.12 83 LEU B O 1
ATOM 2497 N N . SER B 1 84 ? 7.012 19.969 -1.381 1 98.12 84 SER B N 1
ATOM 2498 C CA . SER B 1 84 ? 7.543 19.938 -0.021 1 98.12 84 SER B CA 1
ATOM 2499 C C . SER B 1 84 ? 6.684 20.766 0.929 1 98.12 84 SER B C 1
ATOM 2501 O O . SER B 1 84 ? 6.227 21.844 0.571 1 98.12 84 SER B O 1
ATOM 2503 N N . GLU B 1 85 ? 6.504 20.203 2.037 1 97.69 85 GLU B N 1
ATOM 2504 C CA . GLU B 1 85 ? 5.914 20.984 3.117 1 97.69 85 GLU B CA 1
ATOM 2505 C C . GLU B 1 85 ? 6.848 22.109 3.562 1 97.69 85 GLU B C 1
ATOM 2507 O O . GLU B 1 85 ? 6.395 23.203 3.891 1 97.69 85 GLU B O 1
ATOM 2512 N N . LEU B 1 86 ? 8.109 21.766 3.568 1 96.25 86 LEU B N 1
ATOM 2513 C CA . LEU B 1 86 ? 9.156 22.672 4.02 1 96.25 86 LEU B CA 1
ATOM 2514 C C . LEU B 1 86 ? 10.219 22.859 2.938 1 96.25 86 LEU B C 1
ATOM 2516 O O . LEU B 1 86 ? 11.102 22.016 2.779 1 96.25 86 LEU B O 1
ATOM 2520 N N . TYR B 1 87 ? 10.164 23.953 2.207 1 95 87 TYR B N 1
ATOM 2521 C CA . TYR B 1 87 ? 11.188 24.234 1.206 1 95 87 TYR B CA 1
ATOM 2522 C C . TYR B 1 87 ? 12.414 24.875 1.845 1 95 87 TYR B C 1
ATOM 2524 O O . TYR B 1 87 ? 12.383 25.266 3.016 1 95 87 TYR B O 1
ATOM 2532 N N . GLY B 1 88 ? 13.523 25 1.063 1 92.62 88 GLY B N 1
ATOM 2533 C CA . GLY B 1 88 ? 14.75 25.594 1.563 1 92.62 88 GLY B CA 1
ATOM 2534 C C . GLY B 1 88 ? 15.734 24.578 2.102 1 92.62 88 GLY B C 1
ATOM 2535 O O . GLY B 1 88 ? 16.125 23.656 1.391 1 92.62 88 GLY B O 1
ATOM 2536 N N . ASP B 1 89 ? 15.992 24.688 3.426 1 93.88 89 ASP B N 1
ATOM 2537 C CA . ASP B 1 89 ? 17.078 23.906 4.023 1 93.88 89 ASP B CA 1
ATOM 2538 C C . ASP B 1 89 ? 16.734 22.422 4.043 1 93.88 89 ASP B C 1
ATOM 2540 O O . ASP B 1 89 ? 17.594 21.578 3.803 1 93.88 89 ASP B O 1
ATOM 2544 N N . VAL B 1 90 ? 15.484 22.094 4.273 1 96.12 90 VAL B N 1
ATOM 2545 C CA . VAL B 1 90 ? 15.07 20.703 4.414 1 96.12 90 VAL B CA 1
ATOM 2546 C C . VAL B 1 90 ? 15.227 19.984 3.074 1 96.12 90 VAL B C 1
ATOM 2548 O O . VAL B 1 90 ? 15.758 18.875 3.018 1 96.12 90 VAL B O 1
ATOM 2551 N N . VAL B 1 91 ? 14.852 20.609 1.984 1 96.69 91 VAL B N 1
ATOM 2552 C CA . VAL B 1 91 ? 14.969 20.047 0.646 1 96.69 91 VAL B CA 1
ATOM 2553 C C . VAL B 1 91 ? 16.438 19.797 0.317 1 96.69 91 VAL B C 1
ATOM 2555 O O . VAL B 1 91 ? 16.797 18.734 -0.201 1 96.69 91 VAL B O 1
ATOM 2558 N N . ASN B 1 92 ? 17.266 20.766 0.701 1 95 92 ASN B N 1
ATOM 2559 C CA . ASN B 1 92 ? 18.688 20.656 0.421 1 95 92 ASN B CA 1
ATOM 2560 C C . ASN B 1 92 ? 19.328 19.531 1.221 1 95 92 ASN B C 1
ATOM 2562 O O . ASN B 1 92 ? 20.281 18.891 0.754 1 95 92 ASN B O 1
ATOM 2566 N N . LEU B 1 93 ? 18.781 19.312 2.373 1 95.69 93 LEU B N 1
ATOM 2567 C CA . LEU B 1 93 ? 19.297 18.219 3.199 1 95.69 93 LEU B CA 1
ATOM 2568 C C . LEU B 1 93 ? 18.906 16.859 2.619 1 95.69 93 LEU B C 1
ATOM 2570 O O . LEU B 1 93 ? 19.688 15.914 2.678 1 95.69 93 LEU B O 1
ATOM 2574 N N . ILE B 1 94 ? 17.719 16.766 2.051 1 97.62 94 ILE B N 1
ATOM 2575 C CA . ILE B 1 94 ? 17.25 15.508 1.468 1 97.62 94 ILE B CA 1
ATOM 2576 C C . ILE B 1 94 ? 17.938 15.266 0.131 1 97.62 94 ILE B C 1
ATOM 2578 O O . ILE B 1 94 ? 18.484 14.188 -0.108 1 97.62 94 ILE B O 1
ATOM 2582 N N . LEU B 1 95 ? 17.938 16.328 -0.669 1 97.75 95 LEU B N 1
ATOM 2583 C CA . LEU B 1 95 ? 18.531 16.234 -1.998 1 97.75 95 LEU B CA 1
ATOM 2584 C C . LEU B 1 95 ? 19.984 16.688 -1.97 1 97.75 95 LEU B C 1
ATOM 2586 O O . LEU B 1 95 ? 20.359 17.641 -2.66 1 97.75 95 LEU B O 1
ATOM 2590 N N . ASP B 1 96 ? 20.781 15.977 -1.213 1 97.06 96 ASP B N 1
ATOM 2591 C CA . ASP B 1 96 ? 22.203 16.297 -1.18 1 97.06 96 ASP B CA 1
ATOM 2592 C C . ASP B 1 96 ? 22.906 15.805 -2.445 1 97.06 96 ASP B C 1
ATOM 2594 O O . ASP B 1 96 ? 22.266 15.289 -3.359 1 97.06 96 ASP B O 1
ATOM 2598 N N . SER B 1 97 ? 24.219 15.953 -2.531 1 97.12 97 SER B N 1
ATOM 2599 C CA . SER B 1 97 ? 24.969 15.68 -3.75 1 97.12 97 SER B CA 1
ATOM 2600 C C . SER B 1 97 ? 24.859 14.211 -4.152 1 97.12 97 SER B C 1
ATOM 2602 O O . SER B 1 97 ? 24.797 13.891 -5.34 1 97.12 97 SER B O 1
ATOM 2604 N N . THR B 1 98 ? 24.828 13.359 -3.145 1 97.12 98 THR B N 1
ATOM 2605 C CA . THR B 1 98 ? 24.734 11.93 -3.398 1 97.12 98 THR B CA 1
ATOM 2606 C C . THR B 1 98 ? 23.391 11.578 -4.031 1 97.12 98 THR B C 1
ATOM 2608 O O . THR B 1 98 ? 23.344 10.906 -5.062 1 97.12 98 THR B O 1
ATOM 2611 N N . VAL B 1 99 ? 22.312 12.047 -3.494 1 98 99 VAL B N 1
ATOM 2612 C CA . VAL B 1 99 ? 20.969 11.758 -3.961 1 98 99 VAL B CA 1
ATOM 2613 C C . VAL B 1 99 ? 20.75 12.352 -5.355 1 98 99 VAL B C 1
ATOM 2615 O O . VAL B 1 99 ? 20.25 11.68 -6.254 1 98 99 VAL B O 1
ATOM 2618 N N . VAL B 1 100 ? 21.25 13.562 -5.492 1 98.06 100 VAL B N 1
ATOM 2619 C CA . VAL B 1 100 ? 21.109 14.258 -6.766 1 98.06 100 VAL B CA 1
ATOM 2620 C C . VAL B 1 100 ? 21.844 13.492 -7.863 1 98.06 100 VAL B C 1
ATOM 2622 O O . VAL B 1 100 ? 21.297 13.297 -8.953 1 98.06 100 VAL B O 1
ATOM 2625 N N . ARG B 1 101 ? 22.984 13.062 -7.613 1 97.75 101 ARG B N 1
ATOM 2626 C CA . ARG B 1 101 ? 23.781 12.32 -8.586 1 97.75 101 ARG B CA 1
ATOM 2627 C C . ARG B 1 101 ? 23.062 11.031 -9 1 97.75 101 ARG B C 1
ATOM 2629 O O . ARG B 1 101 ? 22.969 10.727 -10.188 1 97.75 101 ARG B O 1
ATOM 2636 N N . VAL B 1 102 ? 22.562 10.273 -8.016 1 97.31 102 VAL B N 1
ATOM 2637 C CA . VAL B 1 102 ? 21.906 8.992 -8.281 1 97.31 102 VAL B CA 1
ATOM 2638 C C . VAL B 1 102 ? 20.656 9.219 -9.133 1 97.31 102 VAL B C 1
ATOM 2640 O O . VAL B 1 102 ? 20.406 8.477 -10.086 1 97.31 102 VAL B O 1
ATOM 2643 N N . LEU B 1 103 ? 19.875 10.25 -8.82 1 97.19 103 LEU B N 1
ATOM 2644 C CA . LEU B 1 103 ? 18.656 10.523 -9.562 1 97.19 103 LEU B CA 1
ATOM 2645 C C . LEU B 1 103 ? 18.969 10.93 -11 1 97.19 103 LEU B C 1
ATOM 2647 O O . LEU B 1 103 ? 18.281 10.492 -11.93 1 97.19 103 LEU B O 1
ATOM 2651 N N . LYS B 1 104 ? 20.016 11.719 -11.172 1 96.12 104 LYS B N 1
ATOM 2652 C CA . LYS B 1 104 ? 20.422 12.141 -12.508 1 96.12 104 LYS B CA 1
ATOM 2653 C C . LYS B 1 104 ? 20.891 10.953 -13.344 1 96.12 104 LYS B C 1
ATOM 2655 O O . LYS B 1 104 ? 20.547 10.852 -14.523 1 96.12 104 LYS B O 1
ATOM 2660 N N . ASP B 1 105 ? 21.578 10.078 -12.742 1 95.19 105 ASP B N 1
ATOM 2661 C CA . ASP B 1 105 ? 22.172 8.945 -13.445 1 95.19 105 ASP B CA 1
ATOM 2662 C C . ASP B 1 105 ? 21.125 7.879 -13.766 1 95.19 105 ASP B C 1
ATOM 2664 O O . ASP B 1 105 ? 21.375 6.965 -14.547 1 95.19 105 ASP B O 1
ATOM 2668 N N . ASN B 1 106 ? 19.969 7.938 -13.141 1 94.06 106 ASN B N 1
ATOM 2669 C CA . ASN B 1 106 ? 18.953 6.891 -13.305 1 94.06 106 ASN B CA 1
ATOM 2670 C C . ASN B 1 106 ? 17.594 7.48 -13.648 1 94.06 106 ASN B C 1
ATOM 2672 O O . ASN B 1 106 ? 16.562 6.996 -13.156 1 94.06 106 ASN B O 1
ATOM 2676 N N . GLU B 1 107 ? 17.641 8.5 -14.453 1 92.88 107 GLU B N 1
ATOM 2677 C CA . GLU B 1 107 ? 16.438 9.258 -14.773 1 92.88 107 GLU B CA 1
ATOM 2678 C C . GLU B 1 107 ? 15.391 8.367 -15.445 1 92.88 107 GLU B C 1
ATOM 2680 O O . GLU B 1 107 ? 14.188 8.516 -15.195 1 92.88 107 GLU B O 1
ATOM 2685 N N . GLN B 1 108 ? 15.766 7.434 -16.219 1 89.56 108 GLN B N 1
ATOM 2686 C CA . GLN B 1 108 ? 14.852 6.598 -16.984 1 89.56 108 GLN B CA 1
ATOM 2687 C C . GLN B 1 108 ? 14.172 5.562 -16.094 1 89.56 108 GLN B C 1
ATOM 2689 O O . GLN B 1 108 ? 13.023 5.188 -16.328 1 89.56 108 GLN B O 1
ATOM 2694 N N . THR B 1 109 ? 14.883 5.121 -15.086 1 91.69 109 THR B N 1
ATOM 2695 C CA . THR B 1 109 ? 14.375 4.086 -14.195 1 91.69 109 THR B CA 1
A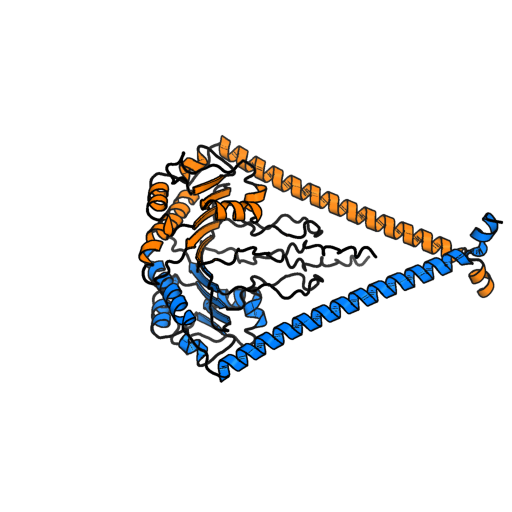TOM 2696 C C . THR B 1 109 ? 13.578 4.703 -13.047 1 91.69 109 THR B C 1
ATOM 2698 O O . THR B 1 109 ? 12.625 4.098 -12.547 1 91.69 109 THR B O 1
ATOM 2701 N N . PHE B 1 110 ? 13.883 5.926 -12.766 1 95.31 110 PHE B N 1
ATOM 2702 C CA . PHE B 1 110 ? 13.32 6.613 -11.609 1 95.31 110 PHE B CA 1
ATOM 2703 C C . PHE B 1 110 ? 11.953 7.195 -11.945 1 95.31 110 PHE B C 1
ATOM 2705 O O . PHE B 1 110 ? 11.781 7.844 -12.984 1 95.31 110 PHE B O 1
ATOM 2712 N N . ASP B 1 111 ? 10.984 6.941 -11.047 1 95.94 111 ASP B N 1
ATOM 2713 C CA . ASP B 1 111 ? 9.68 7.562 -11.234 1 95.94 111 ASP B CA 1
ATOM 2714 C C . ASP B 1 111 ? 9.406 8.609 -10.156 1 95.94 111 ASP B C 1
ATOM 2716 O O . ASP B 1 111 ? 9.195 9.781 -10.461 1 95.94 111 ASP B O 1
ATOM 2720 N N . SER B 1 112 ? 9.461 8.156 -8.891 1 98 112 SER B N 1
ATOM 2721 C CA . SER B 1 112 ? 9.156 9.125 -7.844 1 98 112 SER B CA 1
ATOM 2722 C C . SER B 1 112 ? 9.711 8.672 -6.492 1 98 112 SER B C 1
ATOM 2724 O O . SER B 1 112 ? 9.961 7.48 -6.289 1 98 112 SER B O 1
ATOM 2726 N N . LEU B 1 113 ? 9.938 9.594 -5.605 1 98.5 113 LEU B N 1
ATOM 2727 C CA . LEU B 1 113 ? 10.352 9.422 -4.219 1 98.5 113 LEU B CA 1
ATOM 2728 C C . LEU B 1 113 ? 9.438 10.195 -3.277 1 98.5 113 LEU B C 1
ATOM 2730 O O . LEU B 1 113 ? 9.25 11.406 -3.443 1 98.5 113 LEU B O 1
ATOM 2734 N N . HIS B 1 114 ? 8.836 9.477 -2.373 1 98.62 114 HIS B N 1
ATOM 2735 C CA . HIS B 1 114 ? 7.875 10.023 -1.421 1 98.62 114 HIS B CA 1
ATOM 2736 C C . HIS B 1 114 ? 8.312 9.75 0.016 1 98.62 114 HIS B C 1
ATOM 2738 O O . HIS B 1 114 ? 8.477 8.602 0.413 1 98.62 114 HIS B O 1
ATOM 2744 N N . ILE B 1 115 ? 8.578 10.812 0.788 1 98.5 115 ILE B N 1
ATOM 2745 C CA . ILE B 1 115 ? 8.984 10.719 2.186 1 98.5 115 ILE B CA 1
ATOM 2746 C C . ILE B 1 115 ? 7.945 11.406 3.072 1 98.5 115 ILE B C 1
ATOM 2748 O O . ILE B 1 115 ? 7.617 12.578 2.867 1 98.5 115 ILE B O 1
ATOM 2752 N N . SER B 1 116 ? 7.438 10.688 4.051 1 98.38 116 SER B N 1
ATOM 2753 C CA . SER B 1 116 ? 6.375 11.289 4.848 1 98.38 116 SER B CA 1
ATOM 2754 C C . SER B 1 116 ? 6.352 10.711 6.262 1 98.38 116 SER B C 1
ATOM 2756 O O . SER B 1 116 ? 6.344 9.492 6.441 1 98.38 116 SER B O 1
ATOM 2758 N N . ASP B 1 117 ? 6.344 11.625 7.262 1 97.62 117 ASP B N 1
ATOM 2759 C CA . ASP B 1 117 ? 6.062 11.172 8.617 1 97.62 117 ASP B CA 1
ATOM 2760 C C . ASP B 1 117 ? 4.559 11.109 8.883 1 97.62 117 ASP B C 1
ATOM 2762 O O . ASP B 1 117 ? 4.125 10.711 9.961 1 97.62 117 ASP B O 1
ATOM 2766 N N . GLN B 1 118 ? 3.727 11.453 7.859 1 97.19 118 GLN B N 1
ATOM 2767 C CA . GLN B 1 118 ? 2.273 11.516 7.969 1 97.19 118 GLN B CA 1
ATOM 2768 C C . GLN B 1 118 ? 1.606 10.672 6.883 1 97.19 118 GLN B C 1
ATOM 2770 O O . GLN B 1 118 ? 0.537 11.031 6.383 1 97.19 118 GLN B O 1
ATOM 2775 N N . TYR B 1 119 ? 2.266 9.617 6.469 1 96 119 TYR B N 1
ATOM 2776 C CA . TYR B 1 119 ? 1.737 8.773 5.402 1 96 119 TYR B CA 1
ATOM 2777 C C . TYR B 1 119 ? 0.422 8.125 5.82 1 96 119 TYR B C 1
ATOM 2779 O O . TYR B 1 119 ? 0.364 7.422 6.832 1 96 119 TYR B O 1
ATOM 2787 N N . SER B 1 120 ? -0.6 8.375 4.996 1 92.62 120 SER B N 1
ATOM 2788 C CA . SER B 1 120 ? -1.905 7.832 5.363 1 92.62 120 SER B CA 1
ATOM 2789 C C . SER B 1 120 ? -2.645 7.293 4.145 1 92.62 120 SER B C 1
ATOM 2791 O O . SER B 1 120 ? -3.854 7.055 4.199 1 92.62 120 SER B O 1
ATOM 2793 N N . GLY B 1 121 ? -1.982 7.18 3.08 1 89.88 121 GLY B N 1
ATOM 2794 C CA . GLY B 1 121 ? -2.568 6.586 1.89 1 89.88 121 GLY B CA 1
ATOM 2795 C C . GLY B 1 121 ? -3.389 7.566 1.072 1 89.88 121 GLY B C 1
ATOM 2796 O O . GLY B 1 121 ? -3.203 8.781 1.18 1 89.88 121 GLY B O 1
ATOM 2797 N N . ALA B 1 122 ? -4.246 7.059 0.199 1 87.56 122 ALA B N 1
ATOM 2798 C CA . ALA B 1 122 ? -5.039 7.852 -0.734 1 87.56 122 ALA B CA 1
ATOM 2799 C C . ALA B 1 122 ? -6.113 8.648 0.002 1 87.56 122 ALA B C 1
ATOM 2801 O O . ALA B 1 122 ? -6.625 8.211 1.033 1 87.56 122 ALA B O 1
ATOM 2802 N N . LYS B 1 123 ? -6.453 9.703 -0.621 1 85.12 123 LYS B N 1
ATOM 2803 C CA . LYS B 1 123 ? -7.535 10.531 -0.103 1 85.12 123 LYS B CA 1
ATOM 2804 C C . LYS B 1 123 ? -8.867 9.789 -0.152 1 85.12 123 LYS B C 1
ATOM 2806 O O . LYS B 1 123 ? -9.172 9.109 -1.136 1 85.12 123 LYS B O 1
ATOM 2811 N N . PRO B 1 124 ? -9.609 9.922 0.986 1 74.69 124 PRO B N 1
ATOM 2812 C CA . PRO B 1 124 ? -10.945 9.32 0.937 1 74.69 124 PRO B CA 1
ATOM 2813 C C . PRO B 1 124 ? -11.867 10.016 -0.057 1 74.69 124 PRO B C 1
ATOM 2815 O O . PRO B 1 124 ? -11.812 11.242 -0.206 1 74.69 124 PRO B O 1
ATOM 2818 N N . ILE B 1 125 ? -12.406 9.383 -1.002 1 59.34 125 ILE B N 1
ATOM 2819 C CA . ILE B 1 125 ? -13.273 9.953 -2.021 1 59.34 125 ILE B CA 1
ATOM 2820 C C . ILE B 1 125 ? -14.492 10.602 -1.358 1 59.34 125 ILE B C 1
ATOM 2822 O O . ILE B 1 125 ? -14.914 11.688 -1.763 1 59.34 125 ILE B O 1
ATOM 2826 N N . ASP B 1 126 ? -15.281 9.898 -0.487 1 54 126 ASP B N 1
ATOM 2827 C CA . ASP B 1 126 ? -16.562 10.422 -0.004 1 54 126 ASP B CA 1
ATOM 2828 C C . ASP B 1 126 ? -16.359 11.32 1.212 1 54 126 ASP B C 1
ATOM 2830 O O . ASP B 1 126 ? -16.016 10.844 2.297 1 54 126 ASP B O 1
ATOM 2834 N N . GLN B 1 127 ? -15.898 12.523 0.979 1 49.09 127 GLN B N 1
ATOM 2835 C CA . GLN B 1 127 ? -15.875 13.516 2.045 1 49.09 127 GLN B CA 1
ATOM 2836 C C . GLN B 1 127 ? -17.109 13.398 2.934 1 49.09 127 GLN B C 1
ATOM 2838 O O . GLN B 1 127 ? -17.125 13.914 4.055 1 49.09 127 GLN B O 1
ATOM 2843 N N . GLU B 1 128 ? -18.109 12.875 2.354 1 43.84 128 GLU B N 1
ATOM 2844 C CA . GLU B 1 128 ? -19.328 12.914 3.143 1 43.84 128 GLU B CA 1
ATOM 2845 C C . GLU B 1 128 ? -19.344 11.828 4.207 1 43.84 128 GLU B C 1
ATOM 2847 O O . GLU B 1 128 ? -20.312 11.68 4.949 1 43.84 128 GLU B O 1
ATOM 2852 N N . ASP B 1 129 ? -18.422 10.977 4.125 1 46.66 129 ASP B N 1
ATOM 2853 C CA . ASP B 1 129 ? -18.516 9.953 5.164 1 46.66 129 ASP B CA 1
ATOM 2854 C C . ASP B 1 129 ? -18.25 10.547 6.543 1 46.66 129 ASP B C 1
ATOM 2856 O O . ASP B 1 129 ? -17.297 11.312 6.727 1 46.66 129 ASP B O 1
ATOM 2860 N N . ASP B 1 130 ? -19.219 10.492 7.297 1 47.16 130 ASP B N 1
ATOM 2861 C CA . ASP B 1 130 ? -19.438 10.984 8.648 1 47.16 130 ASP B CA 1
ATOM 2862 C C . ASP B 1 130 ? -18.203 10.773 9.523 1 47.16 130 ASP B C 1
ATOM 2864 O O . ASP B 1 130 ? -18.172 11.227 10.672 1 47.16 130 ASP B O 1
ATOM 2868 N N . ASN B 1 131 ? -17.312 9.805 9.086 1 52.34 131 ASN B N 1
ATOM 2869 C CA . ASN B 1 131 ? -16.297 9.586 10.109 1 52.34 131 ASN B CA 1
ATOM 2870 C C . ASN B 1 131 ? -15.055 10.43 9.852 1 52.34 131 ASN B C 1
ATOM 2872 O O . ASN B 1 131 ? -14.117 9.961 9.211 1 52.34 131 ASN B O 1
ATOM 2876 N N . ALA B 1 132 ? -15.305 11.719 10.062 1 60.12 132 ALA B N 1
ATOM 2877 C CA . ALA B 1 132 ? -14.266 12.742 10.086 1 60.12 132 ALA B CA 1
ATOM 2878 C C . ALA B 1 132 ? -13.141 12.359 11.047 1 60.12 132 ALA B C 1
ATOM 2880 O O . ALA B 1 132 ? -12.523 13.219 11.68 1 60.12 132 ALA B O 1
ATOM 2881 N N . ALA B 1 133 ? -12.906 10.984 11.203 1 68.81 133 ALA B N 1
ATOM 2882 C CA . ALA B 1 133 ? -11.82 10.672 12.141 1 68.81 133 ALA B CA 1
ATOM 2883 C C . ALA B 1 133 ? -10.461 10.93 11.5 1 68.81 133 ALA B C 1
ATOM 2885 O O . ALA B 1 133 ? -10.305 10.812 10.281 1 68.81 133 ALA B O 1
ATOM 2886 N N . THR B 1 134 ? -9.641 11.492 12.328 1 79.06 134 THR B N 1
ATOM 2887 C CA . THR B 1 134 ? -8.25 11.711 11.945 1 79.06 134 THR B CA 1
ATOM 2888 C C . THR B 1 134 ? -7.633 10.43 11.406 1 79.06 134 THR B C 1
ATOM 2890 O O . THR B 1 134 ? -7.734 9.367 12.023 1 79.06 134 THR B O 1
ATOM 2893 N N . PRO B 1 135 ? -7.09 10.5 10.219 1 81.81 135 PRO B N 1
ATOM 2894 C CA . PRO B 1 135 ? -6.488 9.297 9.648 1 81.81 135 PRO B CA 1
ATOM 2895 C C . PRO B 1 135 ? -5.309 8.781 10.461 1 81.81 135 PRO B C 1
ATOM 2897 O O . PRO B 1 135 ? -4.582 9.57 11.078 1 81.81 135 PRO B O 1
ATOM 2900 N N . GLU B 1 136 ? -5.188 7.465 10.43 1 86.62 136 GLU B N 1
ATOM 2901 C CA . GLU B 1 136 ? -3.986 6.867 11.008 1 86.62 136 GLU B CA 1
ATOM 2902 C C . GLU B 1 136 ? -2.781 7.051 10.094 1 86.62 136 GLU B C 1
ATOM 2904 O O . GLU B 1 136 ? -2.857 6.77 8.891 1 86.62 136 GLU B O 1
ATOM 2909 N N . THR B 1 137 ? -1.715 7.574 10.672 1 93 137 THR B N 1
ATOM 2910 C CA . THR B 1 137 ? -0.544 7.879 9.859 1 93 137 THR B CA 1
ATOM 2911 C C . THR B 1 137 ? 0.619 6.957 10.219 1 93 137 THR B C 1
ATOM 2913 O O . THR B 1 137 ? 0.679 6.434 11.336 1 93 137 THR B O 1
ATOM 2916 N N . THR B 1 138 ? 1.491 6.652 9.219 1 92.56 138 THR B N 1
ATOM 2917 C CA . THR B 1 138 ? 2.734 5.91 9.398 1 92.56 138 THR B CA 1
ATOM 2918 C C . THR B 1 138 ? 3.914 6.676 8.805 1 92.56 138 THR B C 1
ATOM 2920 O O . THR B 1 138 ? 3.723 7.617 8.031 1 92.56 138 THR B O 1
ATOM 2923 N N . LYS B 1 139 ? 5.148 6.379 9.32 1 95.81 139 LYS B N 1
ATOM 2924 C CA . LYS B 1 139 ? 6.367 6.977 8.789 1 95.81 139 LYS B CA 1
ATOM 2925 C C . LYS B 1 139 ? 6.965 6.109 7.684 1 95.81 139 LYS B C 1
ATOM 2927 O O . LYS B 1 139 ? 7.328 4.957 7.918 1 95.81 139 LYS B O 1
ATOM 2932 N N . LYS B 1 140 ? 7.023 6.738 6.391 1 96.06 140 LYS B N 1
ATOM 2933 C CA . LYS B 1 140 ? 7.379 5.895 5.254 1 96.06 140 LYS B CA 1
ATOM 2934 C C . LYS B 1 140 ? 8.266 6.648 4.266 1 96.06 140 LYS B C 1
ATOM 2936 O O . LYS B 1 140 ? 8.148 7.867 4.121 1 96.06 140 LYS B O 1
ATOM 2941 N N . ILE B 1 141 ? 9.164 5.914 3.664 1 96.81 141 ILE B N 1
ATOM 2942 C CA . ILE B 1 141 ? 9.844 6.301 2.434 1 96.81 141 ILE B CA 1
ATOM 2943 C C . ILE B 1 141 ? 9.406 5.387 1.292 1 96.81 141 ILE B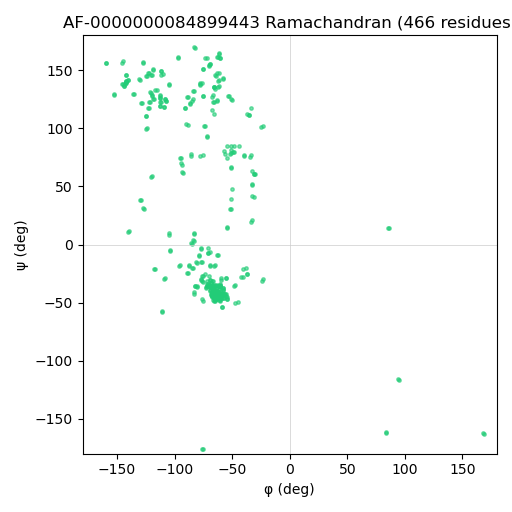 C 1
ATOM 2945 O O . ILE B 1 141 ? 9.516 4.16 1.39 1 96.81 141 ILE B O 1
ATOM 2949 N N . VAL B 1 142 ? 8.859 5.973 0.216 1 97.06 142 VAL B N 1
ATOM 2950 C CA . VAL B 1 142 ? 8.352 5.184 -0.901 1 97.06 142 VAL B CA 1
ATOM 2951 C C . VAL B 1 142 ? 9.078 5.578 -2.186 1 97.06 142 VAL B C 1
ATOM 2953 O O . VAL B 1 142 ? 9.07 6.75 -2.574 1 97.06 142 VAL B O 1
ATOM 2956 N N . LEU B 1 143 ? 9.68 4.617 -2.799 1 96.88 143 LEU B N 1
ATOM 2957 C CA . LEU B 1 143 ? 10.359 4.77 -4.078 1 96.88 143 LEU B CA 1
ATOM 2958 C C . LEU B 1 143 ? 9.641 3.99 -5.176 1 96.88 143 LEU B C 1
ATOM 2960 O O . LEU B 1 143 ? 9.359 2.801 -5.016 1 96.88 143 LEU B O 1
ATOM 2964 N N . VAL B 1 144 ? 9.297 4.641 -6.23 1 95.62 144 VAL B N 1
ATOM 2965 C CA . VAL B 1 144 ? 8.648 3.975 -7.355 1 95.62 144 VAL B CA 1
ATOM 2966 C C . VAL B 1 144 ? 9.586 3.975 -8.562 1 95.62 144 VAL B C 1
ATOM 2968 O O . VAL B 1 144 ? 10.148 5.008 -8.914 1 95.62 144 VAL B O 1
ATOM 2971 N N . LEU B 1 145 ? 9.773 2.822 -9.109 1 93.5 145 LEU B N 1
ATOM 2972 C CA . LEU B 1 145 ? 10.648 2.629 -10.266 1 93.5 145 LEU B CA 1
ATOM 2973 C C . LEU B 1 145 ? 9.867 2.049 -11.445 1 93.5 145 LEU B C 1
ATOM 2975 O O . LEU B 1 145 ? 8.984 1.214 -11.258 1 93.5 145 LEU B O 1
ATOM 2979 N N . ASN B 1 146 ? 10.273 2.475 -12.633 1 89.12 146 ASN B N 1
ATOM 2980 C CA . ASN B 1 146 ? 9.773 1.834 -13.844 1 89.12 146 ASN B CA 1
ATOM 2981 C C . ASN B 1 146 ? 10.617 0.622 -14.227 1 89.12 146 ASN B C 1
ATOM 2983 O O . ASN B 1 146 ? 11.852 0.711 -14.297 1 89.12 146 ASN B O 1
ATOM 2987 N N . LEU B 1 147 ? 9.93 -0.505 -14.273 1 80.62 147 LEU B N 1
ATOM 2988 C CA . LEU B 1 147 ? 10.68 -1.709 -14.633 1 80.62 147 LEU B CA 1
ATOM 2989 C C . LEU B 1 147 ? 11.156 -1.644 -16.078 1 80.62 147 LEU B C 1
ATOM 2991 O O . LEU B 1 147 ? 10.375 -1.321 -16.984 1 80.62 147 LEU B O 1
ATOM 2995 N N . PRO B 1 148 ? 12.469 -1.862 -16.156 1 72.69 148 PRO B N 1
ATOM 2996 C CA . PRO B 1 148 ? 12.961 -1.891 -17.531 1 72.69 148 PRO B CA 1
ATOM 2997 C C . PRO B 1 148 ? 12.398 -3.061 -18.344 1 72.69 148 PRO B C 1
ATOM 2999 O O . PRO B 1 148 ? 12.031 -4.086 -17.766 1 72.69 148 PRO B O 1
ATOM 3002 N N . GLU B 1 149 ? 11.906 -2.926 -19.578 1 64.12 149 GLU B N 1
ATOM 3003 C CA . GLU B 1 149 ? 11.336 -3.945 -20.453 1 64.12 149 GLU B CA 1
ATOM 3004 C C . GLU B 1 149 ? 12.188 -5.211 -20.453 1 64.12 149 GLU B C 1
ATOM 3006 O O . GLU B 1 149 ? 11.656 -6.324 -20.484 1 64.12 149 GLU B O 1
ATOM 3011 N N . LYS B 1 150 ? 13.453 -5.066 -20.641 1 57.91 150 LYS B N 1
ATOM 3012 C CA . LYS B 1 150 ? 14.273 -6.27 -20.641 1 57.91 150 LYS B CA 1
ATOM 3013 C C . LYS B 1 150 ? 14.75 -6.621 -19.234 1 57.91 150 LYS B C 1
ATOM 3015 O O . LYS B 1 150 ? 15.219 -5.754 -18.5 1 57.91 150 LYS B O 1
ATOM 3020 N N . SER B 1 151 ? 14.094 -7.695 -18.531 1 55.12 151 SER B N 1
ATOM 3021 C CA . SER B 1 151 ? 14.18 -8.25 -17.188 1 55.12 151 SER B CA 1
ATOM 3022 C C . SER B 1 151 ? 15.539 -7.953 -16.547 1 55.12 151 SER B C 1
ATOM 3024 O O . SER B 1 151 ? 15.641 -7.816 -15.328 1 55.12 151 SER B O 1
ATOM 3026 N N . SER B 1 152 ? 16.547 -7.898 -17.469 1 51.38 152 SER B N 1
ATOM 3027 C CA . SER B 1 152 ? 17.906 -8.156 -17 1 51.38 152 SER B CA 1
ATOM 3028 C C . SER B 1 152 ? 18.422 -7.012 -16.141 1 51.38 152 SER B C 1
ATOM 3030 O O . SER B 1 152 ? 19.391 -7.168 -15.406 1 51.38 152 SER B O 1
ATOM 3032 N N . GLU B 1 153 ? 17.75 -5.855 -15.992 1 64 153 GLU B N 1
ATOM 3033 C CA . GLU B 1 153 ? 18.828 -5.031 -15.453 1 64 153 GLU B CA 1
ATOM 3034 C C . GLU B 1 153 ? 18.469 -4.5 -14.062 1 64 153 GLU B C 1
ATOM 3036 O O . GLU B 1 153 ? 18.391 -3.285 -13.867 1 64 153 GLU B O 1
ATOM 3041 N N . ILE B 1 154 ? 18.203 -5.504 -13.102 1 73.75 154 ILE B N 1
ATOM 3042 C CA . ILE B 1 154 ? 18.188 -5.176 -11.688 1 73.75 154 ILE B CA 1
ATOM 3043 C C . ILE B 1 154 ? 19.344 -4.246 -11.359 1 73.75 154 ILE B C 1
ATOM 3045 O O . ILE B 1 154 ? 19.25 -3.422 -10.445 1 73.75 154 ILE B O 1
ATOM 3049 N N . ALA B 1 155 ? 20.375 -4.41 -12.18 1 78.81 155 ALA B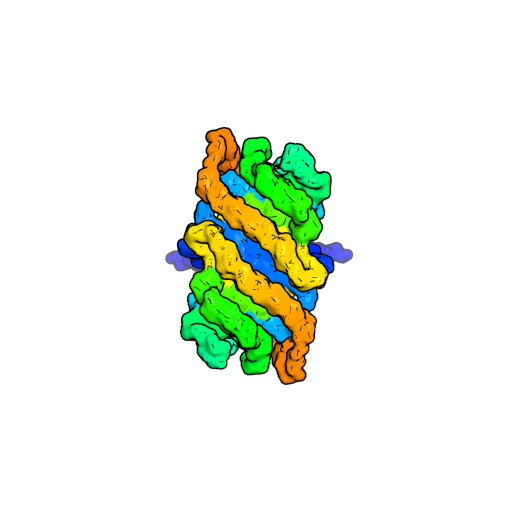 N 1
ATOM 3050 C CA . ALA B 1 155 ? 21.578 -3.598 -11.969 1 78.81 155 ALA B CA 1
ATOM 3051 C C . ALA B 1 155 ? 21.234 -2.109 -11.977 1 78.81 155 ALA B C 1
ATOM 3053 O O . ALA B 1 155 ? 21.844 -1.323 -11.242 1 78.81 155 ALA B O 1
ATOM 3054 N N . ASP B 1 156 ? 20.203 -1.809 -12.711 1 82.5 156 ASP B N 1
ATOM 3055 C CA . ASP B 1 156 ? 19.812 -0.406 -12.844 1 82.5 156 ASP B CA 1
ATOM 3056 C C . ASP B 1 156 ? 19 0.059 -11.641 1 82.5 156 ASP B C 1
ATOM 3058 O O . ASP B 1 156 ? 18.844 1.262 -11.414 1 82.5 156 ASP B O 1
ATOM 3062 N N . MET B 1 157 ? 18.531 -0.893 -10.891 1 88.31 157 MET B N 1
ATOM 3063 C CA . MET B 1 157 ? 17.703 -0.539 -9.75 1 88.31 157 MET B CA 1
ATOM 3064 C C . MET B 1 157 ? 18.516 -0.458 -8.469 1 88.31 157 MET B C 1
ATOM 3066 O O . MET B 1 157 ? 18.125 0.202 -7.504 1 88.31 157 MET B O 1
ATOM 3070 N N . VAL B 1 158 ? 19.641 -1.02 -8.469 1 87.38 158 VAL B N 1
ATOM 3071 C CA . VAL B 1 158 ? 20.469 -1.199 -7.273 1 87.38 158 VAL B CA 1
ATOM 3072 C C . VAL B 1 158 ? 20.891 0.162 -6.727 1 87.38 158 VAL B C 1
ATOM 3074 O O . VAL B 1 158 ? 20.75 0.434 -5.535 1 87.38 158 VAL B O 1
ATOM 3077 N N . PRO B 1 159 ? 21.344 1.069 -7.652 1 92.75 159 PRO B N 1
ATOM 3078 C CA . PRO B 1 159 ? 21.734 2.377 -7.117 1 92.75 159 PRO B CA 1
ATOM 3079 C C . PRO B 1 159 ? 20.578 3.107 -6.445 1 92.75 159 PRO B C 1
ATOM 3081 O O . PRO B 1 159 ? 20.766 3.789 -5.438 1 92.75 159 PRO B O 1
ATOM 3084 N N . LEU B 1 160 ? 19.422 2.945 -6.984 1 93.44 160 LEU B N 1
ATOM 3085 C CA . LEU B 1 160 ? 18.234 3.613 -6.43 1 93.44 160 LEU B CA 1
ATOM 3086 C C . LEU B 1 160 ? 17.812 2.965 -5.117 1 93.44 160 LEU B C 1
ATOM 3088 O O . LEU B 1 160 ? 17.391 3.656 -4.188 1 93.44 160 LEU B O 1
ATOM 3092 N N . LEU B 1 161 ? 17.969 1.69 -5.078 1 89.56 161 LEU B N 1
ATOM 3093 C CA . LEU B 1 161 ? 17.688 0.985 -3.83 1 89.56 161 LEU B CA 1
ATOM 3094 C C . LEU B 1 161 ? 18.688 1.405 -2.744 1 89.56 161 LEU B C 1
ATOM 3096 O O . LEU B 1 161 ? 18.281 1.679 -1.61 1 89.56 161 LEU B O 1
ATOM 3100 N N . LYS B 1 162 ? 19.938 1.504 -3.119 1 90.56 162 LYS B N 1
ATOM 3101 C CA . LYS B 1 162 ? 20.969 1.971 -2.193 1 90.56 162 LYS B CA 1
ATOM 3102 C C . LYS B 1 162 ? 20.672 3.389 -1.715 1 90.56 162 LYS B C 1
ATOM 3104 O O . LYS B 1 162 ? 20.891 3.713 -0.544 1 90.56 162 LYS B O 1
ATOM 3109 N N . MET B 1 163 ? 20.172 4.105 -2.555 1 94.5 163 MET B N 1
ATOM 3110 C CA . MET B 1 163 ? 19.844 5.496 -2.238 1 94.5 163 MET B CA 1
ATOM 3111 C C . MET B 1 163 ? 18.766 5.574 -1.169 1 94.5 163 MET B C 1
ATOM 3113 O O . MET B 1 163 ? 18.859 6.363 -0.23 1 94.5 163 MET B O 1
ATOM 3117 N N . VAL B 1 164 ? 17.75 4.789 -1.331 1 93.56 164 VAL B N 1
ATOM 3118 C CA . VAL B 1 164 ? 16.641 4.887 -0.39 1 93.56 164 VAL B CA 1
ATOM 3119 C C . VAL B 1 164 ? 17.078 4.387 0.984 1 93.56 164 VAL B C 1
ATOM 3121 O O . VAL B 1 164 ? 16.641 4.906 2.012 1 93.56 164 VAL B O 1
ATOM 3124 N N . ILE B 1 165 ? 17.938 3.436 1.026 1 88.75 165 ILE B N 1
ATOM 3125 C CA . ILE B 1 165 ? 18.484 2.951 2.291 1 88.75 165 ILE B CA 1
ATOM 3126 C C . ILE B 1 165 ? 19.359 4.027 2.92 1 88.75 165 ILE B C 1
ATOM 3128 O O . ILE B 1 165 ? 19.281 4.277 4.125 1 88.75 165 ILE B O 1
ATOM 3132 N N . TYR B 1 166 ? 20.188 4.625 2.047 1 92.81 166 TYR B N 1
ATOM 3133 C CA . TYR B 1 166 ? 21 5.754 2.469 1 92.81 166 TYR B CA 1
ATOM 3134 C C . TYR B 1 166 ? 20.141 6.852 3.086 1 92.81 166 TYR B C 1
ATOM 3136 O O . TYR B 1 166 ? 20.438 7.352 4.172 1 92.81 166 TYR B O 1
ATOM 3144 N N . LEU B 1 167 ? 19.047 7.156 2.447 1 95 167 LEU B N 1
ATOM 3145 C CA . LEU B 1 167 ? 18.141 8.195 2.918 1 95 167 LEU B CA 1
ATOM 3146 C C . LEU B 1 167 ? 17.5 7.797 4.246 1 95 167 LEU B C 1
ATOM 3148 O O . LEU B 1 167 ? 17.359 8.633 5.141 1 95 167 LEU B O 1
ATOM 3152 N N . GLY B 1 168 ? 17.156 6.574 4.328 1 92.88 168 GLY B N 1
ATOM 3153 C CA . GLY B 1 168 ? 16.594 6.102 5.582 1 92.88 168 GLY B CA 1
ATOM 3154 C C . GLY B 1 168 ? 17.516 6.305 6.766 1 92.88 168 GLY B C 1
ATOM 3155 O O . GLY B 1 168 ? 17.094 6.809 7.809 1 92.88 168 GLY B O 1
ATOM 3156 N N . ASP B 1 169 ? 18.719 5.941 6.543 1 90.56 169 ASP B N 1
ATOM 3157 C CA . ASP B 1 169 ? 19.719 6.086 7.605 1 90.56 169 ASP B CA 1
ATOM 3158 C C . ASP B 1 169 ? 19.969 7.559 7.93 1 90.56 169 ASP B C 1
ATOM 3160 O O . ASP B 1 169 ? 20.078 7.93 9.094 1 90.56 169 ASP B O 1
ATOM 3164 N N . LYS B 1 170 ? 20.031 8.281 6.934 1 94.38 170 LYS B N 1
ATOM 3165 C CA . LYS B 1 170 ? 20.297 9.703 7.102 1 94.38 170 LYS B CA 1
ATOM 3166 C C . LYS B 1 170 ? 19.141 10.398 7.836 1 94.38 170 LYS B C 1
ATOM 3168 O O . LYS B 1 170 ? 19.375 11.18 8.758 1 94.38 170 LYS B O 1
ATOM 3173 N N . LEU B 1 171 ? 17.953 10.141 7.457 1 95.56 171 LEU B N 1
ATOM 3174 C CA . LEU B 1 171 ? 16.781 10.828 7.988 1 95.56 171 LEU B CA 1
ATOM 3175 C C . LEU B 1 171 ? 16.547 10.438 9.438 1 95.56 171 LEU B C 1
ATOM 3177 O O . LEU B 1 171 ? 16.016 11.234 10.227 1 95.56 171 LEU B O 1
ATOM 3181 N N . LYS B 1 172 ? 16.922 9.227 9.781 1 91.12 172 LYS B N 1
ATOM 3182 C CA . LYS B 1 172 ? 16.797 8.766 11.164 1 91.12 172 LYS B CA 1
ATOM 3183 C C . LYS B 1 172 ? 17.609 9.648 12.109 1 91.12 172 LYS B C 1
ATOM 3185 O O . LYS B 1 172 ? 17.234 9.844 13.266 1 91.12 172 LYS B O 1
ATOM 3190 N N . LYS B 1 173 ? 18.672 10.18 11.586 1 93.69 173 LYS B N 1
ATOM 3191 C CA . LYS B 1 173 ? 19.609 10.93 12.414 1 93.69 173 LYS B CA 1
ATOM 3192 C C . LYS B 1 173 ? 19.453 12.43 12.203 1 93.69 173 LYS B C 1
ATOM 3194 O O . LYS B 1 173 ? 20.047 13.234 12.938 1 93.69 173 LYS B O 1
ATOM 3199 N N . MET B 1 174 ? 18.625 12.766 11.297 1 94.56 174 MET B N 1
ATOM 3200 C CA . MET B 1 174 ? 18.484 14.164 10.898 1 94.56 174 MET B CA 1
ATOM 3201 C C . MET B 1 174 ? 17.656 14.938 11.906 1 94.56 174 MET B C 1
ATOM 3203 O O . MET B 1 174 ? 16.656 14.422 12.414 1 94.56 174 MET B O 1
ATOM 3207 N N . LYS B 1 175 ? 18.156 16.172 12.211 1 94.81 175 LYS B N 1
ATOM 3208 C CA . LYS B 1 175 ? 17.391 17.125 13.016 1 94.81 175 LYS B CA 1
ATOM 3209 C C . LYS B 1 175 ? 17.031 18.359 12.211 1 94.81 175 LYS B C 1
ATOM 3211 O O . LYS B 1 175 ? 17.875 18.938 11.531 1 94.81 175 LYS B O 1
ATOM 3216 N N . LEU B 1 176 ? 15.836 18.688 12.32 1 96.75 176 LEU B N 1
ATOM 3217 C CA . LEU B 1 176 ? 15.383 19.906 11.656 1 96.75 176 LEU B CA 1
ATOM 3218 C C . LEU B 1 176 ? 15.852 21.141 12.414 1 96.75 176 LEU B C 1
ATOM 3220 O O . LEU B 1 176 ? 16.062 21.094 13.625 1 96.75 176 LEU B O 1
ATOM 3224 N N . SER B 1 177 ? 16.031 22.172 11.648 1 96.5 177 SER B N 1
ATOM 3225 C CA . SER B 1 177 ? 16.266 23.453 12.312 1 96.5 177 SER B CA 1
ATOM 3226 C C . SER B 1 177 ? 15.094 23.844 13.203 1 96.5 177 SER B C 1
ATOM 3228 O O . SER B 1 177 ? 13.984 23.312 13.031 1 96.5 177 SER B O 1
ATOM 3230 N N . ARG B 1 178 ? 15.383 24.75 14.117 1 96.94 178 ARG B N 1
ATOM 3231 C CA . ARG B 1 178 ? 14.32 25.219 15 1 96.94 178 ARG B CA 1
ATOM 3232 C C . ARG B 1 178 ? 13.164 25.797 14.195 1 96.94 178 ARG B C 1
ATOM 3234 O O . ARG B 1 178 ? 12 25.516 14.469 1 96.94 178 ARG B O 1
ATOM 3241 N N . GLU B 1 179 ? 13.5 26.516 13.242 1 96.88 179 GLU B N 1
ATOM 3242 C CA . GLU B 1 179 ? 12.492 27.172 12.406 1 96.88 179 GLU B CA 1
ATOM 3243 C C . GLU B 1 179 ? 11.664 26.156 11.641 1 96.88 179 GLU B C 1
ATOM 3245 O O . GLU B 1 179 ? 10.43 26.234 11.625 1 96.88 179 GLU B O 1
ATOM 3250 N N . SER B 1 180 ? 12.312 25.188 11.047 1 97.31 180 SER B N 1
ATOM 3251 C CA . SER B 1 180 ? 11.625 24.172 10.266 1 97.31 180 SER B CA 1
ATOM 3252 C C . SER B 1 180 ? 10.758 23.281 11.148 1 97.31 180 SER B C 1
ATOM 3254 O O . SER B 1 180 ? 9.648 22.906 10.766 1 97.31 180 SER B O 1
ATOM 3256 N N . GLN B 1 181 ? 11.266 23 12.305 1 97.69 181 GLN B N 1
ATOM 3257 C CA . GLN B 1 181 ? 10.516 22.188 13.25 1 97.69 181 GLN B CA 1
ATOM 3258 C C . GLN B 1 181 ? 9.242 22.906 13.703 1 97.69 181 GLN B C 1
ATOM 3260 O O . GLN B 1 181 ? 8.172 22.297 13.766 1 97.69 181 GLN B O 1
ATOM 3265 N N . GLN B 1 182 ? 9.367 24.141 13.992 1 97.88 182 GLN B N 1
ATOM 3266 C CA . GLN B 1 182 ? 8.219 24.938 14.43 1 97.88 182 GLN B CA 1
ATOM 3267 C C . GLN B 1 182 ? 7.156 25 13.336 1 97.88 182 GLN B C 1
ATOM 3269 O O . GLN B 1 182 ? 5.961 24.875 13.625 1 97.88 182 GLN B O 1
ATOM 3274 N N . LYS B 1 183 ? 7.633 25.188 12.125 1 97.12 183 LYS B N 1
ATOM 3275 C CA . LYS B 1 183 ? 6.703 25.234 11 1 97.12 183 LYS B CA 1
ATOM 3276 C C . LYS B 1 183 ? 5.98 23.906 10.812 1 97.12 183 LYS B C 1
ATOM 3278 O O . LYS B 1 183 ? 4.77 23.875 10.586 1 97.12 183 LYS B O 1
ATOM 3283 N N . ALA B 1 184 ? 6.723 22.859 10.891 1 97.81 184 ALA B N 1
ATOM 3284 C CA . ALA B 1 184 ? 6.141 21.531 10.758 1 97.81 184 ALA B CA 1
ATOM 3285 C C . ALA B 1 184 ? 5.125 21.266 11.859 1 97.81 184 ALA B C 1
ATOM 3287 O O . ALA B 1 184 ? 4.047 20.719 11.609 1 97.81 184 ALA B O 1
ATOM 3288 N N . ASP B 1 185 ? 5.473 21.656 13.07 1 97.88 185 ASP B N 1
ATOM 3289 C CA . ASP B 1 185 ? 4.57 21.469 14.203 1 97.88 185 ASP B CA 1
ATOM 3290 C C . ASP B 1 185 ? 3.275 22.25 14 1 97.88 185 ASP B C 1
ATOM 3292 O O . ASP B 1 185 ? 2.189 21.766 14.312 1 97.88 185 ASP B O 1
ATOM 3296 N N . LYS B 1 186 ? 3.441 23.375 13.547 1 97.69 186 LYS B N 1
ATOM 3297 C CA . LYS B 1 186 ? 2.271 24.203 13.281 1 97.69 186 LYS B CA 1
ATOM 3298 C C . LYS B 1 186 ? 1.363 23.547 12.242 1 97.69 186 LYS B C 1
ATOM 3300 O O . LYS B 1 186 ? 0.141 23.531 12.406 1 97.69 186 LYS B O 1
ATOM 3305 N N . HIS B 1 187 ? 1.948 23.094 11.148 1 96.94 187 HIS B N 1
ATOM 3306 C CA . HIS B 1 187 ? 1.17 22.422 10.117 1 96.94 187 HIS B CA 1
ATOM 3307 C C . HIS B 1 187 ? 0.408 21.234 10.688 1 96.94 187 HIS B C 1
ATOM 3309 O O . HIS B 1 187 ? -0.766 21.031 10.367 1 96.94 187 HIS B O 1
ATOM 3315 N N . ARG B 1 188 ? 1.023 20.469 11.523 1 97.38 188 ARG B N 1
ATOM 3316 C CA . ARG B 1 188 ? 0.372 19.312 12.148 1 97.38 188 ARG B CA 1
ATOM 3317 C C . ARG B 1 188 ? -0.758 19.766 13.07 1 97.38 188 ARG B C 1
ATOM 3319 O O . ARG B 1 188 ? -1.821 19.141 13.102 1 97.38 188 ARG B O 1
ATOM 3326 N N . ALA B 1 189 ? -0.556 20.812 13.773 1 96.94 189 ALA B N 1
ATOM 3327 C CA . ALA B 1 189 ? -1.595 21.359 14.648 1 96.94 189 ALA B CA 1
ATOM 3328 C C . ALA B 1 189 ? -2.785 21.859 13.828 1 96.94 189 ALA B C 1
ATOM 3330 O O . ALA B 1 189 ? -3.939 21.625 14.195 1 96.94 189 ALA B O 1
ATOM 3331 N N . ASP B 1 190 ? -2.467 22.531 12.766 1 96.25 190 ASP B N 1
ATOM 3332 C CA . ASP B 1 190 ? -3.52 23.047 11.898 1 96.25 190 ASP B CA 1
ATOM 3333 C C . ASP B 1 190 ? -4.371 21.906 11.336 1 96.25 190 ASP B C 1
ATOM 3335 O O . ASP B 1 190 ? -5.598 22 11.297 1 96.25 190 ASP B O 1
ATOM 3339 N N . VAL B 1 191 ? -3.748 20.875 10.875 1 94.31 191 VAL B N 1
ATOM 3340 C CA . VAL B 1 191 ? -4.453 19.734 10.312 1 94.31 191 VAL B CA 1
ATOM 3341 C C . VAL B 1 191 ? -5.309 19.078 11.391 1 94.31 191 VAL B C 1
ATOM 3343 O O . VAL B 1 191 ? -6.477 18.75 11.156 1 94.31 191 VAL B O 1
ATOM 3346 N N . ALA B 1 192 ? -4.766 18.938 12.531 1 93.44 192 ALA B N 1
ATOM 3347 C CA . ALA B 1 192 ? -5.504 18.344 13.648 1 93.44 192 ALA B CA 1
ATOM 3348 C C . ALA B 1 192 ? -6.734 19.188 13.984 1 93.44 192 ALA B C 1
ATOM 3350 O O . ALA B 1 192 ? -7.82 18.641 14.203 1 93.44 192 ALA B O 1
ATOM 3351 N N . ASP B 1 193 ? -6.574 20.453 13.992 1 94.12 193 ASP B N 1
ATOM 3352 C CA . ASP B 1 193 ? -7.672 21.375 14.289 1 94.12 193 ASP B CA 1
ATOM 3353 C C . ASP B 1 193 ? -8.766 21.281 13.234 1 94.12 193 ASP B C 1
ATOM 3355 O O . ASP B 1 193 ? -9.953 21.328 13.555 1 94.12 193 ASP B O 1
ATOM 3359 N N . ARG B 1 194 ? -8.359 21.188 12.047 1 91.94 194 ARG B N 1
ATOM 3360 C CA . ARG B 1 194 ? -9.32 21.062 10.961 1 91.94 194 ARG B CA 1
ATOM 3361 C C . ARG B 1 194 ? -10.18 19.812 11.125 1 91.94 194 ARG B C 1
ATOM 3363 O O . ARG B 1 194 ? -11.398 19.875 10.953 1 91.94 194 ARG B O 1
ATOM 3370 N N . TYR B 1 195 ? -9.539 18.75 11.43 1 90.06 195 TYR B N 1
ATOM 3371 C CA . TYR B 1 195 ? -10.289 17.516 11.633 1 90.06 195 TYR B CA 1
ATOM 3372 C C . TYR B 1 195 ? -11.18 17.609 12.859 1 90.06 195 TYR B C 1
ATOM 3374 O O . TYR B 1 195 ? -12.297 17.094 12.867 1 90.06 195 TYR B O 1
ATOM 3382 N N . LEU B 1 196 ? -10.711 18.234 13.891 1 91.38 196 LEU B N 1
ATOM 3383 C CA . LEU B 1 196 ? -11.508 18.422 15.094 1 91.38 196 LEU B CA 1
ATOM 3384 C C . LEU B 1 196 ? -12.75 19.266 14.789 1 91.38 196 LEU B C 1
ATOM 3386 O O . LEU B 1 196 ? -13.859 18.891 15.195 1 91.38 196 LEU B O 1
ATOM 3390 N N . LYS B 1 197 ? -12.609 20.266 14.109 1 92.81 197 LYS B N 1
ATOM 3391 C CA . LYS B 1 197 ? -13.727 21.125 13.719 1 92.81 197 LYS B CA 1
ATOM 3392 C C . LYS B 1 197 ? -14.734 20.375 12.859 1 92.81 197 LYS B C 1
ATOM 3394 O O . LYS B 1 197 ? -15.945 20.5 13.055 1 92.81 197 LYS B O 1
ATOM 3399 N N . GLN B 1 198 ? -14.195 19.703 11.961 1 89.12 198 GLN B N 1
ATOM 3400 C CA . GLN B 1 198 ? -15.062 18.906 11.078 1 89.12 198 GLN B CA 1
ATOM 3401 C C . GLN B 1 198 ? -15.859 17.875 11.875 1 89.12 198 GLN B C 1
ATOM 3403 O O . GLN B 1 198 ? -17.047 17.688 11.625 1 89.12 198 GLN B O 1
ATOM 3408 N N . THR B 1 199 ? -15.227 17.234 12.789 1 88.94 199 THR B N 1
ATOM 3409 C CA . THR B 1 199 ? -15.883 16.25 13.641 1 88.94 199 THR B CA 1
ATOM 3410 C C . THR B 1 199 ? -16.984 16.906 14.477 1 88.94 199 THR B C 1
ATOM 3412 O O . THR B 1 199 ? -18.078 16.375 14.586 1 88.94 199 THR B O 1
ATOM 3415 N N . HIS B 1 200 ? -16.656 18.016 14.961 1 90.75 200 HIS B N 1
ATOM 3416 C CA . HIS B 1 200 ? -17.641 18.766 15.734 1 90.75 200 HIS B CA 1
ATOM 3417 C C . HIS B 1 200 ? -18.828 19.172 14.875 1 90.75 200 HIS B C 1
ATOM 3419 O O . HIS B 1 200 ? -19.984 19.016 15.289 1 90.75 200 HIS B O 1
ATOM 3425 N N . ALA B 1 201 ? -18.547 19.656 13.727 1 90.75 201 ALA B N 1
ATOM 3426 C CA . ALA B 1 201 ? -19.609 20.062 12.797 1 90.75 201 ALA B CA 1
ATOM 3427 C C . ALA B 1 201 ? -20.5 18.875 12.43 1 90.75 201 ALA B C 1
ATOM 3429 O O . ALA B 1 201 ? -21.719 19.016 12.391 1 90.75 201 ALA B O 1
ATOM 3430 N N . GLN B 1 202 ? -19.875 17.844 12.234 1 87.06 202 GLN B N 1
ATOM 3431 C CA . GLN B 1 202 ? -20.641 16.641 11.883 1 87.06 202 GLN B CA 1
ATOM 3432 C C . GLN B 1 202 ? -21.516 16.188 13.047 1 87.06 202 GLN B C 1
ATOM 3434 O O . GLN B 1 202 ? -22.656 15.789 12.836 1 87.06 202 GLN B O 1
ATOM 3439 N N . ARG B 1 203 ? -20.984 16.266 14.18 1 89.69 203 ARG B N 1
ATOM 3440 C CA . ARG B 1 203 ? -21.75 15.883 15.375 1 89.69 203 ARG B CA 1
ATOM 3441 C C . ARG B 1 203 ? -22.922 16.828 15.594 1 89.69 203 ARG B C 1
ATOM 3443 O O . ARG B 1 203 ? -24.016 16.375 15.945 1 89.69 203 ARG B O 1
ATOM 3450 N N . GLN B 1 204 ? -22.703 18.031 15.414 1 91.25 204 GLN B N 1
ATOM 3451 C CA . GLN B 1 204 ? -23.766 19.016 15.555 1 91.25 204 GLN B CA 1
ATOM 3452 C C . GLN B 1 204 ? -24.844 18.812 14.5 1 91.25 204 GLN B C 1
ATOM 3454 O O . GLN B 1 204 ? -26.047 18.875 14.805 1 91.25 204 GLN B O 1
ATOM 3459 N N . GLU B 1 205 ? -24.344 18.641 13.281 1 90.81 205 GLU B N 1
ATOM 3460 C CA . GLU B 1 205 ? -25.281 18.375 12.195 1 90.81 205 GLU B CA 1
ATOM 3461 C C . GLU B 1 205 ? -26.109 17.109 12.477 1 90.81 205 GLU B C 1
ATOM 3463 O O . GLU B 1 205 ? -27.312 17.109 12.273 1 90.81 205 GLU B O 1
ATOM 3468 N N . ALA B 1 206 ? -25.422 16.141 12.953 1 86.25 206 ALA B N 1
ATOM 3469 C CA . ALA B 1 206 ? -26.094 14.891 13.305 1 86.25 206 ALA B CA 1
ATOM 3470 C C . ALA B 1 206 ? -27.094 15.117 14.445 1 86.25 206 ALA B C 1
ATOM 3472 O O . ALA B 1 206 ? -28.203 14.578 14.422 1 86.25 206 ALA B O 1
ATOM 3473 N N . ALA B 1 207 ? -26.719 15.898 15.383 1 91.25 207 ALA B N 1
ATOM 3474 C CA . ALA B 1 207 ? -27.594 16.219 16.5 1 91.25 207 ALA B CA 1
ATOM 3475 C C . ALA B 1 207 ? -28.797 17.047 16.047 1 91.25 207 ALA B C 1
ATOM 3477 O O . ALA B 1 207 ? -29.922 16.812 16.484 1 91.25 207 ALA B O 1
ATOM 3478 N N . GLN B 1 208 ? -28.609 17.953 15.211 1 92.88 208 GLN B N 1
ATOM 3479 C CA . GLN B 1 208 ? -29.688 18.781 14.68 1 92.88 208 GLN B CA 1
ATOM 3480 C C . GLN B 1 208 ? -30.656 17.953 13.844 1 92.88 208 GLN B C 1
ATOM 3482 O O . GLN B 1 208 ? -31.875 18.125 13.938 1 92.88 208 GLN B O 1
ATOM 3487 N N . LEU B 1 209 ? -30.062 17.094 13.047 1 89.44 209 LEU B N 1
ATOM 3488 C CA . LEU B 1 209 ? -30.891 16.203 12.242 1 89.44 209 LEU B CA 1
ATOM 3489 C C . LEU B 1 209 ? -31.734 15.305 13.133 1 89.44 209 LEU B C 1
ATOM 3491 O O . LEU B 1 209 ? -32.906 15.078 12.859 1 89.44 209 LEU B O 1
ATOM 3495 N N . LYS B 1 210 ? -31.156 14.906 14.156 1 90.25 210 LYS B N 1
ATOM 3496 C CA . LYS B 1 210 ? -31.875 14.07 15.117 1 90.25 210 LYS B CA 1
ATOM 3497 C C . LYS B 1 210 ? -32.969 14.867 15.82 1 90.25 210 LYS B C 1
ATOM 3499 O O . LYS B 1 210 ? -34.094 14.359 16.016 1 90.25 210 LYS B O 1
ATOM 3504 N N . LYS B 1 211 ? -32.719 16.016 16.188 1 92.38 211 LYS B N 1
ATOM 3505 C CA . LYS B 1 211 ? -33.688 16.891 16.812 1 92.38 211 LYS B CA 1
ATOM 3506 C C . LYS B 1 211 ? -34.844 17.188 15.859 1 92.38 211 LYS B C 1
ATOM 3508 O O . LYS B 1 211 ? -36.031 17.156 16.25 1 92.38 211 LYS B O 1
ATOM 3513 N N . GLU B 1 212 ? -34.5 17.469 14.656 1 91.88 212 GLU B N 1
ATOM 3514 C CA . GLU B 1 212 ? -35.531 17.734 13.641 1 91.88 212 GLU B CA 1
ATOM 3515 C C . GLU B 1 212 ? -36.375 16.5 13.375 1 91.88 212 GLU B C 1
ATOM 3517 O O . GLU B 1 212 ? -37.594 16.609 13.211 1 91.88 212 GLU B O 1
ATOM 3522 N N . GLU B 1 213 ? -35.719 15.445 13.32 1 86.69 213 GLU B N 1
ATOM 3523 C CA . GLU B 1 213 ? -36.438 14.195 13.133 1 86.69 213 GLU B CA 1
ATOM 3524 C C . GLU B 1 213 ? -37.375 13.922 14.312 1 86.69 213 GLU B C 1
ATOM 3526 O O . GLU B 1 213 ? -38.531 13.492 14.117 1 86.69 213 GLU B O 1
ATOM 3531 N N . LYS B 1 214 ? -36.969 14.195 15.469 1 88 214 LYS B N 1
ATOM 3532 C CA . LYS B 1 214 ? -37.812 14.039 16.672 1 88 214 LYS B CA 1
ATOM 3533 C C . LYS B 1 214 ? -38.969 15.031 16.672 1 88 214 LYS B C 1
ATOM 3535 O O . LYS B 1 214 ? -40.094 14.68 17 1 88 214 LYS B O 1
ATOM 3540 N N . ALA B 1 215 ? -38.656 16.266 16.328 1 90.19 215 ALA B N 1
ATOM 3541 C CA . ALA B 1 215 ? -39.688 17.297 16.25 1 90.19 215 ALA B CA 1
ATOM 3542 C C . ALA B 1 215 ? -40.719 16.938 15.203 1 90.19 215 ALA B C 1
ATOM 3544 O O . ALA B 1 215 ? -41.938 17.109 15.43 1 90.19 215 ALA B O 1
ATOM 3545 N N . ARG B 1 216 ? -40.219 16.5 14.117 1 86.62 216 ARG B N 1
ATOM 3546 C CA . ARG B 1 216 ? -41.125 16.078 13.055 1 86.62 216 ARG B CA 1
ATOM 3547 C C . ARG B 1 216 ? -41.969 14.883 13.492 1 86.62 216 ARG B C 1
ATOM 3549 O O . ARG B 1 216 ? -43.188 14.844 13.242 1 86.62 216 ARG B O 1
ATOM 3556 N N . ALA B 1 217 ? -41.406 14 14.148 1 84.69 217 ALA B N 1
ATOM 3557 C CA . ALA B 1 217 ? -42.094 12.828 14.656 1 84.69 217 ALA B CA 1
ATOM 3558 C C . ALA B 1 217 ? -43.125 13.219 15.703 1 84.69 217 ALA B C 1
ATOM 3560 O O . ALA B 1 217 ? -44.25 12.688 15.727 1 84.69 217 ALA B O 1
ATOM 3561 N N . LEU B 1 218 ? -42.781 14.141 16.578 1 82.44 218 LEU B N 1
ATOM 3562 C CA . LEU B 1 218 ? -43.688 14.648 17.594 1 82.44 218 LEU B CA 1
ATOM 3563 C C . LEU B 1 218 ? -44.844 15.383 16.953 1 82.44 218 LEU B C 1
ATOM 3565 O O . LEU B 1 218 ? -46 15.195 17.344 1 82.44 218 LEU B O 1
ATOM 3569 N N . LYS B 1 219 ? -44.562 16.234 16.047 1 80.94 219 LYS B N 1
ATOM 3570 C CA . LYS B 1 219 ? -45.594 16.969 15.328 1 80.94 219 LYS B CA 1
ATOM 3571 C C . LYS B 1 219 ? -46.562 16.016 14.625 1 80.94 219 LYS B C 1
ATOM 3573 O O . LYS B 1 219 ? -47.781 16.203 14.68 1 80.94 219 LYS B O 1
ATOM 3578 N N . GLU B 1 220 ? -45.969 14.992 14.102 1 79 220 GLU B N 1
ATOM 3579 C CA . GLU B 1 220 ? -46.75 13.969 13.422 1 79 220 GLU B CA 1
ATOM 3580 C C . GLU B 1 220 ? -47.594 13.18 14.414 1 79 220 GLU B C 1
ATOM 3582 O O . GLU B 1 220 ? -48.75 12.883 14.148 1 79 220 GLU B O 1
ATOM 3587 N N . ARG B 1 221 ? -47.062 12.875 15.547 1 80.31 221 ARG B N 1
ATOM 3588 C CA . ARG B 1 221 ? -47.781 12.188 16.609 1 80.31 221 ARG B CA 1
ATOM 3589 C C . ARG B 1 221 ? -48.906 13.055 17.156 1 80.31 221 ARG B C 1
ATOM 3591 O O . ARG B 1 221 ? -50.031 12.562 17.375 1 80.31 221 ARG B O 1
ATOM 3598 N N . MET B 1 222 ? -48.656 14.344 17.375 1 76.88 222 MET B N 1
ATOM 3599 C CA . MET B 1 222 ? -49.656 15.289 17.875 1 76.88 222 MET B CA 1
ATOM 3600 C C . MET B 1 222 ? -50.781 15.492 16.859 1 76.88 222 MET B C 1
ATOM 3602 O O . MET B 1 222 ? -51.938 15.578 17.234 1 76.88 222 MET B O 1
ATOM 3606 N N . MET B 1 223 ? -50.406 15.508 15.641 1 66.94 223 MET B N 1
ATOM 3607 C CA . MET B 1 223 ? -51.375 15.672 14.562 1 66.94 223 MET B CA 1
ATOM 3608 C C . MET B 1 223 ? -52.25 14.422 14.406 1 66.94 223 MET B C 1
ATOM 3610 O O . MET B 1 223 ? -53.438 14.516 14.102 1 66.94 223 MET B O 1
ATOM 3614 N N . ASN B 1 224 ? -51.719 13.289 14.789 1 68.56 224 ASN B N 1
ATOM 3615 C CA . ASN B 1 224 ? -52.438 12.016 14.727 1 68.56 224 ASN B CA 1
ATOM 3616 C C . ASN B 1 224 ? -53.344 11.805 15.93 1 68.56 224 ASN B C 1
ATOM 3618 O O . ASN B 1 224 ? -54.406 11.219 15.812 1 68.56 224 ASN B O 1
ATOM 3622 N N . GLU B 1 225 ? -53 12.117 17.141 1 64.12 225 GLU B N 1
ATOM 3623 C CA . GLU B 1 225 ? -53.812 12.008 18.359 1 64.12 225 GLU B CA 1
ATOM 3624 C C . GLU B 1 225 ? -55 12.938 18.312 1 64.12 225 GLU B C 1
ATOM 3626 O O . GLU B 1 225 ? -56.062 12.609 18.828 1 64.12 225 GLU B O 1
ATOM 3631 N N . ASP B 1 226 ? -55.062 14.094 17.797 1 57.78 226 ASP B N 1
ATOM 3632 C CA . ASP B 1 226 ? -56.156 15.062 17.703 1 57.78 226 ASP B CA 1
ATOM 3633 C C . ASP B 1 226 ? -57.062 14.75 16.516 1 57.78 226 ASP B C 1
ATOM 3635 O O . ASP B 1 226 ? -57.938 15.562 16.156 1 57.78 226 ASP B O 1
ATOM 3639 N N . ASP B 1 227 ? -56.844 13.664 15.953 1 56.59 227 ASP B N 1
ATOM 3640 C CA . ASP B 1 227 ? -57.719 13.227 14.859 1 56.59 227 ASP B CA 1
ATOM 3641 C C . ASP B 1 227 ? -59.062 12.773 15.398 1 56.59 227 ASP B C 1
ATOM 3643 O O . ASP B 1 227 ? -59.156 11.812 16.156 1 56.59 227 ASP B O 1
ATOM 3647 N N . PRO B 1 228 ? -60.125 13.555 15.328 1 59.34 228 PRO B N 1
ATOM 3648 C CA . PRO B 1 228 ? -61.469 13.289 15.812 1 59.34 228 PRO B CA 1
ATOM 3649 C C . PRO B 1 228 ? -62 11.906 15.422 1 59.34 228 PRO B C 1
ATOM 3651 O O . PRO B 1 228 ? -62.75 11.281 16.172 1 59.34 228 PRO B O 1
ATOM 3654 N N . GLU B 1 229 ? -61.688 11.453 14.359 1 54.16 229 GLU B N 1
ATOM 3655 C CA . GLU B 1 229 ? -62.25 10.18 13.922 1 54.16 229 GLU B CA 1
ATOM 3656 C C . GLU B 1 229 ? -61.75 9.031 14.789 1 54.16 229 GLU B C 1
ATOM 3658 O O . GLU B 1 229 ? -62.5 8.102 15.102 1 54.16 229 GLU B O 1
ATOM 3663 N N . LYS B 1 230 ? -60.562 9.016 15.25 1 55.72 230 LYS B N 1
ATOM 3664 C CA . LYS B 1 230 ? -60.094 7.945 16.125 1 55.72 230 LYS B CA 1
ATOM 3665 C C . LYS B 1 230 ? -60.719 8.055 17.516 1 55.72 230 LYS B C 1
ATOM 3667 O O . LYS B 1 230 ? -61.062 7.047 18.125 1 55.72 230 LYS B O 1
ATOM 3672 N N . GLN B 1 231 ? -61 9.203 17.969 1 49.5 231 GLN B N 1
ATOM 3673 C CA . GLN B 1 231 ? -61.75 9.383 19.188 1 49.5 231 GLN B CA 1
ATOM 3674 C C . GLN B 1 231 ? -63.188 8.867 19.031 1 49.5 231 GLN B C 1
ATOM 3676 O O . GLN B 1 231 ? -63.719 8.266 19.969 1 49.5 231 GLN B O 1
ATOM 3681 N N . ARG B 1 232 ? -63.844 8.969 17.906 1 55.66 232 ARG B N 1
ATOM 3682 C CA . ARG B 1 232 ? -65.188 8.438 17.734 1 55.66 232 ARG B CA 1
ATOM 3683 C C . ARG B 1 232 ? -65.188 6.918 17.703 1 55.66 232 ARG B C 1
ATOM 3685 O O . ARG B 1 232 ? -66.125 6.277 18.156 1 55.66 232 ARG B O 1
ATOM 3692 N N . ARG B 1 233 ? -64.125 6.418 17.141 1 53.88 233 ARG B N 1
ATOM 3693 C CA . ARG B 1 233 ? -64.125 4.957 17.109 1 53.88 233 ARG B CA 1
ATOM 3694 C C . ARG B 1 233 ? -63.812 4.379 18.484 1 53.88 233 ARG B C 1
ATOM 3696 O O . ARG B 1 233 ? -64.125 3.217 18.766 1 53.88 233 ARG B O 1
ATOM 3703 N N . LEU B 1 234 ? -63.125 5.129 19.203 1 53.44 234 LEU B N 1
ATOM 3704 C CA . LEU B 1 234 ? -62.844 4.633 20.547 1 53.44 234 LEU B CA 1
ATOM 3705 C C . LEU B 1 234 ? -64 4.977 21.484 1 53.44 234 LEU B C 1
ATOM 3707 O O . LEU B 1 234 ? -64.188 4.34 22.531 1 53.44 234 LEU B O 1
ATOM 3711 N N . ASP B 1 235 ? -64.812 5.895 21.188 1 48.09 235 ASP B N 1
ATOM 3712 C CA . ASP B 1 235 ? -66 6.113 21.938 1 48.09 235 ASP B CA 1
ATOM 3713 C C . ASP B 1 235 ? -67.125 5.164 21.469 1 48.09 235 ASP B C 1
ATOM 3715 O O . ASP B 1 235 ? -67.25 4.863 20.281 1 48.09 235 ASP B O 1
#

Sequence (470 aa):
MLVELKLLKRQDLISVIAHRMKPSRDQVTISISMISLPSIVFCVGNKKSVANLHKNMQDLSLYCTDKARGGEKCGLPSSVLMLSELYGDVVNLILDSTVVRVLKDNEQTFDSLHISDQYSGAKPIDQEDDNAATPETTKKIVLVLNLPEKSSEIADMVPLLKMVIYLGDKLKKMKLSRESQQKADKHRADVADRYLKQTHAQRQEAAQLKKEEKARALKERMMNEDDPEKQRRLDMLVELKLLKRQDLISVIAHRMKPSRDQVTISISMISLPSIVFCVGNKKSVANLHKNMQDLSLYCTDKARGGEKCGLPSSVLMLSELYGDVVNLILDSTVVRVLKDNEQTFDSLHISDQYSGAKPIDQEDDNAATPETTKKIVLVLNLPEKSSEIADMVPLLKMVIYLGDKLKKMKLSRESQQKADKHRADVADRYLKQTHAQRQEAAQLKKEEKARALKERMMNEDDPEKQRRLD

InterPro domains:
  IPR012879 PAT complex subunit CCDC47 [PF07946] (1-235)
  IPR012879 PAT complex subunit CCDC47 [PTHR12883] (1-234)

Nearest PDB structures (foldseek):
  7tut-assembly1_4  TM=7.617E-01  e=3.074E-23  Canis lupus
  1f46-assembly1_A  TM=2.641E-01  e=3.604E-02  Escherichia coli
  3mae-assembly1_A  TM=4.371E-01  e=1.075E+00  Listeria monocytogenes serotype 4b str. F2365
  7tut-assembly1_4  TM=7.618E-01  e=4.662E-23  Canis lupus
  1f46-assembly1_A  TM=2.642E-01  e=3.811E-02  Escherichia coli

Radius of gyration: 27.68 Å; Cα contacts (8 Å, |Δi|>4): 758; chains: 2; bounding box: 91×58×51 Å